Protein AF-0000000084554746 (afdb_homodimer)

Structure (mmCIF, N/CA/C/O backbone):
data_AF-0000000084554746-model_v1
#
loop_
_entity.id
_entity.type
_entity.pdbx_description
1 polymer 'Putative siderophore transport system ATP-binding protein YusV'
#
loop_
_atom_site.group_PDB
_atom_site.id
_atom_site.type_symbol
_atom_site.label_atom_id
_atom_site.label_alt_id
_atom_site.label_comp_id
_atom_site.label_asym_id
_atom_site.label_entity_id
_atom_site.label_seq_id
_atom_site.pdbx_PDB_ins_code
_atom_site.Cartn_x
_atom_site.Cartn_y
_atom_site.Cartn_z
_atom_site.occupancy
_atom_site.B_iso_or_equiv
_atom_site.auth_seq_id
_atom_site.auth_comp_id
_atom_site.auth_asym_id
_atom_site.auth_atom_id
_atom_site.pdbx_PDB_model_num
ATOM 1 N N . MET A 1 1 ? 4.434 29.391 7.777 1 88.31 1 MET A N 1
ATOM 2 C CA . MET A 1 1 ? 5.516 28.906 6.934 1 88.31 1 MET A CA 1
ATOM 3 C C . MET A 1 1 ? 6.531 28.109 7.754 1 88.31 1 MET A C 1
ATOM 5 O O . MET A 1 1 ? 6.898 28.516 8.859 1 88.31 1 MET A O 1
ATOM 9 N N . ILE A 1 2 ? 6.812 26.906 7.344 1 95.25 2 ILE A N 1
ATOM 10 C CA . ILE A 1 2 ? 7.816 26.078 8.008 1 95.25 2 ILE A CA 1
ATOM 11 C C . ILE A 1 2 ? 9.109 26.094 7.203 1 95.25 2 ILE A C 1
ATOM 13 O O . ILE A 1 2 ? 9.094 25.906 5.984 1 95.25 2 ILE A O 1
ATOM 17 N N . LYS A 1 3 ? 10.227 26.406 7.926 1 96.81 3 LYS A N 1
ATOM 18 C CA . LYS A 1 3 ? 11.531 26.406 7.281 1 96.81 3 LYS A CA 1
ATOM 19 C C . LYS A 1 3 ? 12.523 25.531 8.047 1 96.81 3 LYS A C 1
ATOM 21 O O . LYS A 1 3 ? 12.594 25.594 9.273 1 96.81 3 LYS A O 1
ATOM 26 N N . ALA A 1 4 ? 13.109 24.672 7.328 1 96.25 4 ALA A N 1
ATOM 27 C CA . ALA A 1 4 ? 14.258 23.938 7.867 1 96.25 4 ALA A CA 1
ATOM 28 C C . ALA A 1 4 ? 15.562 24.438 7.254 1 96.25 4 ALA A C 1
ATOM 30 O O . ALA A 1 4 ? 15.641 24.672 6.047 1 96.25 4 ALA A O 1
ATOM 31 N N . LYS A 1 5 ? 16.562 24.609 8.156 1 96.44 5 LYS A N 1
ATOM 32 C CA . LYS A 1 5 ? 17.859 25.125 7.715 1 96.44 5 LYS A CA 1
ATOM 33 C C . LYS A 1 5 ? 19 24.188 8.109 1 96.44 5 LYS A C 1
ATOM 35 O O . LYS A 1 5 ? 19.25 23.984 9.305 1 96.44 5 LYS A O 1
ATOM 40 N N . ASP A 1 6 ? 19.688 23.703 7.086 1 96.56 6 ASP A N 1
ATOM 41 C CA . ASP A 1 6 ? 20.891 22.891 7.254 1 96.56 6 ASP A CA 1
ATOM 42 C C . ASP A 1 6 ? 20.656 21.75 8.234 1 96.56 6 ASP A C 1
ATOM 44 O O . ASP A 1 6 ? 21.453 21.531 9.156 1 96.56 6 ASP A O 1
ATOM 48 N N . LEU A 1 7 ? 19.562 21.078 8.016 1 96.31 7 LEU A N 1
ATOM 49 C CA . LEU A 1 7 ? 19.188 20.016 8.938 1 96.31 7 LEU A CA 1
ATOM 50 C C . LEU A 1 7 ? 20.031 18.75 8.688 1 96.31 7 LEU A C 1
ATOM 52 O O . LEU A 1 7 ? 20.266 18.375 7.539 1 96.31 7 LEU A O 1
ATOM 56 N N . LYS A 1 8 ? 20.578 18.25 9.703 1 97.31 8 LYS A N 1
ATOM 57 C CA . LYS A 1 8 ? 21.219 16.938 9.703 1 97.31 8 LYS A CA 1
ATOM 58 C C . LYS A 1 8 ? 20.469 15.977 10.633 1 97.31 8 LYS A C 1
ATOM 60 O O . LYS A 1 8 ? 20.359 16.234 11.828 1 97.31 8 LYS A O 1
ATOM 65 N N . LEU A 1 9 ? 19.891 14.883 10.125 1 97.31 9 LEU A N 1
ATOM 66 C CA . LEU A 1 9 ? 19.109 13.922 10.891 1 97.31 9 LEU A CA 1
ATOM 67 C C . LEU A 1 9 ? 19.781 12.555 10.906 1 97.31 9 LEU A C 1
ATOM 69 O O . LEU A 1 9 ? 20.188 12.047 9.859 1 97.31 9 LEU A O 1
ATOM 73 N N . CYS A 1 10 ? 19.859 12.023 12.102 1 95.75 10 CYS A N 1
ATOM 74 C CA . CYS A 1 10 ? 20.547 10.75 12.289 1 95.75 10 CYS A CA 1
ATOM 75 C C . CYS A 1 10 ? 19.781 9.852 13.25 1 95.75 10 CYS A C 1
ATOM 77 O O . CYS A 1 10 ? 19 10.336 14.078 1 95.75 10 CYS A O 1
ATOM 79 N N . TYR A 1 11 ? 19.844 8.609 13.031 1 92.69 11 TYR A N 1
ATOM 80 C CA . TYR A 1 11 ? 19.578 7.633 14.078 1 92.69 11 TYR A CA 1
ATOM 81 C C . TYR A 1 11 ? 20.875 7.047 14.617 1 92.69 11 TYR A C 1
ATOM 83 O O . TYR A 1 11 ? 21.625 6.406 13.875 1 92.69 11 TYR A O 1
ATOM 91 N N . ASP A 1 12 ? 21.094 7.352 15.836 1 90.69 12 ASP A N 1
ATOM 92 C CA . ASP A 1 12 ? 22.406 7.016 16.406 1 90.69 12 ASP A CA 1
ATOM 93 C C . ASP A 1 12 ? 23.531 7.609 15.57 1 90.69 12 ASP A C 1
ATOM 95 O O . ASP A 1 12 ? 23.656 8.828 15.461 1 90.69 12 ASP A O 1
ATOM 99 N N . GLU A 1 13 ? 24.297 6.758 14.93 1 90.5 13 GLU A N 1
ATOM 100 C CA . GLU A 1 13 ? 25.438 7.277 14.195 1 90.5 13 GLU A CA 1
ATOM 101 C C . GLU A 1 13 ? 25.188 7.258 12.695 1 90.5 13 GLU A C 1
ATOM 103 O O . GLU A 1 13 ? 26 7.754 11.914 1 90.5 13 GLU A O 1
ATOM 108 N N . LYS A 1 14 ? 24.125 6.805 12.352 1 93.44 14 LYS A N 1
ATOM 109 C CA . LYS A 1 14 ? 23.828 6.699 10.922 1 93.44 14 LYS A CA 1
ATOM 110 C C . LYS A 1 14 ? 23.109 7.941 10.414 1 93.44 14 LYS A C 1
ATOM 112 O O . LYS A 1 14 ? 22.016 8.273 10.891 1 93.44 14 LYS A O 1
ATOM 117 N N . ILE A 1 15 ? 23.703 8.633 9.438 1 95.56 15 ILE A N 1
ATOM 118 C CA . ILE A 1 15 ? 23.094 9.82 8.852 1 95.56 15 ILE A CA 1
ATOM 119 C C . ILE A 1 15 ? 21.984 9.414 7.883 1 95.56 15 ILE A C 1
ATOM 121 O O . ILE A 1 15 ? 22.219 8.633 6.961 1 95.56 15 ILE A O 1
ATOM 125 N N . ILE A 1 16 ? 20.812 9.891 8.102 1 96.06 16 ILE A N 1
ATOM 126 C CA . ILE A 1 16 ? 19.672 9.594 7.246 1 96.06 16 ILE A CA 1
ATOM 127 C C . ILE A 1 16 ? 19.453 10.734 6.25 1 96.06 16 ILE A C 1
ATOM 129 O O . ILE A 1 16 ? 19.297 10.492 5.051 1 96.06 16 ILE A O 1
ATOM 133 N N . LEU A 1 17 ? 19.422 11.93 6.738 1 97.31 17 LEU A N 1
ATOM 134 C CA . LEU A 1 17 ? 19.297 13.133 5.93 1 97.31 17 LEU A CA 1
ATOM 135 C C . LEU A 1 17 ? 20.391 14.148 6.285 1 97.31 17 LEU A C 1
ATOM 137 O O . LEU A 1 17 ? 20.719 14.32 7.457 1 97.31 17 LEU A O 1
ATOM 141 N N . ASN A 1 18 ? 20.906 14.742 5.227 1 96.25 18 ASN A N 1
ATOM 142 C CA . ASN A 1 18 ? 22 15.68 5.422 1 96.25 18 ASN A CA 1
ATOM 143 C C . ASN A 1 18 ? 21.797 16.953 4.609 1 96.25 18 ASN A C 1
ATOM 145 O O . ASN A 1 18 ? 21.359 16.906 3.463 1 96.25 18 ASN A O 1
ATOM 149 N N . ASP A 1 19 ? 22.078 18.094 5.285 1 95.5 19 ASP A N 1
ATOM 150 C CA . ASP A 1 19 ? 22.031 19.406 4.641 1 95.5 19 ASP A CA 1
ATOM 151 C C . ASP A 1 19 ? 20.672 19.672 4.02 1 95.5 19 ASP A C 1
ATOM 153 O O . ASP A 1 19 ? 20.562 19.969 2.828 1 95.5 19 ASP A O 1
ATOM 157 N N . ILE A 1 20 ? 19.703 19.438 4.828 1 97.06 20 ILE A N 1
ATOM 158 C CA . ILE A 1 20 ? 18.328 19.578 4.348 1 97.06 20 ILE A CA 1
ATOM 159 C C . ILE A 1 20 ? 17.875 21.031 4.543 1 97.06 20 ILE A C 1
ATOM 161 O O . ILE A 1 20 ? 17.906 21.547 5.66 1 97.06 20 ILE A O 1
ATOM 165 N N . ASN A 1 21 ? 17.578 21.688 3.484 1 97.81 21 ASN A N 1
ATOM 166 C CA . ASN A 1 21 ? 16.938 23 3.453 1 97.81 21 ASN A CA 1
ATOM 167 C C . ASN A 1 21 ? 15.547 22.922 2.84 1 97.81 21 ASN A C 1
ATOM 169 O O . ASN A 1 21 ? 15.391 22.531 1.682 1 97.81 21 ASN A O 1
ATOM 173 N N . LEU A 1 22 ? 14.57 23.281 3.604 1 96.62 22 LEU A N 1
ATOM 174 C CA . LEU A 1 22 ? 13.18 23.047 3.234 1 96.62 22 LEU A CA 1
ATOM 175 C C . LEU A 1 22 ? 12.328 24.281 3.502 1 96.62 22 LEU A C 1
ATOM 177 O O . LEU A 1 22 ? 12.508 24.953 4.52 1 96.62 22 LEU A O 1
ATOM 181 N N . ASP A 1 23 ? 11.461 24.578 2.584 1 95.88 23 ASP A N 1
ATOM 182 C CA . ASP A 1 23 ? 10.469 25.641 2.748 1 95.88 23 ASP A CA 1
ATOM 183 C C . ASP A 1 23 ? 9.062 25.109 2.494 1 95.88 23 ASP A C 1
ATOM 185 O O . ASP A 1 23 ? 8.727 24.75 1.368 1 95.88 23 ASP A O 1
ATOM 189 N N . ILE A 1 24 ? 8.25 25.125 3.516 1 97.38 24 ILE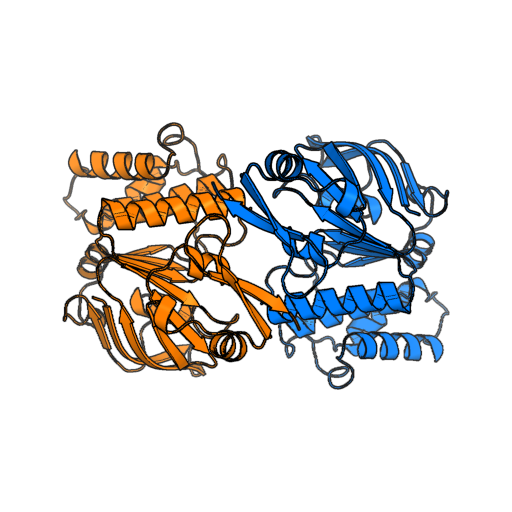 A N 1
ATOM 190 C CA . ILE A 1 24 ? 6.848 24.734 3.398 1 97.38 24 ILE A CA 1
ATOM 191 C C . ILE A 1 24 ? 5.957 25.969 3.393 1 97.38 24 ILE A C 1
ATOM 193 O O . ILE A 1 24 ? 5.949 26.75 4.355 1 97.38 24 ILE A O 1
ATOM 197 N N . GLU A 1 25 ? 5.215 26.094 2.35 1 97.38 25 GLU A N 1
ATOM 198 C CA . GLU A 1 25 ? 4.363 27.266 2.178 1 97.38 25 GLU A CA 1
ATOM 199 C C . GLU A 1 25 ? 3.125 27.188 3.066 1 97.38 25 GLU A C 1
ATOM 201 O O . GLU A 1 25 ? 2.461 26.141 3.121 1 97.38 25 GLU A O 1
ATOM 206 N N . LYS A 1 26 ? 2.855 28.297 3.729 1 96.81 26 LYS A N 1
ATOM 207 C CA . LYS A 1 26 ? 1.69 28.391 4.605 1 96.81 26 LYS A CA 1
ATOM 208 C C . LYS A 1 26 ? 0.394 28.281 3.809 1 96.81 26 LYS A C 1
ATOM 210 O O . LYS A 1 26 ? 0.283 28.812 2.709 1 96.81 26 LYS A O 1
ATOM 215 N N . GLY A 1 27 ? -0.565 27.531 4.324 1 97.69 27 GLY A N 1
ATOM 216 C CA . GLY A 1 27 ? -1.899 27.438 3.754 1 97.69 27 GLY A CA 1
ATOM 217 C C . GLY A 1 27 ? -1.967 26.547 2.529 1 97.69 27 GLY A C 1
ATOM 218 O O . GLY A 1 27 ? -2.953 26.578 1.789 1 97.69 27 GLY A O 1
ATOM 219 N N . LYS A 1 28 ? -0.937 25.734 2.307 1 98.5 28 LYS A N 1
ATOM 220 C CA . LYS A 1 28 ? -0.886 24.844 1.149 1 98.5 28 LYS A CA 1
ATOM 221 C C . LYS A 1 28 ? -0.68 23.391 1.58 1 98.5 28 LYS A C 1
ATOM 223 O O . LYS A 1 28 ? -0.34 23.125 2.734 1 98.5 28 LYS A O 1
ATOM 228 N N . ILE A 1 29 ? -0.978 22.516 0.689 1 98.62 29 ILE A N 1
ATOM 229 C CA . ILE A 1 29 ? -0.681 21.109 0.892 1 98.62 29 ILE A CA 1
ATOM 230 C C . ILE A 1 29 ? 0.662 20.766 0.25 1 98.62 29 ILE A C 1
ATOM 232 O O . ILE A 1 29 ? 0.854 20.969 -0.951 1 98.62 29 ILE A O 1
ATOM 236 N N . THR A 1 30 ? 1.583 20.328 1.064 1 98.81 30 THR A N 1
ATOM 237 C CA . THR A 1 30 ? 2.889 19.891 0.581 1 98.81 30 THR A CA 1
ATOM 238 C C . THR A 1 30 ? 3.057 18.391 0.764 1 98.81 30 THR A C 1
ATOM 240 O O . THR A 1 30 ? 2.857 17.859 1.862 1 98.81 30 THR A O 1
ATOM 243 N N . ALA A 1 31 ? 3.363 17.672 -0.321 1 98.69 31 ALA A N 1
ATOM 244 C CA . ALA A 1 31 ? 3.598 16.234 -0.267 1 98.69 31 ALA A CA 1
ATOM 245 C C . ALA A 1 31 ? 5.094 15.922 -0.28 1 98.69 31 ALA A C 1
ATOM 247 O O . ALA A 1 31 ? 5.836 16.438 -1.113 1 98.69 31 ALA A O 1
ATOM 248 N N . LEU A 1 32 ? 5.535 15.156 0.692 1 98.38 32 LEU A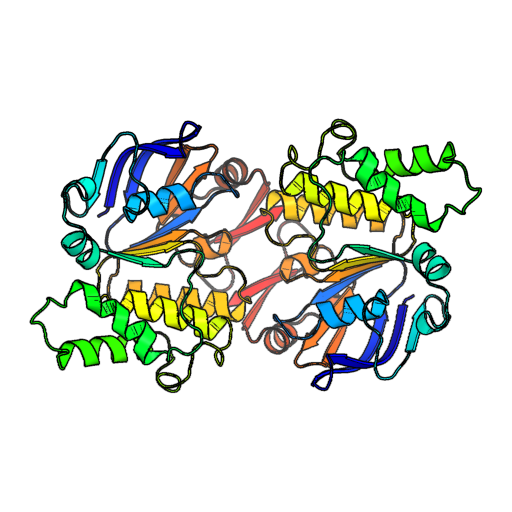 N 1
ATOM 249 C CA . LEU A 1 32 ? 6.867 14.57 0.673 1 98.38 32 LEU A CA 1
ATOM 250 C C . LEU A 1 32 ? 6.863 13.242 -0.085 1 98.38 32 LEU A C 1
ATOM 252 O O . LEU A 1 32 ? 6.16 12.305 0.299 1 98.38 32 LEU A O 1
ATOM 256 N N . ILE A 1 33 ? 7.668 13.172 -1.164 1 98.12 33 ILE A N 1
ATOM 257 C CA . ILE A 1 33 ? 7.684 11.953 -1.97 1 98.12 33 ILE A CA 1
ATOM 258 C C . ILE A 1 33 ? 9.109 11.414 -2.062 1 98.12 33 ILE A C 1
ATOM 260 O O . ILE A 1 33 ? 10.078 12.164 -1.875 1 98.12 33 ILE A O 1
ATOM 264 N N . GLY A 1 34 ? 9.227 10.156 -2.342 1 96.56 34 GLY A N 1
ATOM 265 C CA . GLY A 1 34 ? 10.484 9.438 -2.449 1 96.56 34 GLY A CA 1
ATOM 266 C C . GLY A 1 34 ? 10.336 7.941 -2.217 1 96.56 34 GLY A C 1
ATOM 267 O O . GLY A 1 34 ? 9.273 7.477 -1.793 1 96.56 34 GLY A O 1
ATOM 268 N N . SER A 1 35 ? 11.391 7.246 -2.51 1 93.88 35 SER A N 1
ATOM 269 C CA . SER A 1 35 ? 11.375 5.797 -2.334 1 93.88 35 SER A CA 1
ATOM 270 C C . SER A 1 35 ? 11.375 5.418 -0.857 1 93.88 35 SER A C 1
ATOM 272 O O . SER A 1 35 ? 11.602 6.27 0.007 1 93.88 35 SER A O 1
ATOM 274 N N . ASN A 1 36 ? 11.062 4.184 -0.646 1 89.81 36 ASN A N 1
ATOM 275 C CA . ASN A 1 36 ? 11.102 3.688 0.725 1 89.81 36 ASN A CA 1
ATOM 276 C C . ASN A 1 36 ? 12.484 3.863 1.347 1 89.81 36 ASN A C 1
ATOM 278 O O . ASN A 1 36 ? 13.5 3.623 0.691 1 89.81 36 ASN A O 1
ATOM 282 N N . GLY A 1 37 ? 12.539 4.383 2.533 1 89.31 37 GLY A N 1
ATOM 283 C CA . GLY A 1 37 ? 13.781 4.465 3.281 1 89.31 37 GLY A CA 1
ATOM 284 C C . GLY A 1 37 ? 14.594 5.711 2.957 1 89.31 37 GLY A C 1
ATOM 285 O O . GLY A 1 37 ? 15.703 5.883 3.461 1 89.31 37 GLY A O 1
ATOM 286 N N . CYS A 1 38 ? 14.047 6.555 2.178 1 92.94 38 CYS A N 1
ATOM 287 C CA . CYS A 1 38 ? 14.844 7.691 1.737 1 92.94 38 CYS A CA 1
ATOM 288 C C . CYS A 1 38 ? 14.875 8.781 2.805 1 92.94 38 CYS A C 1
ATOM 290 O O . CYS A 1 38 ? 15.625 9.758 2.682 1 92.94 38 CYS A O 1
ATOM 292 N N . GLY A 1 39 ? 13.992 8.703 3.801 1 94.88 39 GLY A N 1
ATOM 293 C CA . GLY A 1 39 ? 14.078 9.656 4.898 1 94.88 39 GLY A CA 1
ATOM 294 C C . GLY A 1 39 ? 12.82 10.484 5.066 1 94.88 39 GLY A C 1
ATOM 295 O O . GLY A 1 39 ? 12.789 11.43 5.852 1 94.88 39 GLY A O 1
ATOM 296 N N . LYS A 1 40 ? 11.758 10.211 4.34 1 96 40 LYS A N 1
ATOM 297 C CA . LYS A 1 40 ? 10.523 10.984 4.402 1 96 40 LYS A CA 1
ATOM 298 C C . LYS A 1 40 ? 9.977 11.047 5.828 1 96 40 LYS A C 1
ATOM 300 O O . LYS A 1 40 ? 9.711 12.125 6.355 1 96 40 LYS A O 1
ATOM 305 N N . SER A 1 41 ? 9.852 9.836 6.43 1 95.31 41 SER A N 1
ATOM 306 C CA . SER A 1 41 ? 9.328 9.742 7.789 1 95.31 41 SER A CA 1
ATOM 307 C C . SER A 1 41 ? 10.273 10.406 8.789 1 95.31 41 SER A C 1
ATOM 309 O O . SER A 1 41 ? 9.828 11.062 9.734 1 95.31 41 SER A O 1
ATOM 311 N N . THR A 1 42 ? 11.57 10.305 8.586 1 96.19 42 THR A N 1
ATOM 312 C CA . THR A 1 42 ? 12.57 10.945 9.438 1 96.19 42 THR A CA 1
ATOM 313 C C . THR A 1 42 ? 12.422 12.461 9.391 1 96.19 42 THR A C 1
ATOM 315 O O . THR A 1 42 ? 12.453 13.125 10.43 1 96.19 42 THR A O 1
ATOM 318 N N . LEU A 1 43 ? 12.188 12.945 8.172 1 97.38 43 LEU A N 1
ATOM 319 C CA . LEU A 1 43 ? 12.062 14.383 7.988 1 97.38 43 LEU A CA 1
ATOM 320 C C . LEU A 1 43 ? 10.805 14.914 8.68 1 97.38 43 LEU A C 1
ATOM 322 O O . LEU A 1 43 ? 10.867 15.898 9.422 1 97.38 43 LEU A O 1
ATOM 326 N N . ILE A 1 44 ? 9.672 14.25 8.453 1 97.06 44 ILE A N 1
ATOM 327 C CA . ILE A 1 44 ? 8.422 14.734 9.023 1 97.06 44 ILE A CA 1
ATOM 328 C C . ILE A 1 44 ? 8.461 14.625 10.539 1 97.06 44 ILE A C 1
ATOM 330 O O . ILE A 1 44 ? 7.906 15.469 11.25 1 97.06 44 ILE A O 1
ATOM 334 N N . LYS A 1 45 ? 9.117 13.664 11.086 1 95.94 45 LYS A N 1
ATOM 335 C CA . LYS A 1 45 ? 9.297 13.516 12.523 1 95.94 45 LYS A CA 1
ATOM 336 C C . LYS A 1 45 ? 10.141 14.656 13.094 1 95.94 45 LYS A C 1
ATOM 338 O O . LYS A 1 45 ? 9.898 15.117 14.211 1 95.94 45 LYS A O 1
ATOM 343 N N . ALA A 1 46 ? 11.109 15.047 12.328 1 96.19 46 ALA A N 1
ATOM 344 C CA . ALA A 1 46 ? 11.93 16.172 12.758 1 96.19 46 ALA A CA 1
ATOM 345 C C . ALA A 1 46 ? 11.109 17.453 12.828 1 96.19 46 ALA A C 1
ATOM 347 O O . ALA A 1 46 ? 11.188 18.203 13.797 1 96.19 46 ALA A O 1
ATOM 348 N N . ILE A 1 47 ? 10.305 17.625 11.797 1 95.94 47 ILE A N 1
ATOM 349 C CA . ILE A 1 47 ? 9.453 18.812 11.742 1 95.94 47 ILE A CA 1
ATOM 350 C C . ILE A 1 47 ? 8.461 18.797 12.906 1 95.94 47 ILE A C 1
ATOM 352 O O . ILE A 1 47 ? 8.133 19.844 13.469 1 95.94 47 ILE A O 1
ATOM 356 N N . ALA A 1 48 ? 8.039 17.641 13.281 1 94.12 48 ALA A N 1
ATOM 357 C CA . ALA A 1 48 ? 7.07 17.484 14.359 1 94.12 48 ALA A CA 1
ATOM 358 C C . ALA A 1 48 ? 7.762 17.5 15.719 1 94.12 48 ALA A C 1
ATOM 360 O O . ALA A 1 48 ? 7.113 17.328 16.75 1 94.12 48 ALA A O 1
ATOM 361 N N . ARG A 1 49 ? 9.07 17.516 15.75 1 93.88 49 ARG A N 1
ATOM 362 C CA . ARG A 1 49 ? 9.883 17.562 16.953 1 93.88 49 ARG A CA 1
ATOM 363 C C . ARG A 1 49 ? 9.859 16.219 17.688 1 93.88 49 ARG A C 1
ATOM 365 O O . ARG A 1 49 ? 10.062 16.156 18.906 1 93.88 49 ARG A O 1
ATOM 372 N N . ILE A 1 50 ? 9.531 15.266 16.984 1 91.56 50 ILE A N 1
ATOM 373 C CA . ILE A 1 50 ? 9.617 13.906 17.516 1 91.56 50 ILE A CA 1
ATOM 374 C C . ILE A 1 50 ? 11.062 13.422 17.453 1 91.56 50 ILE A C 1
ATOM 376 O O . ILE A 1 50 ? 11.523 12.695 18.344 1 91.56 50 ILE A O 1
ATOM 380 N N . LEU A 1 51 ? 11.75 13.758 16.422 1 93.44 51 LEU A N 1
ATOM 381 C CA . LEU A 1 51 ? 13.164 13.461 16.266 1 93.44 51 LEU A CA 1
ATOM 382 C C . LEU A 1 51 ? 14 14.742 16.328 1 93.44 51 LEU A C 1
ATOM 384 O O . LEU A 1 51 ? 13.773 15.672 15.555 1 93.44 51 LEU A O 1
ATOM 388 N N . LYS A 1 52 ? 14.945 14.805 17.234 1 94.5 52 LYS A N 1
ATOM 389 C CA . LYS A 1 52 ? 15.812 15.969 17.359 1 94.5 52 LYS A CA 1
ATOM 390 C C . LYS A 1 52 ? 16.922 15.945 16.297 1 94.5 52 LYS A C 1
ATOM 392 O O . LYS A 1 52 ? 17.656 14.961 16.188 1 94.5 52 LYS A O 1
ATOM 397 N N . PRO A 1 53 ? 17.078 16.953 15.586 1 96.25 53 PRO A N 1
ATOM 398 C CA . PRO A 1 53 ? 18.172 17 14.609 1 96.25 53 PRO A CA 1
ATOM 399 C C . PRO A 1 53 ? 19.547 17.109 15.266 1 96.25 53 PRO A C 1
ATOM 401 O O . PRO A 1 53 ? 19.656 17.625 16.391 1 96.25 53 PRO A O 1
ATOM 404 N N . LYS A 1 54 ? 20.531 16.562 14.586 1 95.75 54 LYS A N 1
ATOM 405 C CA . LYS A 1 54 ? 21.906 16.688 15.062 1 95.75 54 LYS A CA 1
ATOM 406 C C . LYS A 1 54 ? 22.422 18.125 14.883 1 95.75 54 LYS A C 1
ATOM 408 O O . LYS A 1 54 ? 23.203 18.609 15.695 1 95.75 54 LYS A O 1
ATOM 413 N N . ASN A 1 55 ? 22.031 18.672 13.828 1 94.69 55 ASN A N 1
ATOM 414 C CA . ASN A 1 55 ? 22.359 20.062 13.5 1 94.69 55 ASN A CA 1
ATOM 415 C C . ASN A 1 55 ? 21.219 20.734 12.734 1 94.69 55 ASN A C 1
ATOM 417 O O . ASN A 1 55 ? 20.344 20.062 12.18 1 94.69 55 ASN A O 1
ATOM 421 N N . GLY A 1 56 ? 21.234 22.047 12.805 1 95.62 56 GLY A N 1
ATOM 422 C CA . GLY A 1 56 ? 20.281 22.828 12.031 1 95.62 56 GLY A CA 1
ATOM 423 C C . GLY A 1 56 ? 19.094 23.312 12.852 1 95.62 56 GLY A C 1
ATOM 424 O O . GLY A 1 56 ? 19.031 23.078 14.062 1 95.62 56 GLY A O 1
ATOM 425 N N . ASP A 1 57 ? 18.219 24.078 12.141 1 96.06 57 ASP A N 1
ATOM 426 C CA . ASP A 1 57 ? 17.078 24.688 12.82 1 96.06 57 ASP A CA 1
ATOM 427 C C . ASP A 1 57 ? 15.781 24.453 12.039 1 96.06 57 ASP A C 1
ATOM 429 O O . ASP A 1 57 ? 15.805 24.234 10.828 1 96.06 57 ASP A O 1
ATOM 433 N N . ILE A 1 58 ? 14.781 24.406 12.719 1 96.62 58 ILE A N 1
ATOM 434 C CA . ILE A 1 58 ? 13.438 24.359 12.148 1 96.62 58 ILE A CA 1
ATOM 435 C C . ILE A 1 58 ? 12.633 25.562 12.648 1 96.62 58 ILE A C 1
ATOM 437 O O . ILE A 1 58 ? 12.461 25.75 13.859 1 96.62 58 ILE A O 1
ATOM 441 N N . LEU A 1 59 ? 12.18 26.312 11.734 1 95.81 59 LEU A N 1
ATOM 442 C CA . LEU A 1 59 ? 11.453 27.531 12.086 1 95.81 59 LEU A CA 1
ATOM 443 C C . LEU A 1 59 ? 9.992 27.438 11.664 1 95.81 59 LEU A C 1
ATOM 445 O O . LEU A 1 59 ? 9.68 26.906 10.586 1 95.81 59 LEU A O 1
ATOM 449 N N . ILE A 1 60 ? 9.117 27.828 12.516 1 92.38 60 ILE A N 1
ATOM 450 C CA . ILE A 1 60 ? 7.715 28.062 12.195 1 92.38 60 ILE A CA 1
ATOM 451 C C . ILE A 1 60 ? 7.359 29.516 12.469 1 92.38 60 ILE A C 1
ATOM 453 O O . ILE A 1 60 ? 7.551 30.016 13.578 1 92.38 60 ILE A O 1
ATOM 457 N N . GLU A 1 61 ? 6.871 30.188 11.469 1 87.62 61 GLU A N 1
ATOM 458 C CA . GLU A 1 61 ? 6.617 31.625 11.594 1 87.62 61 GLU A CA 1
ATOM 459 C C . GLU A 1 61 ? 7.816 32.344 12.195 1 87.62 61 GLU A C 1
ATOM 461 O O . GLU A 1 61 ? 7.672 33.094 13.156 1 87.62 61 GLU A O 1
ATOM 466 N N . ASN A 1 62 ? 8.977 31.984 11.852 1 87.75 62 ASN A N 1
ATOM 467 C CA . ASN A 1 62 ? 10.258 32.594 12.18 1 87.75 62 ASN A CA 1
ATOM 468 C C . ASN A 1 62 ? 10.664 32.344 13.625 1 87.75 62 ASN A C 1
ATOM 470 O O . ASN A 1 62 ? 11.562 33 14.156 1 87.75 62 ASN A O 1
ATOM 474 N N . LYS A 1 63 ? 9.969 31.453 14.219 1 91.31 63 LYS A N 1
ATOM 475 C CA . LYS A 1 63 ? 10.359 31.016 15.562 1 91.31 63 LYS A CA 1
ATOM 476 C C . LYS A 1 63 ? 10.992 29.625 15.523 1 91.31 63 LYS A C 1
ATOM 478 O O . LYS A 1 63 ? 10.469 28.719 14.883 1 91.31 63 LYS A O 1
ATOM 483 N N . ASP A 1 64 ? 12.055 29.516 16.203 1 94.19 64 ASP A N 1
ATOM 484 C CA . ASP A 1 64 ? 12.734 28.219 16.281 1 94.19 64 ASP A CA 1
ATOM 485 C C . ASP A 1 64 ? 11.984 27.25 17.188 1 94.19 64 ASP A C 1
ATOM 487 O O . ASP A 1 64 ? 12.016 27.391 18.406 1 94.19 64 ASP A O 1
ATOM 491 N N . ILE A 1 65 ? 11.43 26.234 16.594 1 94 65 ILE A N 1
ATOM 492 C CA . ILE A 1 65 ? 10.547 25.344 17.359 1 94 65 ILE A CA 1
ATOM 493 C C . ILE A 1 65 ? 11.375 24.484 18.312 1 94 65 ILE A C 1
ATOM 495 O O . ILE A 1 65 ? 10.844 23.906 19.25 1 94 65 ILE A O 1
ATOM 499 N N . LEU A 1 66 ? 12.625 24.328 18.016 1 92.69 66 LEU A N 1
ATOM 500 C CA . LEU A 1 66 ? 13.477 23.516 18.859 1 92.69 66 LEU A CA 1
ATOM 501 C C . LEU A 1 66 ? 13.703 24.188 20.219 1 92.69 66 LEU A C 1
ATOM 503 O O . LEU A 1 66 ? 14.109 23.547 21.172 1 92.69 66 LEU A O 1
ATOM 507 N N . LYS A 1 67 ? 13.398 25.469 20.312 1 92.88 67 LYS A N 1
ATOM 508 C CA . LYS A 1 67 ? 13.602 26.25 21.531 1 92.88 67 LYS A CA 1
ATOM 509 C C . LYS A 1 67 ? 12.281 26.5 22.25 1 92.88 67 LYS A C 1
ATOM 511 O O . LYS A 1 67 ? 12.258 27.125 23.312 1 92.88 67 LYS A O 1
ATOM 516 N N . MET A 1 68 ? 11.234 26.031 21.719 1 92.56 68 MET A N 1
ATOM 517 C CA . MET A 1 68 ? 9.914 26.25 22.297 1 92.56 68 MET A CA 1
ATOM 518 C C . MET A 1 68 ? 9.539 25.109 23.234 1 92.56 68 MET A C 1
ATOM 520 O O . MET A 1 68 ? 10.102 24.016 23.141 1 92.56 68 MET A O 1
ATOM 524 N N . SER A 1 69 ? 8.562 25.438 24.078 1 91.81 69 SER A N 1
ATOM 525 C CA . SER A 1 69 ? 8.031 24.359 24.922 1 91.81 69 SER A CA 1
ATOM 526 C C . SER A 1 69 ? 7.156 23.406 24.125 1 91.81 69 SER A C 1
ATOM 528 O O . SER A 1 69 ? 6.602 23.797 23.078 1 91.81 69 SER A O 1
ATOM 530 N N . SER A 1 70 ? 7.051 22.188 24.578 1 89.19 70 SER A N 1
ATOM 531 C CA . SER A 1 70 ? 6.203 21.203 23.906 1 89.19 70 SER A CA 1
ATOM 532 C C . SER A 1 70 ? 4.758 21.688 23.812 1 89.19 70 SER A C 1
ATOM 534 O O . SER A 1 70 ? 4.09 21.469 22.812 1 89.19 70 SER A O 1
ATOM 536 N N . LYS A 1 71 ? 4.367 22.328 24.859 1 89.81 71 LYS A N 1
ATOM 537 C CA . LYS A 1 71 ? 3 22.828 24.891 1 89.81 71 LYS A CA 1
ATOM 538 C C . LYS A 1 71 ? 2.775 23.875 23.797 1 89.81 71 LYS A C 1
ATOM 540 O O . LYS A 1 71 ? 1.753 23.859 23.109 1 89.81 71 LYS A O 1
ATOM 545 N N . GLU A 1 72 ? 3.682 24.75 23.641 1 90.25 72 GLU A N 1
ATOM 546 C CA . GLU A 1 72 ? 3.572 25.781 22.625 1 90.25 72 GLU A CA 1
ATOM 547 C C . GLU A 1 72 ? 3.586 25.188 21.219 1 90.25 72 GLU A C 1
ATOM 549 O O . GLU A 1 72 ? 2.793 25.594 20.359 1 90.25 72 GLU A O 1
ATOM 554 N N . VAL A 1 73 ? 4.453 24.25 20.984 1 91.75 73 VAL A N 1
ATOM 555 C CA . VAL A 1 73 ? 4.57 23.609 19.672 1 91.75 73 VAL A CA 1
ATOM 556 C C . VAL A 1 73 ? 3.283 22.859 19.359 1 91.75 73 VAL A C 1
ATOM 558 O O . VAL A 1 73 ? 2.814 22.875 18.219 1 91.75 73 VAL A O 1
ATOM 561 N N . SER A 1 74 ? 2.723 22.234 20.359 1 90.88 74 SER A N 1
ATOM 562 C CA . SER A 1 74 ? 1.509 21.453 20.188 1 90.88 74 SER A CA 1
ATOM 563 C C . SER A 1 74 ? 0.324 22.328 19.812 1 90.88 74 SER A C 1
ATOM 565 O O . SER A 1 74 ? -0.672 21.844 19.266 1 90.88 74 SER A O 1
ATOM 567 N N . LYS A 1 75 ? 0.412 23.547 20.062 1 90.81 75 LYS A N 1
ATOM 568 C CA . LYS A 1 75 ? -0.645 24.484 19.703 1 90.81 75 LYS A CA 1
ATOM 569 C C . LYS A 1 75 ? -0.436 25.016 18.281 1 90.81 75 LYS A C 1
ATOM 571 O O . LYS A 1 75 ? -1.341 25.625 17.703 1 90.81 75 LYS A O 1
ATOM 576 N N . LEU A 1 76 ? 0.733 24.75 17.797 1 91.12 76 LEU A N 1
ATOM 577 C CA . LEU A 1 76 ? 1.069 25.234 16.453 1 91.12 76 LEU A CA 1
ATOM 578 C C . LEU A 1 76 ? 0.836 24.172 15.406 1 91.12 76 LEU A C 1
ATOM 580 O O . LEU A 1 76 ? 0.467 24.469 14.266 1 91.12 76 LEU A O 1
ATOM 584 N N . MET A 1 77 ? 1.076 22.922 15.82 1 94.12 77 MET A N 1
ATOM 585 C CA . MET A 1 77 ? 0.995 21.859 14.82 1 94.12 77 MET A CA 1
ATOM 586 C C . MET A 1 77 ? 0.523 20.547 15.453 1 94.12 77 MET A C 1
ATOM 588 O O . MET A 1 77 ? 0.831 20.266 16.609 1 94.12 77 MET A O 1
ATOM 592 N N . SER A 1 78 ? -0.254 19.812 14.633 1 93.81 78 SER A N 1
ATOM 593 C CA . SER A 1 78 ? -0.642 18.438 14.977 1 93.81 78 SER A CA 1
ATOM 594 C C . SER A 1 78 ? 0.035 17.438 14.062 1 93.81 78 SER A C 1
ATOM 596 O O . SER A 1 78 ? 0.404 17.75 12.93 1 93.81 78 SER A O 1
ATOM 598 N N . MET A 1 79 ? 0.252 16.203 14.609 1 92.75 79 MET A N 1
ATOM 599 C CA . MET A 1 79 ? 0.937 15.172 13.844 1 92.75 79 MET A CA 1
ATOM 600 C C . MET A 1 79 ? 0.201 13.836 13.961 1 92.75 79 MET A C 1
ATOM 602 O O . MET A 1 79 ? -0.149 13.406 15.055 1 92.75 79 MET A O 1
ATOM 606 N N . LEU A 1 80 ? -0.136 13.336 12.812 1 91.88 80 LEU A N 1
ATOM 607 C CA . LEU A 1 80 ? -0.591 11.953 12.742 1 91.88 80 LEU A CA 1
ATOM 608 C C . LEU A 1 80 ? 0.539 11.031 12.305 1 91.88 80 LEU A C 1
ATOM 610 O O . LEU A 1 80 ? 0.951 11.062 11.141 1 91.88 80 LEU A O 1
ATOM 614 N N . PRO A 1 81 ? 1.009 10.156 13.242 1 90.06 81 PRO A N 1
ATOM 615 C CA . PRO A 1 81 ? 2.104 9.258 12.875 1 90.06 81 PRO A CA 1
ATOM 616 C C . PRO A 1 81 ? 1.642 8.102 11.992 1 90.06 81 PRO A C 1
ATOM 618 O O . PRO A 1 81 ? 0.439 7.91 11.789 1 90.06 81 PRO A O 1
ATOM 621 N N . GLN A 1 82 ? 2.602 7.457 11.492 1 83.31 82 GLN A N 1
ATOM 622 C CA . GLN A 1 82 ? 2.322 6.328 10.609 1 83.31 82 GLN A CA 1
ATOM 623 C C . GLN A 1 82 ? 1.536 5.242 11.336 1 83.31 82 GLN A C 1
ATOM 625 O O . GLN A 1 82 ? 0.572 4.699 10.789 1 83.31 82 GLN A O 1
ATOM 630 N N . SER A 1 83 ? 2.016 4.871 12.414 1 81.44 83 SER A N 1
ATOM 631 C CA . SER A 1 83 ? 1.295 3.918 13.25 1 81.44 83 SER A CA 1
ATOM 632 C C . SER A 1 83 ? 0.725 4.594 14.492 1 81.44 83 SER A C 1
ATOM 634 O O . SER A 1 83 ? 1.456 5.246 15.242 1 81.44 83 SER A O 1
ATOM 636 N N . SER A 1 84 ? -0.586 4.523 14.547 1 83.38 84 SER A N 1
ATOM 637 C CA . SER A 1 84 ? -1.255 5.07 15.727 1 83.38 84 SER A CA 1
ATOM 638 C C . SER A 1 84 ? -1.888 3.963 16.562 1 83.38 84 SER A C 1
ATOM 640 O O . SER A 1 84 ? -2.428 2.998 16.016 1 83.38 84 SER A O 1
ATOM 642 N N . ASN A 1 85 ? -1.607 4.113 17.844 1 85.25 85 ASN A N 1
ATOM 643 C CA . ASN A 1 85 ? -2.158 3.098 18.734 1 85.25 85 ASN A CA 1
ATOM 644 C C . ASN A 1 85 ? -2.986 3.723 19.859 1 85.25 85 ASN A C 1
ATOM 646 O O . ASN A 1 85 ? -2.65 4.797 20.359 1 85.25 85 ASN A O 1
ATOM 650 N N . ALA A 1 86 ? -4.059 3.199 20.156 1 86.69 86 ALA A N 1
ATOM 651 C CA . ALA A 1 86 ? -4.945 3.52 21.266 1 86.69 86 ALA A CA 1
ATOM 652 C C . ALA A 1 86 ? -5.727 2.289 21.719 1 86.69 86 ALA A C 1
ATOM 654 O O . ALA A 1 86 ? -5.965 1.373 20.938 1 86.69 86 ALA A O 1
ATOM 655 N N . PRO A 1 87 ? -6.027 2.264 23.047 1 87.81 87 PRO A N 1
ATOM 656 C CA . PRO A 1 87 ? -6.883 1.156 23.484 1 87.81 87 PRO A CA 1
ATOM 657 C C . PRO A 1 87 ? -8.109 0.972 22.594 1 87.81 87 PRO A C 1
ATOM 659 O O . PRO A 1 87 ? -8.781 1.949 22.25 1 87.81 87 PRO A O 1
ATOM 662 N N . GLU A 1 88 ? -8.312 -0.18 22.312 1 89.5 88 GLU A N 1
ATOM 663 C CA . GLU 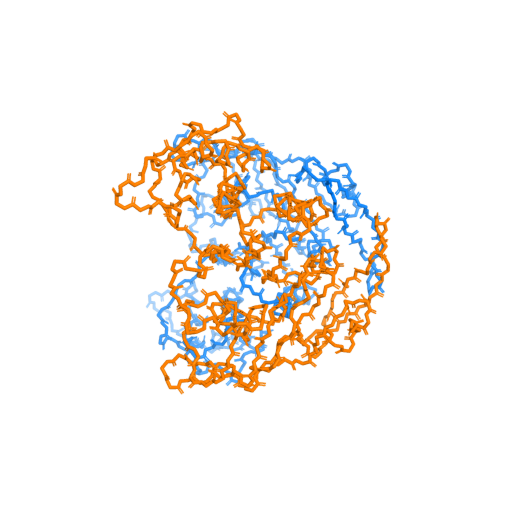A 1 88 ? -9.375 -0.499 21.359 1 89.5 88 GLU A CA 1
ATOM 664 C C . GLU A 1 88 ? -10.75 -0.224 21.953 1 89.5 88 GLU A C 1
ATOM 666 O O . GLU A 1 88 ? -11.742 -0.121 21.234 1 89.5 88 GLU A O 1
ATOM 671 N N . ASP A 1 89 ? -10.812 -0.051 23.203 1 93.81 89 ASP A N 1
ATOM 672 C CA . ASP A 1 89 ? -12.094 0.15 23.875 1 93.81 89 ASP A CA 1
ATOM 673 C C . ASP A 1 89 ? -12.422 1.637 24 1 93.81 89 ASP A C 1
ATOM 675 O O . ASP A 1 89 ? -13.508 2.002 24.453 1 93.81 89 ASP A O 1
ATOM 679 N N . LEU A 1 90 ? -11.609 2.469 23.547 1 95.62 90 LEU A N 1
ATOM 680 C CA . LEU A 1 90 ? -11.891 3.9 23.531 1 95.62 90 LEU A CA 1
ATOM 681 C C . LEU A 1 90 ? -12.922 4.23 22.469 1 95.62 90 LEU A C 1
ATOM 683 O O . LEU A 1 90 ? -12.898 3.666 21.359 1 95.62 90 LEU A O 1
ATOM 687 N N . THR A 1 91 ? -13.812 5.109 22.797 1 97.44 91 THR A N 1
ATOM 688 C CA . THR A 1 91 ? -14.758 5.594 21.797 1 97.44 91 THR A CA 1
ATOM 689 C C . THR A 1 91 ? -14.086 6.605 20.859 1 97.44 91 THR A C 1
ATOM 691 O O . THR A 1 91 ? -13.039 7.164 21.203 1 97.44 91 THR A O 1
ATOM 694 N N . VAL A 1 92 ? -14.711 6.828 19.719 1 97.88 92 VAL A N 1
ATOM 695 C CA . VAL A 1 92 ? -14.242 7.871 18.812 1 97.88 92 VAL A CA 1
ATOM 696 C C . VAL A 1 92 ? -14.188 9.211 19.547 1 97.88 92 VAL A C 1
ATOM 698 O O . VAL A 1 92 ? -13.188 9.93 19.453 1 97.88 92 VAL A O 1
ATOM 701 N N . TYR A 1 93 ? -15.211 9.492 20.328 1 97.56 93 TYR A N 1
ATOM 702 C CA . TYR A 1 93 ? -15.281 10.742 21.078 1 97.56 93 TYR A CA 1
ATOM 703 C C . TYR A 1 93 ? -14.117 10.844 22.062 1 97.56 93 TYR A C 1
ATOM 705 O O . TYR A 1 93 ? -13.438 11.875 22.109 1 97.56 93 TYR A O 1
ATOM 713 N N . ASP A 1 94 ? -13.883 9.812 22.75 1 96.81 94 ASP A N 1
ATOM 714 C CA . ASP A 1 94 ? -12.844 9.82 23.766 1 96.81 94 ASP A CA 1
ATOM 715 C C . ASP A 1 94 ? -11.461 9.969 23.125 1 96.81 94 ASP A C 1
ATOM 717 O O . ASP A 1 94 ? -10.578 10.625 23.688 1 96.81 94 ASP A O 1
ATOM 721 N N . LEU A 1 95 ? -11.305 9.273 22.016 1 96.44 95 LEU A N 1
ATOM 722 C CA . LEU A 1 95 ? -10.047 9.422 21.297 1 96.44 95 LEU A CA 1
ATOM 723 C C . LEU A 1 95 ? -9.828 10.875 20.875 1 96.44 95 LEU A C 1
ATOM 725 O O . LEU A 1 95 ? -8.789 11.461 21.172 1 96.44 95 LEU A O 1
ATOM 729 N N . VAL A 1 96 ? -10.828 11.461 20.25 1 96.56 96 VAL A N 1
ATOM 730 C CA . VAL A 1 96 ? -10.703 12.789 19.641 1 96.56 96 VAL A CA 1
ATOM 731 C C . VAL A 1 96 ? -10.578 13.836 20.75 1 96.56 96 VAL A C 1
ATOM 733 O O . VAL A 1 96 ? -9.891 14.844 20.578 1 96.56 96 VAL A O 1
ATOM 736 N N . LYS A 1 97 ? -11.148 13.547 21.875 1 95.06 97 LYS A N 1
ATOM 737 C CA . LYS A 1 97 ? -11.07 14.422 23.047 1 95.06 97 LYS A CA 1
ATOM 738 C C . LYS A 1 97 ? -9.617 14.672 23.438 1 95.06 97 LYS A C 1
ATOM 740 O O . LYS A 1 97 ? -9.281 15.758 23.938 1 95.06 97 LYS A O 1
ATOM 745 N N . GLN A 1 98 ? -8.781 13.742 23.234 1 92.62 98 GLN A N 1
ATOM 746 C CA . GLN A 1 98 ? -7.379 13.844 23.609 1 92.62 98 GLN A CA 1
ATOM 747 C C . GLN A 1 98 ? -6.676 14.945 22.812 1 92.62 98 GLN A C 1
ATOM 749 O O . GLN A 1 98 ? -5.621 15.43 23.219 1 92.62 98 GLN A O 1
ATOM 754 N N . GLY A 1 99 ? -7.219 15.32 21.703 1 92.44 99 GLY A N 1
ATOM 755 C CA . GLY A 1 99 ? -6.66 16.406 20.906 1 92.44 99 GLY A CA 1
ATOM 756 C C . GLY A 1 99 ? -6.684 17.75 21.625 1 92.44 99 GLY A C 1
ATOM 757 O O . GLY A 1 99 ? -5.961 18.672 21.25 1 92.44 99 GLY A O 1
ATOM 758 N N . ARG A 1 100 ? -7.484 17.859 22.672 1 92.56 100 ARG A N 1
ATOM 759 C CA . ARG A 1 100 ? -7.625 19.125 23.375 1 92.56 100 ARG A CA 1
ATOM 760 C C . ARG A 1 100 ? -6.664 19.203 24.562 1 92.56 100 ARG A C 1
ATOM 762 O O . ARG A 1 100 ? -6.559 20.234 25.219 1 92.56 100 ARG A O 1
ATOM 769 N N . TYR A 1 101 ? -5.914 18.234 24.719 1 86.56 101 TYR A N 1
ATOM 770 C CA . TYR A 1 101 ? -5.105 18.094 25.922 1 86.56 101 TYR A CA 1
ATOM 771 C C . TYR A 1 101 ? -4.09 19.234 26.016 1 86.56 101 TYR A C 1
ATOM 773 O O . TYR A 1 101 ? -3.822 19.734 27.109 1 86.56 101 TYR A O 1
ATOM 781 N N . PRO A 1 102 ? -3.484 19.594 24.922 1 84.81 102 PRO A N 1
ATOM 782 C CA . PRO A 1 102 ? -2.506 20.688 25.016 1 84.81 102 PRO A CA 1
ATOM 783 C C . PRO A 1 102 ? -3.092 21.953 25.625 1 84.81 102 PRO A C 1
ATOM 785 O O . PRO A 1 102 ? -2.35 22.812 26.109 1 84.81 102 PRO A O 1
ATOM 788 N N . TYR A 1 103 ? -4.371 22.094 25.656 1 84.75 103 TYR A N 1
ATOM 789 C CA . TYR A 1 103 ? -5.02 23.328 26.078 1 84.75 103 TYR A CA 1
ATOM 790 C C . TYR A 1 103 ? -5.492 23.219 27.531 1 84.75 103 TYR A C 1
ATOM 792 O O . TYR A 1 103 ? -6.016 24.188 28.078 1 84.75 103 TYR A O 1
ATOM 800 N N . HIS A 1 104 ? -5.25 22.047 28.062 1 81.88 104 HIS A N 1
ATOM 801 C CA . HIS A 1 104 ? -5.734 21.859 29.438 1 81.88 104 HIS A CA 1
ATOM 802 C C . HIS A 1 104 ? -4.586 21.891 30.438 1 81.88 104 HIS A C 1
ATOM 804 O O . HIS A 1 104 ? -3.533 21.297 30.188 1 81.88 104 HIS A O 1
ATOM 810 N N . ASN A 1 105 ? -4.711 22.844 31.281 1 73.12 105 ASN A N 1
ATOM 811 C CA . ASN A 1 105 ? -3.842 22.859 32.438 1 73.12 105 ASN A CA 1
ATOM 812 C C . ASN A 1 105 ? -4.48 22.125 33.625 1 73.12 105 ASN A C 1
ATOM 814 O O . ASN A 1 105 ? -5.602 21.625 33.5 1 73.12 105 ASN A O 1
ATOM 818 N N . LEU A 1 106 ? -3.592 21.875 34.75 1 59.91 106 LEU A N 1
ATOM 819 C CA . LEU A 1 106 ? -4.023 21.156 35.938 1 59.91 106 LEU A CA 1
ATOM 820 C C . LEU A 1 106 ? -5.367 21.688 36.438 1 59.91 106 LEU A C 1
ATOM 822 O O . LEU A 1 106 ? -6.168 20.938 37 1 59.91 106 LEU A O 1
ATOM 826 N N . LEU A 1 107 ? -5.652 22.859 36.219 1 63.31 107 LEU A N 1
ATOM 827 C CA . LEU A 1 107 ? -6.852 23.453 36.812 1 63.31 107 LEU A CA 1
ATOM 828 C C . LEU A 1 107 ? -7.926 23.656 35.75 1 63.31 107 LEU A C 1
ATOM 830 O O . LEU A 1 107 ? -9.031 24.109 36.062 1 63.31 107 LEU A O 1
ATOM 834 N N . SER A 1 108 ? -7.492 23.266 34.469 1 67 108 SER A N 1
ATOM 835 C CA . SER A 1 108 ? -8.398 23.594 33.375 1 67 108 SER A CA 1
ATOM 836 C C . SER A 1 108 ? -9.539 22.594 33.25 1 67 108 SER A C 1
ATOM 838 O O . SER A 1 108 ? -9.328 21.391 33.469 1 67 108 SER A O 1
ATOM 840 N N . PHE A 1 109 ? -10.805 23.047 33.312 1 72.44 109 PHE A N 1
ATOM 841 C CA . PHE A 1 109 ? -12.016 22.234 33.156 1 72.44 109 PHE A CA 1
ATOM 842 C C . PHE A 1 109 ? -12.383 22.078 31.703 1 72.44 109 PHE A C 1
ATOM 844 O O . PHE A 1 109 ? -12.055 22.938 30.875 1 72.44 109 PHE A O 1
ATOM 851 N N . TRP A 1 110 ? -12.742 20.922 31.375 1 78.75 110 TRP A N 1
ATOM 852 C CA . TRP A 1 110 ? -13.375 20.641 30.094 1 78.75 110 TRP A CA 1
ATOM 853 C C . TRP A 1 110 ? -14.477 21.656 29.781 1 78.75 110 TRP A C 1
ATOM 855 O O . TRP A 1 110 ? -15.477 21.734 30.5 1 78.75 110 TRP A O 1
ATOM 865 N N . SER A 1 111 ? -14.25 22.562 28.844 1 86.06 111 SER A N 1
ATOM 866 C CA . SER A 1 111 ? -15.156 23.672 28.547 1 86.06 111 SER A CA 1
ATOM 867 C C . SER A 1 111 ? -16.125 23.297 27.422 1 86.06 111 SER A C 1
ATOM 869 O O . SER A 1 111 ? -15.953 22.281 26.766 1 86.06 111 SER A O 1
ATOM 871 N N . LYS A 1 112 ? -17.062 24.094 27.312 1 90.31 112 LYS A N 1
ATOM 872 C CA . LYS A 1 112 ? -18 23.969 26.203 1 90.31 112 LYS A CA 1
ATOM 873 C C . LYS A 1 112 ? -17.297 24.141 24.859 1 90.31 112 LYS A C 1
ATOM 875 O O . LYS A 1 112 ? -17.641 23.484 23.875 1 90.31 112 LYS A O 1
ATOM 880 N N . LYS A 1 113 ? -16.344 24.938 24.922 1 90.31 113 LYS A N 1
ATOM 881 C CA . LYS A 1 113 ? -15.57 25.156 23.703 1 90.31 113 LYS A CA 1
ATOM 882 C C . LYS A 1 113 ? -14.82 23.906 23.281 1 90.31 113 LYS A C 1
ATOM 884 O O . LYS A 1 113 ? -14.805 23.547 22.094 1 90.31 113 LYS A O 1
ATOM 889 N N . ASP A 1 114 ? -14.234 23.266 24.203 1 92.25 114 ASP A N 1
ATOM 890 C CA . ASP A 1 114 ? -13.523 22.016 23.922 1 92.25 114 ASP A CA 1
ATOM 891 C C . ASP A 1 114 ? -14.469 20.969 23.344 1 92.25 114 ASP A C 1
ATOM 893 O O . ASP A 1 114 ? -14.141 20.312 22.359 1 92.25 114 ASP A O 1
ATOM 897 N N . GLU A 1 115 ? -15.562 20.922 23.984 1 93.88 115 GLU A N 1
ATOM 898 C CA . GLU A 1 115 ? -16.562 19.969 23.5 1 93.88 115 GLU A CA 1
ATOM 899 C C . GLU A 1 115 ? -16.969 20.25 22.062 1 93.88 115 GLU A C 1
ATOM 901 O O . GLU A 1 115 ? -17.062 19.344 21.234 1 93.88 115 GLU A O 1
ATOM 906 N N . ASN A 1 116 ? -17.203 21.469 21.797 1 95.56 116 ASN A N 1
ATOM 907 C CA . ASN A 1 116 ? -17.594 21.859 20.453 1 95.56 116 ASN A CA 1
ATOM 908 C C . ASN A 1 116 ? -16.516 21.531 19.438 1 95.56 116 ASN A C 1
ATOM 910 O O . ASN A 1 116 ? -16.812 21.062 18.328 1 95.56 116 ASN A O 1
ATOM 914 N N . LEU A 1 117 ? -15.312 21.781 19.734 1 94.88 117 LEU A N 1
ATOM 915 C CA . LEU A 1 117 ? -14.195 21.516 18.828 1 94.88 117 LEU A CA 1
ATOM 916 C C . LEU A 1 117 ? -14.07 20.031 18.547 1 94.88 117 LEU A C 1
ATOM 918 O O . LEU A 1 117 ? -13.797 19.625 17.422 1 94.88 117 LEU A O 1
ATOM 922 N N . VAL A 1 118 ? -14.289 19.25 19.547 1 96.44 118 VAL A N 1
ATOM 923 C CA . VAL A 1 118 ? -14.219 17.797 19.422 1 96.44 118 VAL A CA 1
ATOM 924 C C . VAL A 1 118 ? -15.328 17.312 18.5 1 96.44 118 VAL A C 1
ATOM 926 O O . VAL A 1 118 ? -15.078 16.562 17.547 1 96.44 118 VAL A O 1
ATOM 929 N N . LEU A 1 119 ? -16.5 17.781 18.75 1 97.31 119 LEU A N 1
ATOM 930 C CA . LEU A 1 119 ? -17.641 17.344 17.953 1 97.31 119 LEU A CA 1
ATOM 931 C C . LEU A 1 119 ? -17.531 17.828 16.516 1 97.31 119 LEU A C 1
ATOM 933 O O . LEU A 1 119 ? -17.875 17.094 15.578 1 97.31 119 LEU A O 1
ATOM 937 N N . GLU A 1 120 ? -17.047 19 16.359 1 96.75 120 GLU A N 1
ATOM 938 C CA . GLU A 1 120 ? -16.844 19.531 15.023 1 96.75 120 GLU A CA 1
ATOM 939 C C . GLU A 1 120 ? -15.797 18.719 14.258 1 96.75 120 GLU A C 1
ATOM 941 O O . GLU A 1 120 ? -15.969 18.453 13.062 1 96.75 120 GLU A O 1
ATOM 946 N N . ALA A 1 121 ? -14.75 18.391 14.891 1 96.69 121 ALA A N 1
ATOM 947 C CA . ALA A 1 121 ? -13.703 17.562 14.281 1 96.69 121 ALA A CA 1
ATOM 948 C C . ALA A 1 121 ? -14.266 16.219 13.82 1 96.69 121 ALA A C 1
ATOM 950 O O . ALA A 1 121 ? -13.984 15.773 12.703 1 96.69 121 ALA A O 1
ATOM 951 N N . ILE A 1 122 ? -15.039 15.672 14.68 1 97.88 122 ILE A N 1
ATOM 952 C CA . ILE A 1 122 ? -15.648 14.383 14.367 1 97.88 122 ILE A CA 1
ATOM 953 C C . ILE A 1 122 ? -16.594 14.531 13.172 1 97.88 122 ILE A C 1
ATOM 955 O O . ILE A 1 122 ? -16.594 13.688 12.273 1 97.88 122 ILE A O 1
ATOM 959 N N . LYS A 1 123 ? -17.312 15.586 13.156 1 97.25 123 LYS A N 1
ATOM 960 C CA . LYS A 1 123 ? -18.234 15.867 12.062 1 97.25 123 LYS A CA 1
ATOM 961 C C . LYS A 1 123 ? -17.484 16.062 10.75 1 97.25 123 LYS A C 1
ATOM 963 O O . LYS A 1 123 ? -17.922 15.562 9.703 1 97.25 123 LYS A O 1
ATOM 968 N N . LYS A 1 124 ? -16.406 16.719 10.773 1 95.12 124 LYS A N 1
ATOM 969 C CA . LYS A 1 124 ? -15.625 17.047 9.586 1 95.12 124 LYS A CA 1
ATOM 970 C C . LYS A 1 124 ? -15.133 15.781 8.883 1 95.12 124 LYS A C 1
ATOM 972 O O . LYS A 1 124 ? -14.953 15.773 7.664 1 95.12 124 LYS A O 1
ATOM 977 N N . VAL A 1 125 ? -14.922 14.719 9.656 1 95.81 125 VAL A N 1
ATOM 978 C CA . VAL A 1 125 ? -14.406 13.492 9.055 1 95.81 125 VAL A CA 1
ATOM 979 C C . VAL A 1 125 ? -15.547 12.516 8.805 1 95.81 125 VAL A C 1
ATOM 981 O O . VAL A 1 125 ? -15.312 11.359 8.453 1 95.81 125 VAL A O 1
ATOM 984 N N . GLY A 1 126 ? -16.75 12.867 9.109 1 95.25 126 GLY A N 1
ATOM 985 C CA . GLY A 1 126 ? -17.922 12.086 8.773 1 95.25 126 GLY A CA 1
ATOM 986 C C . GLY A 1 126 ? -18.203 10.977 9.773 1 95.25 126 GLY A C 1
ATOM 987 O O . GLY A 1 126 ? -18.719 9.922 9.398 1 95.25 126 GLY A O 1
ATOM 988 N N . LEU A 1 127 ? -17.844 11.219 11.039 1 97.25 127 LEU A N 1
ATOM 989 C CA . LEU A 1 127 ? -18.016 10.133 12.008 1 97.25 127 LEU A CA 1
ATOM 990 C C . LEU A 1 127 ? -18.953 10.555 13.133 1 97.25 127 LEU A C 1
ATOM 992 O O . LEU A 1 127 ? -18.891 9.992 14.234 1 97.25 127 LEU A O 1
ATOM 996 N N . ILE A 1 128 ? -19.781 11.508 12.922 1 97.44 128 ILE A N 1
ATOM 997 C CA . ILE A 1 128 ? -20.609 12.031 14 1 97.44 128 ILE A CA 1
ATOM 998 C C . ILE A 1 128 ? -21.562 10.945 14.492 1 97.44 128 ILE A C 1
ATOM 1000 O O . ILE A 1 128 ? -21.812 10.836 15.695 1 97.44 128 ILE A O 1
ATOM 1004 N N . LYS A 1 129 ? -22.094 10.062 13.648 1 96.81 129 LYS A N 1
ATOM 1005 C CA . LYS A 1 129 ? -23 8.977 14.023 1 96.81 129 LYS A CA 1
ATOM 1006 C C . LYS A 1 129 ? -22.25 7.883 14.781 1 96.81 129 LYS A C 1
ATOM 1008 O O . LYS A 1 129 ? -22.859 7.137 15.555 1 96.81 129 LYS A O 1
ATOM 1013 N N . GLU A 1 130 ? -20.938 7.855 14.578 1 97.62 130 GLU A N 1
ATOM 1014 C CA . GLU A 1 130 ? -20.109 6.82 15.195 1 97.62 130 GLU A CA 1
ATOM 1015 C C . GLU A 1 130 ? -19.359 7.359 16.406 1 97.62 130 GLU A C 1
ATOM 1017 O O . GLU A 1 130 ? -18.469 6.691 16.938 1 97.62 130 GLU A O 1
ATOM 1022 N N . LYS A 1 131 ? -19.719 8.5 16.859 1 97.5 131 LYS A N 1
ATOM 1023 C CA . LYS A 1 131 ? -18.891 9.18 17.859 1 97.5 131 LYS A CA 1
ATOM 1024 C C . LYS A 1 131 ? -18.797 8.352 19.141 1 97.5 131 LYS A C 1
ATOM 1026 O O . LYS A 1 131 ? -17.781 8.422 19.859 1 97.5 131 LYS A O 1
ATOM 1031 N N . ASP A 1 132 ? -19.844 7.527 19.453 1 97.56 132 ASP A N 1
ATOM 1032 C CA . ASP A 1 132 ? -19.875 6.762 20.688 1 97.56 132 ASP A CA 1
ATOM 1033 C C . ASP A 1 132 ? -19.469 5.312 20.453 1 97.56 132 ASP A C 1
ATOM 1035 O O . ASP A 1 132 ? -19.5 4.492 21.375 1 97.56 132 ASP A O 1
ATOM 1039 N N . ARG A 1 133 ? -19.109 4.973 19.297 1 97 133 ARG A N 1
ATOM 1040 C CA . ARG A 1 133 ? -18.625 3.631 18.984 1 97 133 ARG A CA 1
ATOM 1041 C C . ARG A 1 133 ? -17.156 3.48 19.375 1 97 133 ARG A C 1
ATOM 1043 O O . ARG A 1 133 ? -16.375 4.426 19.266 1 97 133 ARG A O 1
ATOM 1050 N N . THR A 1 134 ? -16.859 2.32 19.828 1 97.25 134 THR A N 1
ATOM 1051 C CA . THR A 1 134 ? -15.477 2.043 20.203 1 97.25 134 THR A CA 1
ATOM 1052 C C . THR A 1 134 ? -14.633 1.788 18.953 1 97.25 134 THR A C 1
ATOM 1054 O O . THR A 1 134 ? -15.156 1.381 17.906 1 97.25 134 THR A O 1
ATOM 1057 N N . LEU A 1 135 ? -13.305 1.956 19.031 1 95.12 135 LEU A N 1
ATOM 1058 C CA . LEU A 1 135 ? -12.383 1.869 17.906 1 95.12 135 LEU A CA 1
ATOM 1059 C C . LEU A 1 135 ? -12.375 0.463 17.312 1 95.12 135 LEU A C 1
ATOM 1061 O O . LEU A 1 135 ? -12.219 0.296 16.109 1 95.12 135 LEU A O 1
ATOM 1065 N N . ASN A 1 136 ? -12.578 -0.548 18.094 1 92.81 136 ASN A N 1
ATOM 1066 C CA . ASN A 1 136 ? -12.547 -1.934 17.641 1 92.81 136 ASN A CA 1
ATOM 1067 C C . ASN A 1 136 ? -13.734 -2.26 16.75 1 92.81 136 ASN A C 1
ATOM 1069 O O . ASN A 1 136 ? -13.742 -3.281 16.062 1 92.81 136 ASN A O 1
ATOM 1073 N N . ASN A 1 137 ? -14.688 -1.443 16.766 1 93.25 137 ASN A N 1
ATOM 1074 C CA . ASN A 1 137 ? -15.891 -1.681 15.984 1 93.25 137 ASN A CA 1
ATOM 1075 C C . ASN A 1 137 ? -15.922 -0.824 14.727 1 93.25 137 ASN A C 1
ATOM 1077 O O . ASN A 1 137 ? -16.953 -0.713 14.07 1 93.25 137 ASN A O 1
ATOM 1081 N N . LEU A 1 138 ? -14.812 -0.179 14.492 1 93.12 138 LEU A N 1
ATOM 1082 C CA . LEU A 1 138 ? -14.711 0.654 13.305 1 93.12 138 LEU A CA 1
ATOM 1083 C C . LEU A 1 138 ? -13.984 -0.084 12.188 1 93.12 138 LEU A C 1
ATOM 1085 O O . LEU A 1 138 ? -13.125 -0.924 12.453 1 93.12 138 LEU A O 1
ATOM 1089 N N . SER A 1 139 ? -14.43 0.227 10.961 1 88.25 139 SER A N 1
ATOM 1090 C CA . SER A 1 139 ? -13.633 -0.217 9.82 1 88.25 139 SER A CA 1
ATOM 1091 C C . SER A 1 139 ? -12.266 0.468 9.805 1 88.25 139 SER A C 1
ATOM 1093 O O . SER A 1 139 ? -12.055 1.456 10.508 1 88.25 139 SER A O 1
ATOM 1095 N N . GLY A 1 140 ? -11.328 -0.086 9.008 1 86.25 140 GLY A N 1
ATOM 1096 C CA . GLY A 1 140 ? -10.023 0.529 8.867 1 86.25 140 GLY A CA 1
ATOM 1097 C C . GLY A 1 140 ? -10.086 1.981 8.43 1 86.25 140 GLY A C 1
ATOM 1098 O O . GLY A 1 140 ? -9.391 2.832 8.984 1 86.25 140 GLY A O 1
ATOM 1099 N N . GLY A 1 141 ? -10.93 2.258 7.477 1 90.62 141 GLY A N 1
ATOM 1100 C CA . GLY A 1 141 ? -11.117 3.621 7.008 1 90.62 141 GLY A CA 1
ATOM 1101 C C . GLY A 1 141 ? -11.688 4.543 8.062 1 90.62 141 GLY A C 1
ATOM 1102 O O . GLY A 1 141 ? -11.242 5.684 8.211 1 90.62 141 GLY A O 1
ATOM 1103 N N . GLN A 1 142 ? -12.633 4.043 8.805 1 92.88 142 GLN A N 1
ATOM 1104 C CA . GLN A 1 142 ? -13.227 4.832 9.875 1 92.88 142 GLN A CA 1
ATOM 1105 C C . GLN A 1 142 ? -12.219 5.109 10.992 1 92.88 142 GLN A C 1
ATOM 1107 O O . GLN A 1 142 ? -12.188 6.211 11.547 1 92.88 142 GLN A O 1
ATOM 1112 N N . ARG A 1 143 ? -11.477 4.133 11.258 1 93.56 143 ARG A N 1
ATOM 1113 C CA . ARG A 1 143 ? -10.461 4.297 12.289 1 93.56 143 ARG A CA 1
ATOM 1114 C C . ARG A 1 143 ? -9.461 5.387 11.906 1 93.56 143 ARG A C 1
ATOM 1116 O O . ARG A 1 143 ? -9.102 6.223 12.734 1 93.56 143 ARG A O 1
ATOM 1123 N N . GLN A 1 144 ? -9.023 5.324 10.68 1 93 144 GLN A N 1
ATOM 1124 C CA . GLN A 1 144 ? -8.102 6.344 10.203 1 93 144 GLN A CA 1
ATOM 1125 C C . GLN A 1 144 ? -8.719 7.734 10.297 1 93 144 GLN A C 1
ATOM 1127 O O . GLN A 1 144 ? -8.055 8.695 10.688 1 93 144 GLN A O 1
ATOM 1132 N N . ARG A 1 145 ? -9.953 7.824 9.961 1 94.81 145 ARG A N 1
ATOM 1133 C CA . ARG A 1 145 ? -10.664 9.094 10.055 1 94.81 145 ARG A CA 1
ATOM 1134 C C . ARG A 1 145 ? -10.719 9.586 11.5 1 94.81 145 ARG A C 1
ATOM 1136 O O . ARG A 1 145 ? -10.578 10.781 11.758 1 94.81 145 ARG A O 1
ATOM 1143 N N . ALA A 1 146 ? -10.922 8.648 12.383 1 95.88 146 ALA A N 1
ATOM 1144 C CA . ALA A 1 146 ? -10.945 9.008 13.797 1 95.88 146 ALA A CA 1
ATOM 1145 C C . ALA A 1 146 ? -9.625 9.625 14.234 1 95.88 146 ALA A C 1
ATOM 1147 O O . ALA A 1 146 ? -9.609 10.625 14.961 1 95.88 146 ALA A O 1
ATOM 1148 N N . TRP A 1 147 ? -8.57 9.117 13.773 1 94 147 TRP A N 1
ATOM 1149 C CA . TRP A 1 147 ? -7.254 9.641 14.109 1 94 147 TRP A CA 1
ATOM 1150 C C . TRP A 1 147 ? -7.039 11.016 13.484 1 94 147 TRP A C 1
ATOM 1152 O O . TRP A 1 147 ? -6.426 11.891 14.102 1 94 147 TRP A O 1
ATOM 1162 N N . ILE A 1 148 ? -7.504 11.148 12.305 1 94.75 148 ILE A N 1
ATOM 1163 C CA . ILE A 1 148 ? -7.438 12.469 11.68 1 94.75 148 ILE A CA 1
ATOM 1164 C C . ILE A 1 148 ? -8.25 13.469 12.508 1 94.75 148 ILE A C 1
ATOM 1166 O O . ILE A 1 148 ? -7.805 14.594 12.727 1 94.75 148 ILE A O 1
ATOM 1170 N N . ALA A 1 149 ? -9.375 13.039 12.992 1 96.19 149 ALA A N 1
ATOM 1171 C CA . ALA A 1 149 ? -10.219 13.891 13.828 1 96.19 149 ALA A CA 1
ATOM 1172 C C . ALA A 1 149 ? -9.484 14.328 15.086 1 96.19 149 ALA A C 1
ATOM 1174 O O . ALA A 1 149 ? -9.641 15.461 15.547 1 96.19 149 ALA A O 1
ATOM 1175 N N . LEU A 1 150 ? -8.758 13.438 15.609 1 95.12 150 LEU A N 1
ATOM 1176 C CA . LEU A 1 150 ? -7.945 13.781 16.766 1 95.12 150 LEU A CA 1
ATOM 1177 C C . LEU A 1 150 ? -7.012 14.945 16.453 1 95.12 150 LEU A C 1
ATOM 1179 O O . LEU A 1 150 ? -6.938 15.914 17.203 1 95.12 150 LEU A O 1
ATOM 1183 N N . SER A 1 151 ? -6.375 14.812 15.312 1 93.31 151 SER A N 1
ATOM 1184 C CA . SER A 1 151 ? -5.465 15.875 14.883 1 93.31 151 SER A CA 1
ATOM 1185 C C . SER A 1 151 ? -6.215 17.188 14.656 1 93.31 151 SER A C 1
ATOM 1187 O O . SER A 1 151 ? -5.715 18.25 14.992 1 93.31 151 SER A O 1
ATOM 1189 N N . LEU A 1 152 ? -7.398 17.125 14.18 1 94.75 152 LEU A N 1
ATOM 1190 C CA . LEU A 1 152 ? -8.188 18.312 13.883 1 94.75 152 LEU A CA 1
ATOM 1191 C C . LEU A 1 152 ? -8.68 18.969 15.156 1 94.75 152 LEU A C 1
ATOM 1193 O O . LEU A 1 152 ? -8.789 20.203 15.227 1 94.75 152 LEU A O 1
ATOM 1197 N N . ALA A 1 153 ? -8.977 18.141 16.109 1 94.62 153 ALA A N 1
ATOM 1198 C CA . ALA A 1 153 ? -9.461 18.656 17.391 1 94.62 153 ALA A CA 1
ATOM 1199 C C . ALA A 1 153 ? -8.391 19.484 18.094 1 94.62 153 ALA A C 1
ATOM 1201 O O . ALA A 1 153 ? -8.703 20.328 18.922 1 94.62 153 ALA A O 1
ATOM 1202 N N . GLN A 1 154 ? -7.199 19.172 17.766 1 92.94 154 GLN A N 1
ATOM 1203 C CA . GLN A 1 154 ? -6.113 19.969 18.328 1 92.94 154 GLN A CA 1
ATOM 1204 C C . GLN A 1 154 ? -6.156 21.406 17.797 1 92.94 154 GLN A C 1
ATOM 1206 O O . GLN A 1 154 ? -5.535 22.297 18.375 1 92.94 154 GLN A O 1
ATOM 1211 N N . ASP A 1 155 ? -6.879 21.625 16.719 1 91.75 155 ASP A N 1
ATOM 1212 C CA . ASP A 1 155 ? -7.199 22.953 16.203 1 91.75 155 ASP A CA 1
ATOM 1213 C C . ASP A 1 155 ? -5.93 23.766 15.93 1 91.75 155 ASP A C 1
ATOM 1215 O O . ASP A 1 155 ? -5.785 24.891 16.422 1 91.75 155 ASP A O 1
ATOM 1219 N N . THR A 1 156 ? -5.051 23.156 15.148 1 92.94 156 THR A N 1
ATOM 1220 C CA . THR A 1 156 ? -3.795 23.812 14.805 1 92.94 156 THR A CA 1
ATOM 1221 C C . THR A 1 156 ? -3.801 24.25 13.344 1 92.94 156 THR A C 1
ATOM 1223 O O . THR A 1 156 ? -4.562 23.719 12.531 1 92.94 156 THR A O 1
ATOM 1226 N N . ASP A 1 157 ? -2.943 25.188 13.086 1 93.38 157 ASP A N 1
ATOM 1227 C CA . ASP A 1 157 ? -2.857 25.734 11.727 1 93.38 157 ASP A CA 1
ATOM 1228 C C . ASP A 1 157 ? -2.127 24.766 10.797 1 93.38 157 ASP A C 1
ATOM 1230 O O . ASP A 1 157 ? -2.354 24.781 9.586 1 93.38 157 ASP A O 1
ATOM 1234 N N . THR A 1 158 ? -1.279 23.938 11.406 1 96.12 158 THR A N 1
ATOM 1235 C CA . THR A 1 158 ? -0.448 23.031 10.625 1 96.12 158 THR A CA 1
ATOM 1236 C C . THR A 1 158 ? -0.719 21.578 11.023 1 96.12 158 THR A C 1
ATOM 1238 O O . THR A 1 158 ? -0.771 21.25 12.211 1 96.12 158 THR A O 1
ATOM 1241 N N . ILE A 1 159 ? -0.92 20.781 9.961 1 96.88 159 ILE A N 1
ATOM 1242 C CA . ILE A 1 159 ? -1.155 19.344 10.188 1 96.88 159 ILE A CA 1
ATOM 1243 C C . ILE A 1 159 ? -0.107 18.531 9.438 1 96.88 159 ILE A C 1
ATOM 1245 O O . ILE A 1 159 ? 0.073 18.703 8.227 1 96.88 159 ILE A O 1
ATOM 1249 N N . LEU A 1 160 ? 0.614 17.703 10.172 1 97.69 160 LEU A N 1
ATOM 1250 C CA . LEU A 1 160 ? 1.594 16.781 9.609 1 97.69 160 LEU A CA 1
ATOM 1251 C C . LEU A 1 160 ? 1.058 15.352 9.609 1 97.69 160 LEU A C 1
ATOM 1253 O O . LEU A 1 160 ? 0.569 14.867 10.633 1 97.69 160 LEU A O 1
ATOM 1257 N N . LEU A 1 161 ? 1.104 14.703 8.445 1 97.56 161 LEU A N 1
ATOM 1258 C CA . LEU A 1 161 ? 0.59 13.336 8.344 1 97.56 161 LEU A CA 1
ATOM 1259 C C . LEU A 1 161 ? 1.637 12.406 7.742 1 97.56 161 LEU A C 1
ATOM 1261 O O . LEU A 1 161 ? 2.068 12.602 6.602 1 97.56 161 LEU A O 1
ATOM 1265 N N . ASP A 1 162 ? 2.031 11.43 8.539 1 96.75 162 ASP A N 1
ATOM 1266 C CA . ASP A 1 162 ? 2.973 10.43 8.047 1 96.75 162 ASP A CA 1
ATOM 1267 C C . ASP A 1 162 ? 2.238 9.227 7.465 1 96.75 162 ASP A C 1
ATOM 1269 O O . ASP A 1 162 ? 1.858 8.305 8.195 1 96.75 162 ASP A O 1
ATOM 1273 N N . GLU A 1 163 ? 2.039 9.227 6.129 1 94.94 163 GLU A N 1
ATOM 1274 C CA . GLU A 1 163 ? 1.394 8.18 5.344 1 94.94 163 GLU A CA 1
ATOM 1275 C C . GLU A 1 163 ? -0.042 7.949 5.809 1 94.94 163 GLU A C 1
ATOM 1277 O O . GLU A 1 163 ? -0.402 6.836 6.195 1 94.94 163 GLU A O 1
ATOM 1282 N N . PRO A 1 164 ? -0.873 8.875 5.605 1 94.88 164 PRO A N 1
ATOM 1283 C CA . PRO A 1 164 ? -2.24 8.812 6.129 1 94.88 164 PRO A CA 1
ATOM 1284 C C . PRO A 1 164 ? -3.115 7.816 5.375 1 94.88 164 PRO A C 1
ATOM 1286 O O . PRO A 1 164 ? -4.207 7.473 5.836 1 94.88 164 PRO A O 1
ATOM 1289 N N . THR A 1 165 ? -2.65 7.328 4.234 1 94.12 165 THR A N 1
ATOM 1290 C CA . THR A 1 165 ? -3.521 6.496 3.412 1 94.12 165 THR A CA 1
ATOM 1291 C C . THR A 1 165 ? -2.998 5.062 3.348 1 94.12 165 THR A C 1
ATOM 1293 O O . THR A 1 165 ? -3.533 4.234 2.607 1 94.12 165 THR A O 1
ATOM 1296 N N . ASN A 1 166 ? -1.973 4.762 4.078 1 88.69 166 ASN A N 1
ATOM 1297 C CA . ASN A 1 166 ? -1.361 3.441 3.998 1 88.69 166 ASN A CA 1
ATOM 1298 C C . ASN A 1 166 ? -2.322 2.35 4.461 1 88.69 166 ASN A C 1
ATOM 1300 O O . ASN A 1 166 ? -3.148 2.578 5.348 1 88.69 166 ASN A O 1
ATOM 1304 N N . HIS A 1 167 ? -2.299 1.179 3.816 1 86.06 167 HIS A N 1
ATOM 1305 C CA . HIS A 1 167 ? -3.01 -0.048 4.156 1 86.06 167 HIS A CA 1
ATOM 1306 C C . HIS A 1 167 ? -4.512 0.107 3.941 1 86.06 167 HIS A C 1
ATOM 1308 O O . HIS A 1 167 ? -5.301 -0.711 4.422 1 86.06 167 HIS A O 1
ATOM 1314 N N . LEU A 1 168 ? -4.949 1.232 3.342 1 91.5 168 LEU A N 1
ATOM 1315 C CA . LEU A 1 168 ? -6.363 1.459 3.059 1 91.5 168 LEU A CA 1
ATOM 1316 C C . LEU A 1 168 ? -6.699 1.066 1.624 1 91.5 168 LEU A C 1
ATOM 1318 O O . LEU A 1 168 ? -5.84 1.118 0.743 1 91.5 168 LEU A O 1
ATOM 1322 N N . ASP A 1 169 ? -7.988 0.746 1.42 1 92.25 169 ASP A N 1
ATOM 1323 C CA . ASP A 1 169 ? -8.484 0.562 0.06 1 92.25 169 ASP A CA 1
ATOM 1324 C C . ASP A 1 169 ? -8.578 1.898 -0.674 1 92.25 169 ASP A C 1
ATOM 1326 O O . ASP A 1 169 ? -8.586 2.959 -0.046 1 92.25 169 ASP A O 1
ATOM 1330 N N . ILE A 1 170 ? -8.633 1.73 -1.949 1 94.44 170 ILE A N 1
ATOM 1331 C CA . ILE A 1 170 ? -8.609 2.916 -2.799 1 94.44 170 ILE A CA 1
ATOM 1332 C C . ILE A 1 170 ? -9.742 3.861 -2.4 1 94.44 170 ILE A C 1
ATOM 1334 O O . ILE A 1 170 ? -9.555 5.082 -2.365 1 94.44 170 ILE A O 1
ATOM 1338 N N . LYS A 1 171 ? -10.898 3.363 -2.061 1 95.19 171 LYS A N 1
ATOM 1339 C CA . LYS A 1 171 ? -12.031 4.203 -1.677 1 95.19 171 LYS A CA 1
ATOM 1340 C C . LYS A 1 171 ? -11.688 5.066 -0.467 1 95.19 171 LYS A C 1
ATOM 1342 O O . LYS A 1 171 ? -11.867 6.285 -0.497 1 95.19 171 LYS A O 1
ATOM 1347 N N . TYR A 1 172 ? -11.156 4.461 0.459 1 94.12 172 TYR A N 1
ATOM 1348 C CA . TYR A 1 172 ? -10.891 5.156 1.711 1 94.12 172 TYR A CA 1
ATOM 1349 C C . TYR A 1 172 ? -9.688 6.082 1.573 1 94.12 172 TYR A C 1
ATOM 1351 O O . TYR A 1 172 ? -9.641 7.145 2.201 1 94.12 172 TYR A O 1
ATOM 1359 N N . GLN A 1 173 ? -8.727 5.68 0.757 1 96.25 173 GLN A N 1
ATOM 1360 C CA . GLN A 1 173 ? -7.621 6.586 0.462 1 96.25 173 GLN A CA 1
ATOM 1361 C C . GLN A 1 173 ? -8.125 7.902 -0.116 1 96.25 173 GLN A C 1
ATOM 1363 O O . GLN A 1 173 ? -7.766 8.977 0.365 1 96.25 173 GLN A O 1
ATOM 1368 N N . LEU A 1 174 ? -9.023 7.762 -1.058 1 96.75 174 LEU A N 1
ATOM 1369 C CA . LEU A 1 174 ? -9.555 8.945 -1.722 1 96.75 174 LEU A CA 1
ATOM 1370 C C . LEU A 1 174 ? -10.406 9.773 -0.763 1 96.75 174 LEU A C 1
ATOM 1372 O O . LEU A 1 174 ? -10.352 11.008 -0.78 1 96.75 174 LEU A O 1
ATOM 1376 N N . GLU A 1 175 ? -11.125 9.109 0.067 1 95.88 175 GLU A N 1
ATOM 1377 C CA . GLU A 1 175 ? -11.953 9.812 1.041 1 95.88 175 GLU A CA 1
ATOM 1378 C C . GLU A 1 175 ? -11.102 10.625 2.012 1 95.88 175 GLU A C 1
ATOM 1380 O O . GLU A 1 175 ? -11.414 11.781 2.299 1 95.88 175 GLU A O 1
ATOM 1385 N N . ILE A 1 176 ? -10.07 9.992 2.463 1 95.94 176 ILE A N 1
ATOM 1386 C CA . ILE A 1 176 ? -9.164 10.656 3.389 1 95.94 176 ILE A CA 1
ATOM 1387 C C . ILE A 1 176 ? -8.523 11.867 2.707 1 95.94 176 ILE A C 1
ATOM 1389 O O . ILE A 1 176 ? -8.492 12.961 3.27 1 95.94 176 ILE A O 1
ATOM 1393 N N . LEU A 1 177 ? -8.039 11.711 1.533 1 97.69 177 LEU A N 1
ATOM 1394 C CA . LEU A 1 177 ? -7.367 12.781 0.809 1 97.69 177 LEU A CA 1
ATOM 1395 C C . LEU A 1 177 ? -8.336 13.914 0.491 1 97.69 177 LEU A C 1
ATOM 1397 O O . LEU A 1 177 ? -7.953 15.086 0.511 1 97.69 177 LEU A O 1
ATOM 1401 N N . ASN A 1 178 ? -9.547 13.57 0.269 1 97 178 ASN A N 1
ATOM 1402 C CA . ASN A 1 178 ? -10.562 14.594 0.05 1 97 178 ASN A CA 1
ATOM 1403 C C . ASN A 1 178 ? -10.836 15.398 1.32 1 97 178 ASN A C 1
ATOM 1405 O O . ASN A 1 178 ? -11.062 16.609 1.259 1 97 178 ASN A O 1
ATOM 1409 N N . ILE A 1 179 ? -10.844 14.672 2.402 1 96.25 179 ILE A N 1
ATOM 1410 C CA . ILE A 1 179 ? -11.016 15.359 3.678 1 96.25 179 ILE A CA 1
ATOM 1411 C C . ILE A 1 179 ? -9.898 16.375 3.875 1 96.25 179 ILE A C 1
ATOM 1413 O O . ILE A 1 179 ? -10.156 17.531 4.23 1 96.25 179 ILE A O 1
ATOM 1417 N N . LEU A 1 180 ? -8.703 16.016 3.611 1 97.19 180 LEU A N 1
ATOM 1418 C CA . LEU A 1 180 ? -7.551 16.906 3.773 1 97.19 180 LEU A CA 1
ATOM 1419 C C . LEU A 1 180 ? -7.629 18.078 2.807 1 97.19 180 LEU A C 1
ATOM 1421 O O . LEU A 1 180 ? -7.332 19.219 3.18 1 97.19 180 LEU A O 1
ATOM 1425 N N . ARG A 1 181 ? -8.031 17.812 1.617 1 97.25 181 ARG A N 1
ATOM 1426 C CA . ARG A 1 181 ? -8.195 18.875 0.63 1 97.25 181 ARG A CA 1
ATOM 1427 C C . ARG A 1 181 ? -9.25 19.875 1.075 1 97.25 181 ARG A C 1
ATOM 1429 O O . ARG A 1 181 ? -9.047 21.078 0.976 1 97.25 181 ARG A O 1
ATOM 1436 N N . ASP A 1 182 ? -10.312 19.375 1.544 1 96.31 182 ASP A N 1
ATOM 1437 C CA . ASP A 1 182 ? -11.391 20.234 2.035 1 96.31 182 ASP A CA 1
ATOM 1438 C C . ASP A 1 182 ? -10.906 21.125 3.182 1 96.31 182 ASP A C 1
ATOM 1440 O O . ASP A 1 182 ? -11.219 22.312 3.23 1 96.31 182 ASP A O 1
ATOM 1444 N N . LEU A 1 183 ? -10.211 20.5 4.066 1 95.44 183 LEU A N 1
ATOM 1445 C CA . LEU A 1 183 ? -9.68 21.25 5.203 1 95.44 183 LEU A CA 1
ATOM 1446 C C . LEU A 1 183 ? -8.758 22.359 4.73 1 95.44 183 LEU A C 1
ATOM 1448 O O . LEU A 1 183 ? -8.805 23.484 5.254 1 95.44 183 LEU A O 1
ATOM 1452 N N . ASN A 1 184 ? -7.914 22.062 3.793 1 97.88 184 ASN A N 1
ATOM 1453 C CA . ASN A 1 184 ? -7.016 23.062 3.232 1 97.88 184 ASN A CA 1
ATOM 1454 C C . ASN A 1 184 ? -7.789 24.188 2.545 1 97.88 184 ASN A C 1
ATOM 1456 O O . ASN A 1 184 ? -7.543 25.375 2.805 1 97.88 184 ASN A O 1
ATOM 1460 N N . GLU A 1 185 ? -8.75 23.875 1.729 1 97.19 185 GLU A N 1
ATOM 1461 C CA . GLU A 1 185 ? -9.469 24.844 0.913 1 97.19 185 GLU A CA 1
ATOM 1462 C C . GLU A 1 185 ? -10.398 25.703 1.768 1 97.19 185 GLU A C 1
ATOM 1464 O O . GLU A 1 185 ? -10.484 26.922 1.567 1 97.19 185 GLU A O 1
ATOM 1469 N N . LYS A 1 186 ? -11.016 25.109 2.738 1 95.81 186 LYS A N 1
ATOM 1470 C CA . LYS A 1 186 ? -12.055 25.797 3.496 1 95.81 186 LYS A CA 1
ATOM 1471 C C . LYS A 1 186 ? -11.461 26.516 4.711 1 95.81 186 LYS A C 1
ATOM 1473 O O . LYS A 1 186 ? -11.977 27.547 5.141 1 95.81 186 LYS A O 1
ATOM 1478 N N . GLU A 1 187 ? -10.422 25.922 5.223 1 95.38 187 GLU A N 1
ATOM 1479 C CA . GLU A 1 187 ? -9.914 26.469 6.477 1 95.38 187 GLU A CA 1
ATOM 1480 C C . GLU A 1 187 ? -8.492 27 6.309 1 95.38 187 GLU A C 1
ATOM 1482 O O . GLU A 1 187 ? -7.887 27.484 7.27 1 95.38 187 GLU A O 1
ATOM 1487 N N . ASN A 1 188 ? -7.922 26.922 5.18 1 96.06 188 ASN A N 1
ATOM 1488 C CA . ASN A 1 188 ? -6.594 27.422 4.859 1 96.06 188 ASN A CA 1
ATOM 1489 C C . ASN A 1 188 ? -5.523 26.797 5.742 1 96.06 188 ASN A C 1
ATOM 1491 O O . ASN A 1 188 ? -4.586 27.469 6.172 1 96.06 188 ASN A O 1
ATOM 1495 N N . ARG A 1 189 ? -5.695 25.547 6.094 1 95.25 189 ARG A N 1
ATOM 1496 C CA . ARG A 1 189 ? -4.73 24.812 6.906 1 95.25 189 ARG A CA 1
ATOM 1497 C C . ARG A 1 189 ? -3.49 24.453 6.09 1 95.25 189 ARG A C 1
ATOM 1499 O O . ARG A 1 189 ? -3.596 24.125 4.906 1 95.25 189 ARG A O 1
ATOM 1506 N N . THR A 1 190 ? -2.328 24.562 6.789 1 97.56 190 THR A N 1
ATOM 1507 C CA . THR A 1 190 ? -1.091 24.062 6.215 1 97.56 190 THR A CA 1
ATOM 1508 C C . THR A 1 190 ? -0.97 22.547 6.445 1 97.56 190 THR A C 1
ATOM 1510 O O . THR A 1 190 ? -1.04 22.094 7.586 1 97.56 190 THR A O 1
ATOM 1513 N N . ILE A 1 191 ? -0.836 21.797 5.332 1 98.12 191 ILE A N 1
ATOM 1514 C CA . ILE A 1 191 ? -0.794 20.344 5.461 1 98.12 191 ILE A CA 1
ATOM 1515 C C . ILE A 1 191 ? 0.487 19.812 4.832 1 98.12 191 ILE A C 1
ATOM 1517 O O . ILE A 1 191 ? 0.83 20.172 3.703 1 98.12 191 ILE A O 1
ATOM 1521 N N . VAL A 1 192 ? 1.215 19.031 5.586 1 98.5 192 VAL A N 1
ATOM 1522 C CA . VAL A 1 192 ? 2.377 18.297 5.094 1 98.5 192 VAL A CA 1
ATOM 1523 C C . VAL A 1 192 ? 2.141 16.797 5.238 1 98.5 192 VAL A C 1
ATOM 1525 O O . VAL A 1 192 ? 1.853 16.312 6.336 1 98.5 192 VAL A O 1
ATOM 1528 N N . MET A 1 193 ? 2.236 16.094 4.125 1 98 193 MET A N 1
ATOM 1529 C CA . MET A 1 193 ? 1.967 14.656 4.242 1 98 193 MET A CA 1
ATOM 1530 C C . MET A 1 193 ? 2.984 13.844 3.447 1 98 193 MET A C 1
ATOM 1532 O O . MET A 1 193 ? 3.428 14.273 2.379 1 98 193 MET A O 1
ATOM 1536 N N . VAL A 1 194 ? 3.361 12.781 4.051 1 97.69 194 VAL A N 1
ATOM 1537 C CA . VAL A 1 194 ? 4.156 11.781 3.352 1 97.69 194 VAL A CA 1
ATOM 1538 C C . VAL A 1 194 ? 3.24 10.883 2.52 1 97.69 194 VAL A C 1
ATOM 1540 O O . VAL A 1 194 ? 2.289 10.297 3.045 1 97.69 194 VAL A O 1
ATOM 1543 N N . ILE A 1 195 ? 3.48 10.781 1.211 1 95.44 195 ILE A N 1
ATOM 1544 C CA . ILE A 1 195 ? 2.648 9.961 0.332 1 95.44 195 ILE A CA 1
ATOM 1545 C C . ILE A 1 195 ? 3.535 9.078 -0.539 1 95.44 195 ILE A C 1
ATOM 1547 O O . ILE A 1 195 ? 4.559 9.523 -1.054 1 95.44 195 ILE A O 1
ATOM 1551 N N . HIS A 1 196 ? 3.051 7.891 -0.741 1 91.06 196 HIS A N 1
ATOM 1552 C CA . HIS A 1 196 ? 3.816 6.949 -1.554 1 91.06 196 HIS A CA 1
ATOM 1553 C C . HIS A 1 196 ? 3.336 6.953 -3 1 91.06 196 HIS A C 1
ATOM 1555 O O . HIS A 1 196 ? 4.105 6.66 -3.916 1 91.06 196 HIS A O 1
ATOM 1561 N N . ASP A 1 197 ? 2.092 7.25 -3.254 1 94.19 197 ASP A N 1
ATOM 1562 C CA . ASP A 1 197 ? 1.522 7.254 -4.598 1 94.19 197 ASP A CA 1
ATOM 1563 C C . ASP A 1 197 ? 1.713 8.609 -5.273 1 94.19 197 ASP A C 1
ATOM 1565 O O . ASP A 1 197 ? 1.079 9.594 -4.887 1 94.19 197 ASP A O 1
ATOM 1569 N N . ILE A 1 198 ? 2.504 8.523 -6.266 1 96.25 198 ILE A N 1
ATOM 1570 C CA . ILE A 1 198 ? 2.84 9.766 -6.949 1 96.25 198 ILE A CA 1
ATOM 1571 C C . ILE A 1 198 ? 1.571 10.406 -7.512 1 96.25 198 ILE A C 1
ATOM 1573 O O . ILE A 1 198 ? 1.445 11.633 -7.535 1 96.25 198 ILE A O 1
ATOM 1577 N N . ASN A 1 199 ? 0.632 9.656 -7.977 1 96.69 199 ASN A N 1
ATOM 1578 C CA . ASN A 1 199 ? -0.588 10.219 -8.547 1 96.69 199 ASN A CA 1
ATOM 1579 C C . ASN A 1 199 ? -1.466 10.859 -7.48 1 96.69 199 ASN A C 1
ATOM 1581 O O . ASN A 1 199 ? -2.176 11.828 -7.754 1 96.69 199 ASN A O 1
ATOM 1585 N N . HIS A 1 200 ? -1.392 10.367 -6.301 1 97.06 200 HIS A N 1
ATOM 1586 C CA . HIS A 1 200 ? -2.057 11.047 -5.195 1 97.06 200 HIS A CA 1
ATOM 1587 C C . HIS A 1 200 ? -1.421 12.406 -4.918 1 97.06 200 HIS A C 1
ATOM 1589 O O . HIS A 1 200 ? -2.125 13.383 -4.668 1 97.06 200 HIS A O 1
ATOM 1595 N N . ALA A 1 201 ? -0.118 12.414 -4.941 1 97.81 201 ALA A N 1
ATOM 1596 C CA . ALA A 1 201 ? 0.582 13.68 -4.758 1 97.81 201 ALA A CA 1
ATOM 1597 C C . ALA A 1 201 ? 0.2 14.68 -5.844 1 97.81 201 ALA A C 1
ATOM 1599 O O . ALA A 1 201 ? -0.103 15.844 -5.551 1 97.81 201 ALA A O 1
ATOM 1600 N N . LEU A 1 202 ? 0.173 14.219 -7.062 1 97.81 202 LEU A N 1
ATOM 1601 C CA . LEU A 1 202 ? -0.109 15.086 -8.203 1 97.81 202 LEU A CA 1
ATOM 1602 C C . LEU A 1 202 ? -1.54 15.609 -8.141 1 97.81 202 LEU A C 1
ATOM 1604 O O . LEU A 1 202 ? -1.812 16.734 -8.57 1 97.81 202 LEU A O 1
ATOM 1608 N N . LYS A 1 203 ? -2.389 14.867 -7.598 1 97.19 203 LYS A N 1
ATOM 1609 C CA . LYS A 1 203 ? -3.803 15.234 -7.578 1 97.19 203 LYS A CA 1
ATOM 1610 C C . LYS A 1 203 ? -4.117 16.156 -6.402 1 97.19 203 LYS A C 1
ATOM 1612 O O . LYS A 1 203 ? -4.914 17.078 -6.531 1 97.19 203 LYS A O 1
ATOM 1617 N N . TYR A 1 204 ? -3.418 15.961 -5.281 1 97.88 204 TYR A N 1
ATOM 1618 C CA . TYR A 1 204 ? -3.941 16.578 -4.066 1 97.88 204 TYR A CA 1
ATOM 1619 C C . TYR A 1 204 ? -2.975 17.625 -3.527 1 97.88 204 TYR A C 1
ATOM 1621 O O . TYR A 1 204 ? -3.373 18.516 -2.777 1 97.88 204 TYR A O 1
ATOM 1629 N N . ALA A 1 205 ? -1.74 17.547 -3.875 1 98.12 205 ALA A N 1
ATOM 1630 C CA . ALA A 1 205 ? -0.765 18.469 -3.303 1 98.12 205 ALA A CA 1
ATOM 1631 C C . ALA A 1 205 ? -0.642 19.734 -4.152 1 98.12 205 ALA A C 1
ATOM 1633 O O . ALA A 1 205 ? -0.868 19.688 -5.363 1 98.12 205 ALA A O 1
ATOM 1634 N N . ASP A 1 206 ? -0.326 20.844 -3.514 1 98.38 206 ASP A N 1
ATOM 1635 C CA . ASP A 1 206 ? 0.071 22.062 -4.199 1 98.38 206 ASP A CA 1
ATOM 1636 C C . ASP A 1 206 ? 1.567 22.062 -4.504 1 98.38 206 ASP A C 1
ATOM 1638 O O . ASP A 1 206 ? 1.985 22.453 -5.598 1 98.38 206 ASP A O 1
ATOM 1642 N N . ASN A 1 207 ? 2.287 21.672 -3.49 1 98.62 207 ASN A N 1
ATOM 1643 C CA . ASN A 1 207 ? 3.744 21.625 -3.557 1 98.62 207 ASN A CA 1
ATOM 1644 C C . ASN A 1 207 ? 4.258 20.203 -3.32 1 98.62 207 ASN A C 1
ATOM 1646 O O . ASN A 1 207 ? 3.594 19.391 -2.668 1 98.62 207 ASN A O 1
ATOM 1650 N N . ILE A 1 208 ? 5.457 19.938 -3.836 1 98.44 208 ILE A N 1
ATOM 1651 C CA . ILE A 1 208 ? 6.098 18.641 -3.668 1 98.44 208 ILE A CA 1
ATOM 1652 C C . ILE A 1 208 ? 7.535 18.828 -3.188 1 98.44 208 ILE A C 1
ATOM 1654 O O . ILE A 1 208 ? 8.211 19.766 -3.605 1 98.44 208 ILE A O 1
ATOM 1658 N N . VAL A 1 209 ? 7.93 18.062 -2.289 1 98.62 209 VAL A N 1
ATOM 1659 C CA . VAL A 1 209 ? 9.32 17.891 -1.882 1 98.62 209 VAL A CA 1
ATOM 1660 C C . VAL A 1 209 ? 9.789 16.469 -2.219 1 98.62 209 VAL A C 1
ATOM 1662 O O . VAL A 1 209 ? 9.289 15.5 -1.661 1 98.62 209 VAL A O 1
ATOM 1665 N N . ALA A 1 210 ? 10.734 16.375 -3.135 1 98.44 210 ALA A N 1
ATOM 1666 C CA . ALA A 1 210 ? 11.25 15.094 -3.576 1 98.44 210 ALA A CA 1
ATOM 1667 C C . ALA A 1 210 ? 12.57 14.766 -2.881 1 98.44 210 ALA A C 1
ATOM 1669 O O . ALA A 1 210 ? 13.539 15.523 -2.975 1 98.44 210 ALA A O 1
ATOM 1670 N N . ILE A 1 211 ? 12.555 13.656 -2.221 1 97.88 211 ILE A N 1
ATOM 1671 C CA . ILE A 1 211 ? 13.711 13.266 -1.43 1 97.88 211 ILE A CA 1
ATOM 1672 C C . ILE A 1 211 ? 14.359 12.023 -2.049 1 97.88 211 ILE A C 1
ATOM 1674 O O . ILE A 1 211 ? 13.664 11.086 -2.439 1 97.88 211 ILE A O 1
ATOM 1678 N N . LYS A 1 212 ? 15.625 12.047 -2.199 1 96.5 212 LYS A N 1
ATOM 1679 C CA . LYS A 1 212 ? 16.391 10.922 -2.721 1 96.5 212 LYS A CA 1
ATOM 1680 C C . LYS A 1 212 ? 17.766 10.844 -2.057 1 96.5 212 LYS A C 1
ATOM 1682 O O . LYS A 1 212 ? 18.484 11.844 -1.972 1 96.5 212 LYS A O 1
ATOM 1687 N N . ASN A 1 213 ? 18.078 9.656 -1.575 1 92.75 213 ASN A N 1
ATOM 1688 C CA . ASN A 1 213 ? 19.406 9.367 -1.03 1 92.75 213 ASN A CA 1
ATOM 1689 C C . ASN A 1 213 ? 19.797 10.383 0.041 1 92.75 213 ASN A C 1
ATOM 1691 O O . ASN A 1 213 ? 20.906 10.922 0.013 1 92.75 213 ASN A O 1
ATOM 1695 N N . GLY A 1 214 ? 18.859 10.734 0.833 1 94 214 GLY A N 1
ATOM 1696 C CA . GLY A 1 214 ? 19.156 11.547 2.002 1 94 214 GLY A CA 1
ATOM 1697 C C . GLY A 1 214 ? 19.219 13.031 1.695 1 94 214 GLY A C 1
ATOM 1698 O O . GLY A 1 214 ? 19.672 13.82 2.527 1 94 214 GLY A O 1
ATOM 1699 N N . HIS A 1 215 ? 18.812 13.383 0.491 1 96.25 215 HIS A N 1
ATOM 1700 C CA . HIS A 1 215 ? 18.812 14.781 0.079 1 96.25 215 HIS A CA 1
ATOM 1701 C C . HIS A 1 215 ? 17.5 15.164 -0.583 1 96.25 215 HIS A C 1
ATOM 1703 O O . HIS A 1 215 ? 16.75 14.289 -1.024 1 96.25 215 HIS A O 1
ATOM 1709 N N . ILE A 1 216 ? 17.266 16.453 -0.593 1 97.62 216 ILE A N 1
ATOM 1710 C CA . ILE A 1 216 ? 16.141 16.969 -1.366 1 97.62 216 ILE A CA 1
ATOM 1711 C C . ILE A 1 216 ? 16.578 17.234 -2.805 1 97.62 216 ILE A C 1
ATOM 1713 O O . ILE A 1 216 ? 17.453 18.078 -3.049 1 97.62 216 ILE A O 1
ATOM 1717 N N . LEU A 1 217 ? 16 16.547 -3.711 1 97.38 217 LEU A N 1
ATOM 1718 C CA . LEU A 1 217 ? 16.344 16.688 -5.121 1 97.38 217 LEU A CA 1
ATOM 1719 C C . LEU A 1 217 ? 15.648 17.906 -5.73 1 97.38 217 LEU A C 1
ATOM 1721 O O . LEU A 1 217 ? 16.203 18.547 -6.625 1 97.38 217 LEU A O 1
ATOM 1725 N N . ALA A 1 218 ? 14.461 18.078 -5.348 1 98 218 ALA A N 1
ATOM 1726 C CA . ALA A 1 218 ? 13.641 19.172 -5.863 1 98 218 ALA A CA 1
ATOM 1727 C C . ALA A 1 218 ? 12.508 19.516 -4.895 1 98 218 ALA A C 1
ATOM 1729 O O . ALA A 1 218 ? 12.031 18.641 -4.16 1 98 218 ALA A O 1
ATOM 1730 N N . GLN A 1 219 ? 12.141 20.75 -4.895 1 98.38 219 GLN A N 1
ATOM 1731 C CA . GLN A 1 219 ? 11 21.203 -4.105 1 98.38 219 GLN A CA 1
ATOM 1732 C C . GLN A 1 219 ? 10.352 22.438 -4.73 1 98.38 219 GLN A C 1
ATOM 1734 O O . GLN A 1 219 ? 11.039 23.281 -5.316 1 98.38 219 GLN A O 1
ATOM 1739 N N . GLY A 1 220 ? 9.039 22.516 -4.691 1 98.25 220 GLY A N 1
ATOM 1740 C CA . GLY A 1 220 ? 8.297 23.641 -5.234 1 98.25 220 GLY A CA 1
ATOM 1741 C C . GLY A 1 220 ? 6.91 23.266 -5.719 1 98.25 220 GLY A C 1
ATOM 1742 O O . GLY A 1 220 ? 6.426 22.172 -5.434 1 98.25 220 GLY A O 1
ATOM 1743 N N . PRO A 1 221 ? 6.203 24.234 -6.367 1 98.38 221 PRO A N 1
ATOM 1744 C CA . PRO A 1 221 ? 4.906 23.891 -6.961 1 98.38 221 PRO A CA 1
ATOM 1745 C C . PRO A 1 221 ? 4.977 22.688 -7.887 1 98.38 221 PRO A C 1
ATOM 1747 O O . PRO A 1 221 ? 5.883 22.594 -8.719 1 98.38 221 PRO A O 1
ATOM 1750 N N . LYS A 1 222 ? 4.043 21.797 -7.684 1 97.44 222 LYS A N 1
ATOM 1751 C CA . LYS A 1 222 ? 4.105 20.516 -8.391 1 97.44 222 LYS A CA 1
ATOM 1752 C C . LYS A 1 222 ? 4.152 20.734 -9.906 1 97.44 222 LYS A C 1
ATOM 1754 O O . LYS A 1 222 ? 4.871 20.031 -10.617 1 97.44 222 LYS A O 1
ATOM 1759 N N . ASP A 1 223 ? 3.43 21.719 -10.406 1 96.19 223 ASP A N 1
ATOM 1760 C CA . ASP A 1 223 ? 3.312 21.938 -11.844 1 96.19 223 ASP A CA 1
ATOM 1761 C C . ASP A 1 223 ? 4.613 22.484 -12.43 1 96.19 223 ASP A C 1
ATOM 1763 O O . ASP A 1 223 ? 4.844 22.391 -13.633 1 96.19 223 ASP A O 1
ATOM 1767 N N . GLU A 1 224 ? 5.438 23 -11.602 1 97.38 224 GLU A N 1
ATOM 1768 C CA . GLU A 1 224 ? 6.695 23.594 -12.055 1 97.38 224 GLU A CA 1
ATOM 1769 C C . GLU A 1 224 ? 7.836 22.578 -11.992 1 97.38 224 GLU A C 1
ATOM 1771 O O . GLU A 1 224 ? 8.781 22.641 -12.781 1 97.38 224 GLU A O 1
ATOM 1776 N N . ILE A 1 225 ? 7.715 21.609 -11.133 1 97.31 225 ILE A N 1
ATOM 1777 C CA . ILE A 1 225 ? 8.922 20.812 -10.883 1 97.31 225 ILE A CA 1
ATOM 1778 C C . ILE A 1 225 ? 8.719 19.391 -11.391 1 97.31 225 ILE A C 1
ATOM 1780 O O . ILE A 1 225 ? 9.688 18.672 -11.648 1 97.31 225 ILE A O 1
ATOM 1784 N N . ILE A 1 226 ? 7.504 18.922 -11.523 1 97.44 226 ILE A N 1
ATOM 1785 C CA . ILE A 1 226 ? 7.281 17.516 -11.867 1 97.44 226 ILE A CA 1
ATOM 1786 C C . ILE A 1 226 ? 7.574 17.297 -13.352 1 97.44 226 ILE A C 1
ATOM 1788 O O . ILE A 1 226 ? 6.953 17.922 -14.211 1 97.44 226 ILE A O 1
ATOM 1792 N N . THR A 1 227 ? 8.484 16.531 -13.625 1 98.06 227 THR A N 1
ATOM 1793 C CA . THR A 1 227 ? 8.852 16.078 -14.961 1 98.06 227 THR A CA 1
ATOM 1794 C C . THR A 1 227 ? 9.133 14.57 -14.969 1 98.06 227 THR A C 1
ATOM 1796 O O . THR A 1 227 ? 9.344 13.977 -13.906 1 98.06 227 THR A O 1
ATOM 1799 N N . GLU A 1 228 ? 9.062 14.023 -16.188 1 98.25 228 GLU A N 1
ATOM 1800 C CA . GLU A 1 228 ? 9.406 12.609 -16.297 1 98.25 228 GLU A CA 1
ATOM 1801 C C . GLU A 1 228 ? 10.828 12.344 -15.805 1 98.25 228 GLU A C 1
ATOM 1803 O O . GLU A 1 228 ? 11.094 11.312 -15.188 1 98.25 228 GLU A O 1
ATOM 1808 N N . LYS A 1 229 ? 11.68 13.297 -16.047 1 98.25 229 LYS A N 1
ATOM 1809 C CA . LYS A 1 229 ? 13.07 13.195 -15.609 1 98.25 229 LYS A CA 1
ATOM 1810 C C . LYS A 1 229 ? 13.164 13.18 -14.086 1 98.25 229 LYS A C 1
ATOM 1812 O O . LYS A 1 229 ? 13.898 12.375 -13.508 1 98.25 229 LYS A O 1
ATOM 1817 N N . LEU A 1 230 ? 12.445 14.055 -13.43 1 98.12 230 LEU A N 1
ATOM 1818 C CA . LEU A 1 230 ? 12.469 14.102 -11.969 1 98.12 230 LEU A CA 1
ATOM 1819 C C . LEU A 1 230 ? 11.961 12.789 -11.383 1 98.12 230 LEU A C 1
ATOM 1821 O O . LEU A 1 230 ? 12.562 12.242 -10.453 1 98.12 230 LEU A O 1
ATOM 1825 N N . ILE A 1 231 ? 10.844 12.273 -11.945 1 97.69 231 ILE A N 1
ATOM 1826 C CA . ILE A 1 231 ? 10.266 11.031 -11.461 1 97.69 231 ILE A CA 1
ATOM 1827 C C . ILE A 1 231 ? 11.266 9.891 -11.617 1 97.69 231 ILE A C 1
ATOM 1829 O O . ILE A 1 231 ? 11.438 9.078 -10.711 1 97.69 231 ILE A O 1
ATOM 1833 N N . LYS A 1 232 ? 11.93 9.867 -12.75 1 98 232 LYS A N 1
ATOM 1834 C CA . LYS A 1 232 ? 12.953 8.859 -12.984 1 98 232 LYS A CA 1
ATOM 1835 C C . LYS A 1 232 ? 14.062 8.945 -11.945 1 98 232 LYS A C 1
ATOM 1837 O O . LYS A 1 232 ? 14.484 7.93 -11.383 1 98 232 LYS A O 1
ATOM 1842 N N . ASN A 1 233 ? 14.461 10.133 -11.633 1 97.44 233 ASN A N 1
ATOM 1843 C CA . ASN A 1 233 ? 15.555 10.344 -10.688 1 97.44 233 ASN A CA 1
ATOM 1844 C C . ASN A 1 233 ? 15.141 9.969 -9.266 1 97.44 233 ASN A C 1
ATOM 1846 O O . ASN A 1 233 ? 15.969 9.477 -8.492 1 97.44 233 ASN A O 1
ATOM 1850 N N . VAL A 1 234 ? 13.898 10.203 -8.945 1 97.31 234 VAL A N 1
ATOM 1851 C CA . VAL A 1 234 ? 13.43 10.016 -7.574 1 97.31 234 VAL A CA 1
ATOM 1852 C C . VAL A 1 234 ? 13.086 8.539 -7.352 1 97.31 234 VAL A C 1
ATOM 1854 O O . VAL A 1 234 ? 13.43 7.969 -6.312 1 97.31 234 VAL A O 1
ATOM 1857 N N . PHE A 1 235 ? 12.453 7.867 -8.367 1 96.62 235 PHE A N 1
ATOM 1858 C CA . PHE A 1 235 ? 11.867 6.555 -8.125 1 96.62 235 PHE A CA 1
ATOM 1859 C C . PHE A 1 235 ? 12.578 5.484 -8.945 1 96.62 235 PHE A C 1
ATOM 1861 O O . PHE A 1 235 ? 12.297 4.293 -8.797 1 96.62 235 PHE A O 1
ATOM 1868 N N . ASP A 1 236 ? 13.469 5.891 -9.82 1 96 236 ASP A N 1
ATOM 1869 C CA . ASP A 1 236 ? 14.234 4.988 -10.664 1 96 236 ASP A CA 1
ATOM 1870 C C . ASP A 1 236 ? 13.32 4.191 -11.594 1 96 236 ASP A C 1
ATOM 1872 O O . ASP A 1 236 ? 13.523 2.99 -11.789 1 96 236 ASP A O 1
ATOM 1876 N N . VAL A 1 237 ? 12.258 4.848 -12.062 1 96.56 237 VAL A N 1
ATOM 1877 C CA . VAL A 1 237 ? 11.352 4.273 -13.047 1 96.56 237 VAL A CA 1
ATOM 1878 C C . VAL A 1 237 ? 11.086 5.285 -14.156 1 96.56 237 VAL A C 1
ATOM 1880 O O . VAL A 1 237 ? 11.094 6.492 -13.922 1 96.56 237 VAL A O 1
ATOM 1883 N N . GLU A 1 238 ? 10.891 4.789 -15.359 1 97.69 238 GLU A N 1
ATOM 1884 C CA . GLU A 1 238 ? 10.406 5.652 -16.422 1 97.69 238 GLU A CA 1
ATOM 1885 C C . GLU A 1 238 ? 8.906 5.91 -16.297 1 97.69 238 GLU A C 1
ATOM 1887 O O . GLU A 1 238 ? 8.203 5.152 -15.617 1 97.69 238 GLU A O 1
ATOM 1892 N N . CYS A 1 239 ? 8.484 7.027 -16.891 1 97.56 239 CYS A N 1
ATOM 1893 C CA . CYS A 1 239 ? 7.047 7.27 -16.859 1 97.56 239 CYS A CA 1
ATOM 1894 C C . CYS A 1 239 ? 6.629 8.203 -18 1 97.56 239 CYS A C 1
ATOM 1896 O O . CYS A 1 239 ? 7.477 8.844 -18.625 1 97.56 239 CYS A O 1
ATOM 1898 N N . ASN A 1 240 ? 5.391 8.133 -18.328 1 97.81 240 ASN A N 1
ATOM 1899 C CA . ASN A 1 240 ? 4.73 9.148 -19.141 1 97.81 240 ASN A CA 1
ATOM 1900 C C . ASN A 1 240 ? 3.789 10.008 -18.312 1 97.81 240 ASN A C 1
ATOM 1902 O O . ASN A 1 240 ? 2.984 9.484 -17.531 1 97.81 240 ASN A O 1
ATOM 1906 N N . LEU A 1 241 ? 4 11.273 -18.422 1 97.44 241 LEU A N 1
ATOM 1907 C CA . LEU A 1 241 ? 3.066 12.203 -17.797 1 97.44 241 LEU A CA 1
ATOM 1908 C C . LEU A 1 241 ? 1.973 12.609 -18.781 1 97.44 241 LEU A C 1
ATOM 1910 O O . LEU A 1 241 ? 2.262 13.156 -19.859 1 97.44 241 LEU A O 1
ATOM 1914 N N . ILE A 1 242 ? 0.725 12.305 -18.406 1 96.56 242 ILE A N 1
ATOM 1915 C CA . ILE A 1 242 ? -0.401 12.648 -19.266 1 96.56 242 ILE A CA 1
ATOM 1916 C C . ILE A 1 242 ? -1.429 13.461 -18.484 1 96.56 242 ILE A C 1
ATOM 1918 O O . ILE A 1 242 ? -1.32 13.594 -17.266 1 96.56 242 ILE A O 1
ATOM 1922 N N . ASN A 1 243 ? -2.424 14.039 -19.188 1 96.06 243 ASN A N 1
ATOM 1923 C CA . ASN A 1 243 ? -3.475 14.797 -18.5 1 96.06 243 ASN A CA 1
ATOM 1924 C C . ASN A 1 243 ? -4.535 13.867 -17.922 1 96.06 243 ASN A C 1
ATOM 1926 O O . ASN A 1 243 ? -4.961 12.914 -18.562 1 96.06 243 ASN A O 1
ATOM 1930 N N . SER A 1 244 ? -4.863 14.102 -16.688 1 94.69 244 SER A N 1
ATOM 1931 C CA . SER A 1 244 ? -5.969 13.359 -16.094 1 94.69 244 SER A CA 1
ATOM 1932 C C . SER A 1 244 ? -7.285 13.664 -16.797 1 94.69 244 SER A C 1
ATOM 1934 O O . SER A 1 244 ? -7.551 14.812 -17.156 1 94.69 244 SER A O 1
ATOM 1936 N N . PRO A 1 245 ? -8.086 12.609 -16.984 1 93.25 245 PRO A N 1
ATOM 1937 C CA . PRO A 1 245 ? -9.391 12.836 -17.609 1 93.25 245 PRO A CA 1
ATOM 1938 C C . PRO A 1 245 ? -10.414 13.453 -16.656 1 93.25 245 PRO A C 1
ATOM 1940 O O . PRO A 1 245 ? -11.492 13.867 -17.094 1 93.25 245 PRO A O 1
ATOM 1943 N N . ILE A 1 246 ? -10.148 13.469 -15.414 1 90.31 246 ILE A N 1
ATOM 1944 C CA . ILE A 1 246 ? -11.172 13.812 -14.438 1 90.31 246 ILE A CA 1
ATOM 1945 C C . ILE A 1 246 ? -10.898 15.211 -13.875 1 90.31 246 ILE A C 1
ATOM 1947 O O . ILE A 1 246 ? -11.812 15.883 -13.398 1 90.31 246 ILE A O 1
ATOM 1951 N N . ASP A 1 247 ? -9.617 15.57 -13.891 1 88 247 ASP A N 1
ATOM 1952 C CA . ASP A 1 247 ? -9.25 16.875 -13.336 1 88 247 ASP A CA 1
ATOM 1953 C C . ASP A 1 247 ? -8.109 17.5 -14.133 1 88 247 ASP A C 1
ATOM 1955 O O . ASP A 1 247 ? -7.746 17 -15.203 1 88 247 ASP A O 1
ATOM 1959 N N . ASN A 1 248 ? -7.637 18.609 -13.719 1 88.81 248 ASN A N 1
ATOM 1960 C CA . ASN A 1 248 ? -6.645 19.359 -14.477 1 88.81 248 ASN A CA 1
ATOM 1961 C C . ASN A 1 248 ? -5.227 19.047 -14.023 1 88.81 248 ASN A C 1
ATOM 1963 O O . ASN A 1 248 ? -4.301 19.828 -14.258 1 88.81 248 ASN A O 1
ATOM 1967 N N . CYS A 1 249 ? -5.129 17.891 -13.445 1 93.19 249 CYS A N 1
ATOM 1968 C CA . CYS A 1 249 ? -3.797 17.531 -12.969 1 93.19 249 CYS A CA 1
ATOM 1969 C C . CYS A 1 249 ? -3.135 16.531 -13.891 1 93.19 249 CYS A C 1
ATOM 1971 O O . CYS A 1 249 ? -3.783 15.977 -14.789 1 93.19 249 CYS A O 1
ATOM 1973 N N . LYS A 1 250 ? -1.854 16.344 -13.688 1 96.12 250 LYS A N 1
ATOM 1974 C CA . LYS A 1 250 ? -1.113 15.328 -14.438 1 96.12 250 LYS A CA 1
ATOM 1975 C C . LYS A 1 250 ? -1.272 13.945 -13.805 1 96.12 250 LYS A C 1
ATOM 1977 O O . LYS A 1 250 ? -1.531 13.836 -12.609 1 96.12 250 LYS A O 1
ATOM 1982 N N . LEU A 1 251 ? -1.22 12.961 -14.664 1 96.75 251 LEU A N 1
ATOM 1983 C CA . LEU A 1 251 ? -1.165 11.555 -14.273 1 96.75 251 LEU A CA 1
ATOM 1984 C C . LEU A 1 251 ? 0.175 10.938 -14.656 1 96.75 251 LEU A C 1
ATOM 1986 O O . LEU A 1 251 ? 0.667 11.148 -15.766 1 96.75 251 LEU A O 1
ATOM 1990 N N . CYS A 1 252 ? 0.741 10.273 -13.711 1 97.06 252 CYS A N 1
ATOM 1991 C CA . CYS A 1 252 ? 1.993 9.57 -13.945 1 97.06 252 CYS A CA 1
ATOM 1992 C C . CYS A 1 252 ? 1.736 8.102 -14.258 1 97.06 252 CYS A C 1
ATOM 1994 O O . CYS A 1 252 ? 1.115 7.391 -13.461 1 97.06 252 CYS A O 1
ATOM 1996 N N . VAL A 1 253 ? 2.137 7.633 -15.414 1 97.56 253 VAL A N 1
ATOM 1997 C CA . VAL A 1 253 ? 2.039 6.234 -15.82 1 97.56 253 VAL A CA 1
ATOM 1998 C C . VAL A 1 253 ? 3.434 5.613 -15.875 1 97.56 253 VAL A C 1
ATOM 2000 O O . VAL A 1 253 ? 4.152 5.773 -16.859 1 97.56 253 VAL A O 1
ATOM 2003 N N . PRO A 1 254 ? 3.812 4.891 -14.852 1 96.62 254 PRO A N 1
ATOM 2004 C CA . PRO A 1 254 ? 5.184 4.391 -14.742 1 96.62 254 PRO A CA 1
ATOM 2005 C C . PRO A 1 254 ? 5.395 3.08 -15.5 1 96.62 254 PRO A C 1
ATOM 2007 O O . PRO A 1 254 ? 4.441 2.328 -15.719 1 96.62 254 PRO A O 1
ATOM 2010 N N . PHE A 1 255 ? 6.621 2.828 -15.945 1 94.88 255 PHE A N 1
ATOM 2011 C CA . PHE A 1 255 ? 7.012 1.571 -16.578 1 94.88 255 PHE A CA 1
ATOM 2012 C C . PHE A 1 255 ? 8.508 1.324 -16.406 1 94.88 255 PHE A C 1
ATOM 2014 O O . PHE A 1 255 ? 9.242 2.217 -15.977 1 94.88 255 PHE A O 1
ATOM 2021 N N . ILE A 1 256 ? 8.906 0.091 -16.484 1 93.19 256 ILE A N 1
ATOM 2022 C CA . ILE A 1 256 ? 10.312 -0.28 -16.484 1 93.19 256 ILE A CA 1
ATOM 2023 C C . ILE A 1 256 ? 10.578 -1.307 -17.594 1 93.19 256 ILE A C 1
ATOM 2025 O O . ILE A 1 256 ? 9.688 -2.092 -17.938 1 93.19 256 ILE A O 1
ATOM 2029 N N . MET B 1 1 ? -5.625 -26.109 -15.711 1 88.44 1 MET B N 1
ATOM 2030 C CA . MET B 1 1 ? -6.844 -25.359 -15.406 1 88.44 1 MET B CA 1
ATOM 2031 C C . MET B 1 1 ? -7.297 -25.625 -13.969 1 88.44 1 MET B C 1
ATOM 2033 O O . MET B 1 1 ? -7.266 -26.766 -13.508 1 88.44 1 MET B O 1
ATOM 2037 N N . ILE B 1 2 ? -7.496 -24.594 -13.195 1 95.31 2 ILE B N 1
ATOM 2038 C CA . ILE B 1 2 ? -8 -24.719 -11.836 1 95.31 2 ILE B CA 1
ATOM 2039 C C . ILE B 1 2 ? -9.492 -24.375 -11.805 1 95.31 2 ILE B C 1
ATOM 2041 O O . ILE B 1 2 ? -9.906 -23.359 -12.359 1 95.31 2 ILE B O 1
ATOM 2045 N N . LYS B 1 3 ? -10.273 -25.297 -11.195 1 96.88 3 LYS B N 1
ATOM 2046 C CA . LYS B 1 3 ? -11.703 -25.062 -11.055 1 96.88 3 LYS B CA 1
ATOM 2047 C C . LYS B 1 3 ? -12.148 -25.234 -9.602 1 96.88 3 LYS B C 1
ATOM 2049 O O . LYS B 1 3 ? -11.742 -26.172 -8.93 1 96.88 3 LYS B O 1
ATOM 2054 N N . ALA B 1 4 ? -12.805 -24.266 -9.148 1 96.31 4 ALA B N 1
ATOM 2055 C CA . ALA B 1 4 ? -13.5 -24.375 -7.867 1 96.31 4 ALA B CA 1
ATOM 2056 C C . ALA B 1 4 ? -15.008 -24.5 -8.07 1 96.31 4 ALA B C 1
ATOM 2058 O O . ALA B 1 4 ? -15.586 -23.781 -8.883 1 96.31 4 ALA B O 1
ATOM 2059 N N . LYS B 1 5 ? -15.609 -25.438 -7.305 1 96.5 5 LYS B N 1
ATOM 2060 C CA . LYS B 1 5 ? -17.031 -25.688 -7.438 1 96.5 5 LYS B CA 1
ATOM 2061 C C . LYS B 1 5 ? -17.75 -25.578 -6.09 1 96.5 5 LYS B C 1
ATOM 2063 O O . LYS B 1 5 ? -17.469 -26.344 -5.172 1 96.5 5 LYS B O 1
ATOM 2068 N N . ASP B 1 6 ? -18.688 -24.625 -6.039 1 96.69 6 ASP B N 1
ATOM 2069 C CA . ASP B 1 6 ? -19.562 -24.438 -4.887 1 96.69 6 ASP B CA 1
ATOM 2070 C C . ASP B 1 6 ? -18.766 -24.359 -3.594 1 96.69 6 ASP B C 1
ATOM 2072 O O . ASP B 1 6 ? -19.078 -25.031 -2.613 1 96.69 6 ASP B O 1
ATOM 2076 N N . LEU B 1 7 ? -17.75 -23.578 -3.627 1 96.69 7 LEU B N 1
ATOM 2077 C CA . LEU B 1 7 ? -16.859 -23.484 -2.477 1 96.69 7 LEU B CA 1
ATOM 2078 C C . LEU B 1 7 ? -17.469 -22.625 -1.381 1 96.69 7 LEU B C 1
ATOM 2080 O O . LEU B 1 7 ? -18.062 -21.578 -1.665 1 96.69 7 LEU B O 1
ATOM 2084 N N . LYS B 1 8 ? -17.438 -23.094 -0.222 1 97.38 8 LYS B N 1
ATOM 2085 C CA . LYS B 1 8 ? -17.766 -22.328 0.983 1 97.38 8 LYS B CA 1
ATOM 2086 C C . LYS B 1 8 ? -16.562 -22.25 1.926 1 97.38 8 LYS B C 1
ATOM 2088 O O . LYS B 1 8 ? -16.047 -23.281 2.361 1 97.38 8 LYS B O 1
ATOM 2093 N N . LEU B 1 9 ? -16.109 -21.094 2.182 1 97.06 9 LEU B N 1
ATOM 2094 C CA . LEU B 1 9 ? -14.93 -20.891 3.016 1 97.06 9 LEU B CA 1
ATOM 2095 C C . LEU B 1 9 ? -15.289 -20.125 4.285 1 97.06 9 LEU B C 1
ATOM 2097 O O . LEU B 1 9 ? -15.969 -19.094 4.223 1 97.06 9 LEU B O 1
ATOM 2101 N N . CYS B 1 10 ? -14.797 -20.641 5.398 1 95.88 10 CYS B N 1
ATOM 2102 C CA . CYS B 1 10 ? -15.117 -20.062 6.699 1 95.88 10 CYS B CA 1
ATOM 2103 C C . CYS B 1 10 ? -13.891 -20.047 7.602 1 95.88 10 CYS B C 1
ATOM 2105 O O . CYS B 1 10 ? -12.953 -20.812 7.406 1 95.88 10 CYS B O 1
ATOM 2107 N N . TYR B 1 11 ? -13.789 -19.094 8.414 1 92.56 11 TYR B N 1
ATOM 2108 C CA . TYR B 1 11 ? -12.969 -19.172 9.617 1 92.56 11 TYR B CA 1
ATOM 2109 C C . TYR B 1 11 ? -13.828 -19.406 10.852 1 92.56 11 TYR B C 1
ATOM 2111 O O . TYR B 1 11 ? -14.68 -18.578 11.188 1 92.56 11 TYR B O 1
ATOM 2119 N N . ASP B 1 12 ? -13.609 -20.531 11.398 1 90.5 12 ASP B N 1
ATOM 2120 C CA . ASP B 1 12 ? -14.508 -20.953 12.469 1 90.5 12 ASP B CA 1
ATOM 2121 C C . ASP B 1 12 ? -15.961 -20.938 12.008 1 90.5 12 ASP B C 1
ATOM 2123 O O . ASP B 1 12 ? -16.328 -21.672 11.102 1 90.5 12 ASP B O 1
ATOM 2127 N N . GLU B 1 13 ? -16.734 -20.047 12.555 1 90.38 13 GLU B N 1
ATOM 2128 C CA . GLU B 1 13 ? -18.156 -20.047 12.203 1 90.38 13 GLU B CA 1
ATOM 2129 C C . GLU B 1 13 ? -18.516 -18.891 11.289 1 90.38 13 GLU B C 1
ATOM 2131 O O . GLU B 1 13 ? -19.641 -18.781 10.805 1 90.38 13 GLU B O 1
ATOM 2136 N N . LYS B 1 14 ? -17.594 -18.172 11.008 1 93.62 14 LYS B N 1
ATOM 2137 C CA . LYS B 1 14 ? -17.859 -17 10.172 1 93.62 14 LYS B CA 1
ATOM 2138 C C . LYS B 1 14 ? -17.625 -17.312 8.703 1 93.62 14 LYS B C 1
ATOM 2140 O O . LYS B 1 14 ? -16.516 -17.688 8.305 1 93.62 14 LYS B O 1
ATOM 2145 N N . ILE B 1 15 ? -18.672 -17.156 7.863 1 95.56 15 ILE B N 1
ATOM 2146 C CA . ILE B 1 15 ? -18.562 -17.391 6.426 1 95.56 15 ILE B CA 1
ATOM 2147 C C . ILE B 1 15 ? -17.859 -16.219 5.754 1 95.56 15 ILE B C 1
ATOM 2149 O O . ILE B 1 15 ? -18.281 -15.07 5.898 1 95.56 15 ILE B O 1
ATOM 2153 N N . ILE B 1 16 ? -16.812 -16.484 5.07 1 96.12 16 ILE B N 1
ATOM 2154 C CA . ILE B 1 16 ? -16.047 -15.453 4.367 1 96.12 16 ILE B CA 1
ATOM 2155 C C . ILE B 1 16 ? -16.438 -15.438 2.893 1 96.12 16 ILE B C 1
ATOM 2157 O O . ILE B 1 16 ? -16.719 -14.375 2.33 1 96.12 16 ILE B O 1
ATOM 2161 N N . LEU B 1 17 ? -16.453 -16.578 2.285 1 97.38 17 LEU B N 1
ATOM 2162 C CA . LEU B 1 17 ? -16.875 -16.75 0.898 1 97.38 17 LEU B CA 1
ATOM 2163 C C . LEU B 1 17 ? -17.906 -17.875 0.781 1 97.38 17 LEU B C 1
ATOM 2165 O O . LEU B 1 17 ? -17.781 -18.906 1.444 1 97.38 17 LEU B O 1
ATOM 2169 N N . ASN B 1 18 ? -18.875 -17.578 -0.057 1 96.31 18 ASN B N 1
ATOM 2170 C CA . ASN B 1 18 ? -19.969 -18.531 -0.216 1 96.31 18 ASN B CA 1
ATOM 2171 C C . ASN B 1 18 ? -20.328 -18.75 -1.687 1 96.31 18 ASN B C 1
ATOM 2173 O O . ASN B 1 18 ? -20.344 -17.797 -2.465 1 96.31 18 ASN B O 1
ATOM 2177 N N . ASP B 1 19 ? -20.516 -20.047 -2.031 1 95.62 19 ASP B N 1
ATOM 2178 C CA . ASP B 1 19 ? -20.953 -20.438 -3.369 1 95.62 19 ASP B CA 1
ATOM 2179 C C . ASP B 1 19 ? -20 -19.906 -4.438 1 95.62 19 ASP B C 1
ATOM 2181 O O . ASP B 1 19 ? -20.422 -19.219 -5.371 1 95.62 19 ASP B O 1
ATOM 2185 N N . ILE B 1 20 ? -18.797 -20.172 -4.172 1 97.19 20 ILE B N 1
ATOM 2186 C CA . ILE B 1 20 ? -17.766 -19.672 -5.078 1 97.19 20 ILE B CA 1
ATOM 2187 C C . ILE B 1 20 ? -17.547 -20.672 -6.207 1 97.19 20 ILE B C 1
ATOM 2189 O O . ILE B 1 20 ? -17.234 -21.844 -5.953 1 97.19 20 ILE B O 1
ATOM 2193 N N . ASN B 1 21 ? -17.781 -20.281 -7.395 1 97.88 21 ASN B N 1
ATOM 2194 C CA . ASN B 1 21 ? -17.453 -21 -8.617 1 97.88 21 ASN B CA 1
ATOM 2195 C C . ASN B 1 21 ? -16.422 -20.25 -9.453 1 97.88 21 ASN B C 1
ATOM 2197 O O . ASN B 1 21 ? -16.656 -19.125 -9.875 1 97.88 21 ASN B O 1
ATOM 2201 N N . LEU B 1 22 ? -15.32 -20.875 -9.664 1 96.75 22 LEU B N 1
ATOM 2202 C CA . LEU B 1 22 ? -14.156 -20.203 -10.242 1 96.75 22 LEU B CA 1
ATOM 2203 C C . LEU B 1 22 ? -13.508 -21.047 -11.32 1 96.75 22 LEU B C 1
ATOM 2205 O O . LEU B 1 22 ? -13.391 -22.266 -11.164 1 96.75 22 LEU B O 1
ATOM 2209 N N . ASP B 1 23 ? -13.125 -20.422 -12.391 1 95.94 23 ASP B N 1
ATOM 2210 C CA . ASP B 1 23 ? -12.352 -21.062 -13.453 1 95.94 23 ASP B CA 1
ATOM 2211 C C . ASP B 1 23 ? -11.078 -20.266 -13.75 1 95.94 23 ASP B C 1
ATOM 2213 O O . ASP B 1 23 ? -11.141 -19.141 -14.234 1 95.94 23 ASP B O 1
ATOM 2217 N N . ILE B 1 24 ? -9.961 -20.891 -13.508 1 97.44 24 ILE B N 1
ATOM 2218 C CA . ILE B 1 24 ? -8.664 -20.281 -13.82 1 97.44 24 ILE B CA 1
ATOM 2219 C C . ILE B 1 24 ? -8.086 -20.938 -15.078 1 97.44 24 ILE B C 1
ATOM 2221 O O . ILE B 1 24 ? -7.848 -22.141 -15.102 1 97.44 24 ILE B O 1
ATOM 2225 N N . GLU B 1 25 ? -7.828 -20.125 -16.031 1 97.44 25 GLU B N 1
ATOM 2226 C CA . GLU B 1 25 ? -7.336 -20.609 -17.328 1 97.44 25 GLU B CA 1
ATOM 2227 C C . GLU B 1 25 ? -5.859 -20.984 -17.234 1 97.44 25 GLU B C 1
ATOM 2229 O O . GLU B 1 25 ? -5.047 -20.219 -16.703 1 97.44 25 GLU B O 1
ATOM 2234 N N . LYS B 1 26 ? -5.555 -22.156 -17.766 1 96.88 26 LYS B N 1
ATOM 2235 C CA . LYS B 1 26 ? -4.184 -22.656 -17.797 1 96.88 26 LYS B CA 1
ATOM 2236 C C . LYS B 1 26 ? -3.295 -21.766 -18.656 1 96.88 26 LYS B C 1
ATOM 2238 O O . LYS B 1 26 ? -3.715 -21.297 -19.734 1 96.88 26 LYS B O 1
ATOM 2243 N N . GLY B 1 27 ? -2.102 -21.469 -18.188 1 97.69 27 GLY B N 1
ATOM 2244 C CA . GLY B 1 27 ? -1.1 -20.75 -18.969 1 97.69 27 GLY B CA 1
ATOM 2245 C C . GLY B 1 27 ? -1.351 -19.266 -19.031 1 97.69 27 GLY B C 1
ATOM 2246 O O . GLY B 1 27 ? -0.748 -18.562 -19.844 1 97.69 27 GLY B O 1
ATOM 2247 N N . LYS B 1 28 ? -2.23 -18.734 -18.156 1 98.5 28 LYS B N 1
ATOM 2248 C CA . LYS B 1 28 ? -2.562 -17.312 -18.141 1 98.5 28 LYS B CA 1
ATOM 2249 C C . LYS B 1 28 ? -2.32 -16.719 -16.766 1 98.5 28 LYS B C 1
ATOM 2251 O O . LYS B 1 28 ? -2.135 -17.438 -15.781 1 98.5 28 LYS B O 1
ATOM 2256 N N . ILE B 1 29 ? -2.236 -15.438 -16.734 1 98.69 29 ILE B N 1
ATOM 2257 C CA . ILE B 1 29 ? -2.172 -14.711 -15.469 1 98.69 29 ILE B CA 1
ATOM 2258 C C . ILE B 1 29 ? -3.572 -14.258 -15.062 1 98.69 29 ILE B C 1
ATOM 2260 O O . ILE B 1 29 ? -4.25 -13.555 -15.82 1 98.69 29 ILE B O 1
ATOM 2264 N N . THR B 1 30 ? -4.012 -14.719 -13.93 1 98.81 30 THR B N 1
ATOM 2265 C CA . THR B 1 30 ? -5.301 -14.32 -13.375 1 98.81 30 THR B CA 1
ATOM 2266 C C . THR B 1 30 ? -5.109 -13.492 -12.102 1 98.81 30 THR B C 1
ATOM 2268 O O . THR B 1 30 ? -4.41 -13.914 -11.18 1 98.81 30 THR B O 1
ATOM 2271 N N . ALA B 1 31 ? -5.68 -12.297 -12.078 1 98.69 31 ALA B N 1
ATOM 2272 C CA . ALA B 1 31 ? -5.613 -11.43 -10.906 1 98.69 31 ALA B CA 1
ATOM 2273 C C . ALA B 1 31 ? -6.914 -11.484 -10.109 1 98.69 31 ALA B C 1
ATOM 2275 O O . ALA B 1 31 ? -8 -11.344 -10.672 1 98.69 31 ALA B O 1
ATOM 2276 N N . LEU B 1 32 ? -6.797 -11.773 -8.828 1 98.44 32 LEU B N 1
ATOM 2277 C CA . LEU B 1 32 ? -7.906 -11.609 -7.895 1 98.44 32 LEU B CA 1
ATOM 2278 C C . LEU B 1 32 ? -7.957 -10.18 -7.359 1 98.44 32 LEU B C 1
ATOM 2280 O O . LEU B 1 32 ? -7 -9.719 -6.73 1 98.44 32 LEU B O 1
ATOM 2284 N N . ILE B 1 33 ? -9.086 -9.492 -7.605 1 98.19 33 ILE B N 1
ATOM 2285 C CA . ILE B 1 33 ? -9.195 -8.102 -7.168 1 98.19 33 ILE B CA 1
ATOM 2286 C C . ILE B 1 33 ? -10.422 -7.938 -6.273 1 98.19 33 ILE B C 1
ATOM 2288 O O . ILE B 1 33 ? -11.352 -8.742 -6.336 1 98.19 33 ILE B O 1
ATOM 2292 N N . GLY B 1 34 ? -10.406 -6.926 -5.465 1 96.56 34 GLY B N 1
ATOM 2293 C CA . GLY B 1 34 ? -11.453 -6.598 -4.508 1 96.56 34 GLY B CA 1
ATOM 2294 C C . GLY B 1 34 ? -10.953 -5.766 -3.342 1 96.56 34 GLY B C 1
ATOM 2295 O O . GLY B 1 34 ? -9.75 -5.578 -3.172 1 96.56 34 GLY B O 1
ATOM 2296 N N . SER B 1 35 ? -11.898 -5.293 -2.586 1 93.75 35 SER B N 1
ATOM 2297 C CA . SER B 1 35 ? -11.547 -4.469 -1.433 1 93.75 35 SER B CA 1
ATOM 2298 C C . SER B 1 35 ? -10.898 -5.301 -0.332 1 93.75 35 SER B C 1
ATOM 2300 O O . SER B 1 35 ? -10.922 -6.535 -0.384 1 93.75 35 SER B O 1
ATOM 2302 N N . ASN B 1 36 ? -10.305 -4.59 0.565 1 89.5 36 ASN B N 1
ATOM 2303 C CA . ASN B 1 36 ? -9.719 -5.273 1.711 1 89.5 36 ASN B CA 1
ATOM 2304 C C . ASN B 1 36 ? -10.758 -6.09 2.473 1 89.5 36 ASN B C 1
ATOM 2306 O O . ASN B 1 36 ? -11.883 -5.633 2.676 1 89.5 36 ASN B O 1
ATOM 2310 N N . GLY B 1 37 ? -10.453 -7.305 2.777 1 89.19 37 GLY B N 1
ATOM 2311 C CA . GLY B 1 37 ? -11.305 -8.133 3.619 1 89.19 37 GLY B CA 1
ATOM 2312 C C . GLY B 1 37 ? -12.391 -8.859 2.844 1 89.19 37 GLY B C 1
ATOM 2313 O O . GLY B 1 37 ? -13.227 -9.539 3.432 1 89.19 37 GLY B O 1
ATOM 2314 N N . CYS B 1 38 ? -12.367 -8.742 1.582 1 92.94 38 CYS B N 1
ATOM 2315 C CA . CYS B 1 38 ? -13.469 -9.305 0.812 1 92.94 38 CYS B CA 1
ATOM 2316 C C . CYS B 1 38 ? -13.289 -10.805 0.628 1 92.94 38 CYS B C 1
ATOM 2318 O O . CYS B 1 38 ? -14.188 -11.492 0.134 1 92.94 38 CYS B O 1
ATOM 2320 N N . GLY B 1 39 ? -12.078 -11.336 0.894 1 94.94 39 GLY B N 1
ATOM 2321 C CA . GLY B 1 39 ? -11.906 -12.781 0.845 1 94.94 39 GLY B CA 1
ATOM 2322 C C . GLY B 1 39 ? -10.852 -13.219 -0.151 1 94.94 39 GLY B C 1
ATOM 2323 O O . GLY B 1 39 ? -10.695 -14.414 -0.411 1 94.94 39 GLY B O 1
ATOM 2324 N N . LYS B 1 40 ? -10.117 -12.32 -0.773 1 96.06 40 LYS B N 1
ATOM 2325 C CA . LYS B 1 40 ? -9.117 -12.656 -1.781 1 96.06 40 LYS B CA 1
ATOM 2326 C C . LYS B 1 40 ? -8.086 -13.641 -1.229 1 96.06 40 LYS B C 1
ATOM 2328 O O . LYS B 1 40 ? -7.828 -14.688 -1.829 1 96.06 40 LYS B O 1
ATOM 2333 N N . SER B 1 41 ? -7.52 -13.258 -0.053 1 95.31 41 SER B N 1
ATOM 2334 C CA . SER B 1 41 ? -6.508 -14.094 0.577 1 95.31 41 SER B CA 1
ATOM 2335 C C . SER B 1 41 ? -7.098 -15.43 1.018 1 95.31 41 SER B C 1
ATOM 2337 O O . SER B 1 41 ? -6.445 -16.469 0.9 1 95.31 41 SER B O 1
ATOM 2339 N N . THR B 1 42 ? -8.336 -15.445 1.482 1 96.19 42 THR B N 1
ATOM 2340 C CA . THR B 1 42 ? -9.023 -16.672 1.876 1 96.19 42 THR B CA 1
ATOM 2341 C C . THR B 1 42 ? -9.18 -17.609 0.683 1 96.19 42 THR B C 1
ATOM 2343 O O . THR B 1 42 ? -8.93 -18.812 0.795 1 96.19 42 THR B O 1
ATOM 2346 N N . LEU B 1 43 ? -9.523 -17 -0.449 1 97.44 43 LEU B N 1
ATOM 2347 C CA . LEU B 1 43 ? -9.734 -17.781 -1.656 1 97.44 43 LEU B CA 1
ATOM 2348 C C . LEU B 1 43 ? -8.43 -18.406 -2.135 1 97.44 43 LEU B C 1
ATOM 2350 O O . LEU B 1 43 ? -8.375 -19.609 -2.414 1 97.44 43 LEU B O 1
ATOM 2354 N N 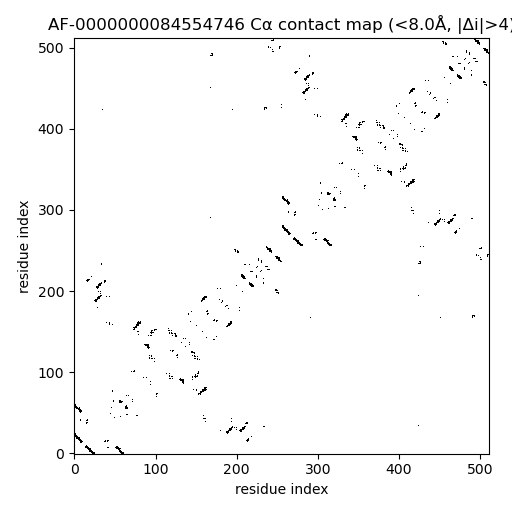. ILE B 1 44 ? -7.367 -17.609 -2.207 1 97.12 44 ILE B N 1
ATOM 2355 C CA . ILE B 1 44 ? -6.105 -18.109 -2.73 1 97.12 44 ILE B CA 1
ATOM 2356 C C . ILE B 1 44 ? -5.531 -19.156 -1.773 1 97.12 44 ILE B C 1
ATOM 2358 O O . ILE B 1 44 ? -4.91 -20.125 -2.205 1 97.12 44 ILE B O 1
ATOM 2362 N N . LYS B 1 45 ? -5.75 -19.031 -0.508 1 95.88 45 LYS B N 1
ATOM 2363 C CA . LYS B 1 45 ? -5.324 -20.031 0.476 1 95.88 45 LYS B CA 1
ATOM 2364 C C . LYS B 1 45 ? -6.074 -21.344 0.291 1 95.88 45 LYS B C 1
ATOM 2366 O O . LYS B 1 45 ? -5.512 -22.422 0.491 1 95.88 45 LYS B O 1
ATOM 2371 N N . ALA B 1 46 ? -7.32 -21.219 -0.059 1 96.25 46 ALA B N 1
ATOM 2372 C CA . ALA B 1 46 ? -8.094 -22.422 -0.325 1 96.25 46 ALA B CA 1
ATOM 2373 C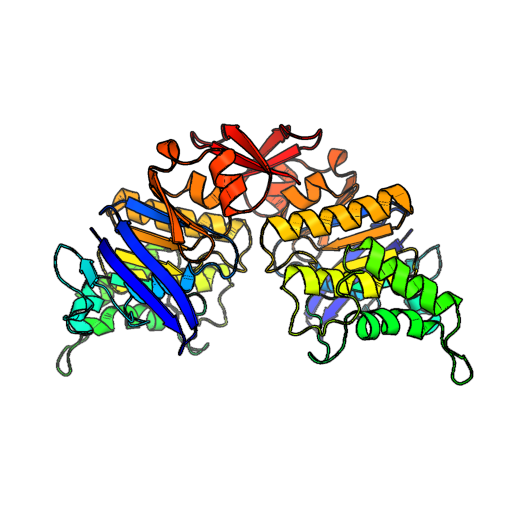 C . ALA B 1 46 ? -7.555 -23.156 -1.544 1 96.25 46 ALA B C 1
ATOM 2375 O O . ALA B 1 46 ? -7.387 -24.391 -1.511 1 96.25 46 ALA B O 1
ATOM 2376 N N . ILE B 1 47 ? -7.254 -22.391 -2.564 1 96.06 47 ILE B N 1
ATOM 2377 C CA . ILE B 1 47 ? -6.719 -22.969 -3.789 1 96.06 47 ILE B CA 1
ATOM 2378 C C . ILE B 1 47 ? -5.371 -23.625 -3.502 1 96.06 47 ILE B C 1
ATOM 2380 O O . ILE B 1 47 ? -5.047 -24.672 -4.07 1 96.06 47 ILE B O 1
ATOM 2384 N N . ALA B 1 48 ? -4.641 -23.062 -2.602 1 94.12 48 ALA B N 1
ATOM 2385 C CA . ALA B 1 48 ? -3.318 -23.578 -2.246 1 94.12 48 ALA B CA 1
ATOM 2386 C C . ALA B 1 48 ? -3.422 -24.719 -1.234 1 94.12 48 ALA B C 1
ATOM 2388 O O . ALA B 1 48 ? -2.406 -25.234 -0.768 1 94.12 48 ALA B O 1
ATOM 2389 N N . ARG B 1 49 ? -4.609 -24.969 -0.721 1 93.94 49 ARG B N 1
ATOM 2390 C CA . ARG B 1 49 ? -4.887 -26.031 0.242 1 93.94 49 ARG B CA 1
ATOM 2391 C C . ARG B 1 49 ? -4.344 -25.688 1.621 1 93.94 49 ARG B C 1
ATOM 2393 O O . ARG B 1 49 ? -4.039 -26.562 2.422 1 93.94 49 ARG B O 1
ATOM 2400 N N . ILE B 1 50 ? -4.145 -24.484 1.804 1 91.5 50 ILE B N 1
ATOM 2401 C CA . ILE B 1 50 ? -3.773 -24 3.125 1 91.5 50 ILE B CA 1
ATOM 2402 C C . ILE B 1 50 ? -5.02 -23.891 4.004 1 91.5 50 ILE B C 1
ATOM 2404 O O . ILE B 1 50 ? -4.961 -24.141 5.207 1 91.5 50 ILE B O 1
ATOM 2408 N N . LEU B 1 51 ? -6.102 -23.469 3.441 1 93.5 51 LEU B N 1
ATOM 2409 C CA . LEU B 1 51 ? -7.395 -23.422 4.113 1 93.5 51 LEU B CA 1
ATOM 2410 C C . LEU B 1 51 ? -8.352 -24.453 3.539 1 93.5 51 LEU B C 1
ATOM 2412 O O . LEU B 1 51 ? -8.617 -24.469 2.336 1 93.5 51 LEU B O 1
ATOM 2416 N N . LYS B 1 52 ? -8.859 -25.328 4.359 1 94.44 52 LYS B N 1
ATOM 2417 C CA . LYS B 1 52 ? -9.812 -26.344 3.912 1 94.44 52 LYS B CA 1
ATOM 2418 C C . LYS B 1 52 ? -11.211 -25.766 3.768 1 94.44 52 LYS B C 1
ATOM 2420 O O . LYS B 1 52 ? -11.742 -25.156 4.707 1 94.44 52 LYS B O 1
ATOM 2425 N N . PRO B 1 53 ? -11.82 -25.922 2.682 1 96.38 53 PRO B N 1
ATOM 2426 C CA . PRO B 1 53 ? -13.188 -25.438 2.518 1 96.38 53 PRO B CA 1
ATOM 2427 C C . PRO B 1 53 ? -14.203 -26.234 3.338 1 96.38 53 PRO B C 1
ATOM 2429 O O . PRO B 1 53 ? -13.969 -27.406 3.646 1 96.38 53 PRO B O 1
ATOM 2432 N N . LYS B 1 54 ? -15.266 -25.562 3.729 1 95.81 54 LYS B N 1
ATOM 2433 C CA . LYS B 1 54 ? -16.359 -26.234 4.43 1 95.81 54 LYS B CA 1
ATOM 2434 C C . LYS B 1 54 ? -17.141 -27.141 3.484 1 95.81 54 LYS B C 1
ATOM 2436 O O . LYS B 1 54 ? -17.641 -28.188 3.893 1 95.81 54 LYS B O 1
ATOM 2441 N N . ASN B 1 55 ? -17.281 -26.672 2.332 1 94.69 55 ASN B N 1
ATOM 2442 C CA . ASN B 1 55 ? -17.969 -27.391 1.262 1 94.69 55 ASN B CA 1
ATOM 2443 C C . ASN B 1 55 ? -17.359 -27.078 -0.101 1 94.69 55 ASN B C 1
ATOM 2445 O O . ASN B 1 55 ? -16.656 -26.062 -0.259 1 94.69 55 ASN B O 1
ATOM 2449 N N . GLY B 1 56 ? -17.578 -28 -1.016 1 95.75 56 GLY B N 1
ATOM 2450 C CA . GLY B 1 56 ? -17.141 -27.766 -2.385 1 95.75 56 GLY B CA 1
ATOM 2451 C C . GLY B 1 56 ? -15.844 -28.484 -2.732 1 95.75 56 GLY B C 1
ATOM 2452 O O . GLY B 1 56 ? -15.281 -29.188 -1.898 1 95.75 56 GLY B O 1
ATOM 2453 N N . ASP B 1 57 ? -15.453 -28.297 -4.035 1 96.19 57 ASP B N 1
ATOM 2454 C CA . ASP B 1 57 ? -14.266 -28.984 -4.543 1 96.19 57 ASP B CA 1
ATOM 2455 C C . ASP B 1 57 ? -13.352 -28.031 -5.297 1 96.19 57 ASP B C 1
ATOM 2457 O O . ASP B 1 57 ? -13.812 -27 -5.805 1 96.19 57 ASP B O 1
ATOM 2461 N N . ILE B 1 58 ? -12.172 -28.312 -5.277 1 96.69 58 ILE B N 1
ATOM 2462 C CA . ILE B 1 58 ? -11.172 -27.625 -6.09 1 96.69 58 ILE B CA 1
ATOM 2463 C C . ILE B 1 58 ? -10.469 -28.641 -6.992 1 96.69 58 ILE B C 1
ATOM 2465 O O . ILE B 1 58 ? -9.867 -29.594 -6.508 1 96.69 58 ILE B O 1
ATOM 2469 N N . LEU B 1 59 ? -10.539 -28.375 -8.219 1 95.94 59 LEU B N 1
ATOM 2470 C CA . LEU B 1 59 ? -9.969 -29.297 -9.195 1 95.94 59 LEU B CA 1
ATOM 2471 C C . LEU B 1 59 ? -8.789 -28.656 -9.922 1 95.94 59 LEU B C 1
ATOM 2473 O O . LEU B 1 59 ? -8.828 -27.484 -10.266 1 95.94 59 LEU B O 1
ATOM 2477 N N . ILE B 1 60 ? -7.746 -29.406 -10.078 1 92.5 60 ILE B N 1
ATOM 2478 C CA . ILE B 1 60 ? -6.645 -29.062 -10.977 1 92.5 60 ILE B CA 1
ATOM 2479 C C . ILE B 1 60 ? -6.477 -30.156 -12.023 1 92.5 60 ILE B C 1
ATOM 2481 O O . ILE B 1 60 ? -6.309 -31.328 -11.688 1 92.5 60 ILE B O 1
ATOM 2485 N N . GLU B 1 61 ? -6.539 -29.781 -13.266 1 87.75 61 GLU B N 1
ATOM 2486 C CA . GLU B 1 61 ? -6.52 -30.766 -14.344 1 87.75 61 GLU B CA 1
ATOM 2487 C C . GLU B 1 61 ? -7.5 -31.906 -14.07 1 87.75 61 GLU B C 1
ATOM 2489 O O . GLU B 1 61 ? -7.133 -33.062 -14.141 1 87.75 61 GLU B O 1
ATOM 2494 N N . ASN B 1 62 ? -8.625 -31.609 -13.539 1 87.69 62 ASN B N 1
ATOM 2495 C CA . ASN B 1 62 ? -9.766 -32.5 -13.328 1 87.69 62 ASN B CA 1
ATOM 2496 C C . ASN B 1 62 ? -9.523 -33.438 -12.156 1 87.69 62 ASN B C 1
ATOM 2498 O O . ASN B 1 62 ? -10.242 -34.438 -11.992 1 87.69 62 ASN B O 1
ATOM 2502 N N . LYS B 1 63 ? -8.516 -33.188 -11.43 1 91.31 63 LYS B N 1
ATOM 2503 C CA . LYS B 1 63 ? -8.281 -33.938 -10.211 1 91.31 63 LYS B CA 1
ATOM 2504 C C . LYS B 1 63 ? -8.609 -33.125 -8.977 1 91.31 63 LYS B C 1
ATOM 2506 O O . LYS B 1 63 ? -8.219 -31.953 -8.875 1 91.31 63 LYS B O 1
ATOM 2511 N N . ASP B 1 64 ? -9.289 -33.719 -8.102 1 94.31 64 ASP B N 1
ATOM 2512 C CA . ASP B 1 64 ? -9.648 -33.031 -6.855 1 94.31 64 ASP B CA 1
ATOM 2513 C C . ASP B 1 64 ? -8.445 -32.938 -5.922 1 94.31 64 ASP B C 1
ATOM 2515 O O . ASP B 1 64 ? -8.031 -33.938 -5.32 1 94.31 64 ASP B O 1
ATOM 2519 N N . ILE B 1 65 ? -7.98 -31.734 -5.719 1 94.06 65 ILE B N 1
ATOM 2520 C CA . ILE B 1 65 ? -6.734 -31.562 -4.984 1 94.06 65 ILE B CA 1
ATOM 2521 C C . ILE B 1 65 ? -6.969 -31.828 -3.498 1 94.06 65 ILE B C 1
ATOM 2523 O O . ILE B 1 65 ? -6.016 -32.062 -2.746 1 94.06 65 ILE B O 1
ATOM 2527 N N . LEU B 1 66 ? -8.188 -31.734 -3.074 1 92.69 66 LEU B N 1
ATOM 2528 C CA . LEU B 1 66 ? -8.484 -31.984 -1.667 1 92.69 66 LEU B CA 1
ATOM 2529 C C . LEU B 1 66 ? -8.289 -33.469 -1.317 1 92.69 66 LEU B C 1
ATOM 2531 O O . LEU B 1 66 ? -8.164 -33.812 -0.142 1 92.69 66 LEU B O 1
ATOM 2535 N N . LYS B 1 67 ? -8.203 -34.312 -2.307 1 92.81 67 LYS B N 1
ATOM 2536 C CA . LYS B 1 67 ? -8.062 -35.75 -2.113 1 92.81 67 LYS B CA 1
ATOM 2537 C C . LYS B 1 67 ? -6.637 -36.219 -2.412 1 92.81 67 LYS B C 1
ATOM 2539 O O . LYS B 1 67 ? -6.316 -37.375 -2.281 1 92.81 67 LYS B O 1
ATOM 2544 N N . MET B 1 68 ? -5.82 -35.312 -2.773 1 92.56 68 MET B N 1
ATOM 2545 C CA . MET B 1 68 ? -4.438 -35.656 -3.115 1 92.56 68 MET B CA 1
ATOM 2546 C C . MET B 1 68 ? -3.529 -35.5 -1.897 1 92.56 68 MET B C 1
ATOM 2548 O O . MET B 1 68 ? -3.879 -34.844 -0.93 1 92.56 68 MET B O 1
ATOM 2552 N N . SER B 1 69 ? -2.377 -36.188 -2.035 1 91.88 69 SER B N 1
ATOM 2553 C CA . SER B 1 69 ? -1.376 -36 -0.989 1 91.88 69 SER B CA 1
ATOM 2554 C C . SER B 1 69 ? -0.717 -34.625 -1.083 1 91.88 69 SER B C 1
ATOM 2556 O O . SER B 1 69 ? -0.681 -34.031 -2.156 1 91.88 69 SER B O 1
ATOM 2558 N N . SER B 1 70 ? -0.238 -34.125 0.022 1 89.31 70 SER B N 1
ATOM 2559 C CA . SER B 1 70 ? 0.45 -32.844 0.039 1 89.31 70 SER B CA 1
ATOM 2560 C C . SER B 1 70 ? 1.634 -32.844 -0.922 1 89.31 70 SER B C 1
ATOM 2562 O O . SER B 1 70 ? 1.89 -31.828 -1.592 1 89.31 70 SER B O 1
ATOM 2564 N N . LYS B 1 71 ? 2.285 -33.938 -0.951 1 89.88 71 LYS B N 1
ATOM 2565 C CA . LYS B 1 71 ? 3.445 -34.062 -1.831 1 89.88 71 LYS B CA 1
ATOM 2566 C C . LYS B 1 71 ? 3.041 -33.906 -3.295 1 89.88 71 LYS B C 1
ATOM 2568 O O . LYS B 1 71 ? 3.703 -33.188 -4.059 1 89.88 71 LYS B O 1
ATOM 2573 N N . GLU B 1 72 ? 2 -34.531 -3.674 1 90.31 72 GLU B N 1
ATOM 2574 C CA . GLU B 1 72 ? 1.521 -34.438 -5.051 1 90.31 72 GLU B CA 1
ATOM 2575 C C . GLU B 1 72 ? 1.074 -33.031 -5.402 1 90.31 72 GLU B C 1
ATOM 2577 O O . GLU B 1 72 ? 1.388 -32.531 -6.48 1 90.31 72 GLU B O 1
ATOM 2582 N N . VAL B 1 73 ? 0.372 -32.406 -4.512 1 91.81 73 VAL B N 1
ATOM 2583 C CA . VAL B 1 73 ? -0.121 -31.031 -4.742 1 91.81 73 VAL B CA 1
ATOM 2584 C C . VAL B 1 73 ? 1.056 -30.078 -4.859 1 91.81 73 VAL B C 1
ATOM 2586 O O . VAL B 1 73 ? 1.041 -29.172 -5.699 1 91.81 73 VAL B O 1
ATOM 2589 N N . SER B 1 74 ? 2.061 -30.312 -4.055 1 90.94 74 SER B N 1
ATOM 2590 C CA . SER B 1 74 ? 3.234 -29.438 -4.039 1 90.94 74 SER B CA 1
ATOM 2591 C C . SER B 1 74 ? 4.004 -29.531 -5.352 1 90.94 74 SER B C 1
ATOM 2593 O O . SER B 1 74 ? 4.789 -28.641 -5.68 1 90.94 74 SER B O 1
ATOM 2595 N N . LYS B 1 75 ? 3.801 -30.531 -6.062 1 90.81 75 LYS B N 1
ATOM 2596 C CA . LYS B 1 75 ? 4.445 -30.688 -7.359 1 90.81 75 LYS B CA 1
ATOM 2597 C C . LYS B 1 75 ? 3.619 -30.047 -8.469 1 90.81 75 LYS B C 1
ATOM 2599 O O . LYS B 1 75 ? 4.105 -29.844 -9.586 1 90.81 75 LYS B O 1
ATOM 2604 N N . LEU B 1 76 ? 2.416 -29.719 -8.094 1 91.19 76 LEU B N 1
ATOM 2605 C CA . LEU B 1 76 ? 1.514 -29.125 -9.078 1 91.19 76 LEU B CA 1
ATOM 2606 C C . LEU B 1 76 ? 1.515 -27.594 -8.969 1 91.19 76 LEU B C 1
ATOM 2608 O O . LEU B 1 76 ? 1.362 -26.906 -9.977 1 91.19 76 LEU B O 1
ATOM 2612 N N . MET B 1 77 ? 1.68 -27.125 -7.73 1 94.12 77 MET B N 1
ATOM 2613 C CA . MET B 1 77 ? 1.562 -25.672 -7.547 1 94.12 77 MET B CA 1
ATOM 2614 C C . MET B 1 77 ? 2.467 -25.203 -6.418 1 94.12 77 MET B C 1
ATOM 2616 O O . MET B 1 77 ? 2.689 -25.922 -5.445 1 94.12 77 MET B O 1
ATOM 2620 N N . SER B 1 78 ? 2.986 -23.969 -6.625 1 93.81 78 SER B N 1
ATOM 2621 C CA . SER B 1 78 ? 3.719 -23.266 -5.582 1 93.81 78 SER B CA 1
ATOM 2622 C C . SER B 1 78 ? 2.939 -22.047 -5.094 1 93.81 78 SER B C 1
ATOM 2624 O O . SER B 1 78 ? 2.113 -21.484 -5.828 1 93.81 78 SER B O 1
ATOM 2626 N N . MET B 1 79 ? 3.168 -21.672 -3.811 1 92.94 79 MET B N 1
ATOM 2627 C CA . MET B 1 79 ? 2.445 -20.547 -3.219 1 92.94 79 MET B CA 1
ATOM 2628 C C . MET B 1 79 ? 3.395 -19.625 -2.465 1 92.94 79 MET B C 1
ATOM 2630 O O . MET B 1 79 ? 4.215 -20.078 -1.669 1 92.94 79 MET B O 1
ATOM 2634 N N . LEU B 1 80 ? 3.354 -18.406 -2.865 1 92 80 LEU B N 1
ATOM 2635 C CA . LEU B 1 80 ? 3.99 -17.359 -2.07 1 92 80 LEU B CA 1
ATOM 2636 C C . LEU B 1 80 ? 2.965 -16.625 -1.211 1 92 80 LEU B C 1
ATOM 2638 O O . LEU B 1 80 ? 2.139 -15.867 -1.729 1 92 80 LEU B O 1
ATOM 2642 N N . PRO B 1 81 ? 3.053 -16.828 0.135 1 90.19 81 PRO B N 1
ATOM 2643 C CA . PRO B 1 81 ? 2.086 -16.156 1.011 1 90.19 81 PRO B CA 1
ATOM 2644 C C . PRO B 1 81 ? 2.375 -14.664 1.184 1 90.19 81 PRO B C 1
ATOM 2646 O O . PRO B 1 81 ? 3.418 -14.18 0.742 1 90.19 81 PRO B O 1
ATOM 2649 N N . GLN B 1 82 ? 1.437 -14.047 1.726 1 83.5 82 GLN B N 1
ATOM 2650 C CA . GLN B 1 82 ? 1.551 -12.609 1.946 1 83.5 82 GLN B CA 1
ATOM 2651 C C . GLN B 1 82 ? 2.74 -12.281 2.844 1 83.5 82 GLN B C 1
ATOM 2653 O O . GLN B 1 82 ? 3.504 -11.359 2.562 1 83.5 82 GLN B O 1
ATOM 2658 N N . SER B 1 83 ? 2.785 -12.922 3.914 1 81.56 83 SER B N 1
ATOM 2659 C CA . SER B 1 83 ? 3.932 -12.773 4.801 1 81.56 83 SER B CA 1
ATOM 2660 C C . SER B 1 83 ? 4.801 -14.023 4.793 1 81.56 83 SER B C 1
ATOM 2662 O O . SER B 1 83 ? 4.312 -15.133 5.039 1 81.56 83 SER B O 1
ATOM 2664 N N . SER B 1 84 ? 6.023 -13.781 4.363 1 83.75 84 SER B N 1
ATOM 2665 C CA . SER B 1 84 ? 6.984 -14.875 4.371 1 83.75 84 SER B CA 1
ATOM 2666 C C . SER B 1 84 ? 8.078 -14.648 5.414 1 83.75 84 SER B C 1
ATOM 2668 O O . SER B 1 84 ? 8.523 -13.523 5.613 1 83.75 84 SER B O 1
ATOM 2670 N N . ASN B 1 85 ? 8.281 -15.734 6.133 1 85.44 85 ASN B N 1
ATOM 2671 C CA . ASN B 1 85 ? 9.305 -15.617 7.168 1 85.44 85 ASN B CA 1
ATOM 2672 C C . ASN B 1 85 ? 10.375 -16.703 7.027 1 85.44 85 ASN B C 1
ATOM 2674 O O . ASN B 1 85 ? 10.07 -17.828 6.66 1 85.44 85 ASN B O 1
ATOM 2678 N N . ALA B 1 86 ? 11.57 -16.375 7.16 1 86.81 86 ALA B N 1
ATOM 2679 C CA . ALA B 1 86 ? 12.75 -17.234 7.219 1 86.81 86 ALA B CA 1
ATOM 2680 C C . ALA B 1 86 ? 13.852 -16.594 8.062 1 86.81 86 ALA B C 1
ATOM 2682 O O . ALA B 1 86 ? 13.922 -15.375 8.188 1 86.81 86 ALA B O 1
ATOM 2683 N N . PRO B 1 87 ? 14.641 -17.484 8.719 1 88 87 PRO B N 1
ATOM 2684 C CA . PRO B 1 87 ? 15.781 -16.906 9.438 1 88 87 PRO B CA 1
ATOM 2685 C C . PRO B 1 87 ? 16.578 -15.922 8.594 1 88 87 PRO B C 1
ATOM 2687 O O . PRO B 1 87 ? 16.875 -16.203 7.43 1 88 87 PRO B O 1
ATOM 2690 N N . GLU B 1 88 ? 16.859 -14.914 9.188 1 89.56 88 GLU B N 1
ATOM 2691 C CA . GLU B 1 88 ? 17.5 -13.82 8.461 1 89.56 88 GLU B CA 1
ATOM 2692 C C . GLU B 1 88 ? 18.922 -14.188 8.07 1 89.56 88 GLU B C 1
ATOM 2694 O O . GLU B 1 88 ? 19.516 -13.547 7.199 1 89.56 88 GLU B O 1
ATOM 2699 N N . ASP B 1 89 ? 19.438 -15.188 8.633 1 93.81 89 ASP B N 1
ATOM 2700 C CA . ASP B 1 89 ? 20.828 -15.578 8.367 1 93.81 89 ASP B CA 1
ATOM 2701 C C . ASP B 1 89 ? 20.906 -16.594 7.234 1 93.81 89 ASP B C 1
ATOM 2703 O O . ASP B 1 89 ? 21.984 -16.969 6.809 1 93.81 89 ASP B O 1
ATOM 2707 N N . LEU B 1 90 ? 19.828 -16.984 6.695 1 95.62 90 LEU B N 1
ATOM 2708 C CA . LEU B 1 90 ? 19.828 -17.859 5.531 1 95.62 90 LEU B CA 1
ATOM 2709 C C . LEU B 1 90 ? 20.281 -17.125 4.281 1 95.62 90 LEU B C 1
ATOM 2711 O O . LEU B 1 90 ? 19.938 -15.953 4.082 1 95.62 90 LEU B O 1
ATOM 2715 N N . THR B 1 91 ? 21.062 -17.781 3.48 1 97.5 91 THR B N 1
ATOM 2716 C CA . THR B 1 91 ? 21.438 -17.203 2.195 1 97.5 91 THR B CA 1
ATOM 2717 C C . THR B 1 91 ? 20.281 -17.312 1.194 1 97.5 91 THR B C 1
ATOM 2719 O O . THR B 1 91 ? 19.375 -18.109 1.384 1 97.5 91 THR B O 1
ATOM 2722 N N . VAL B 1 92 ? 20.359 -16.516 0.134 1 97.94 92 VAL B N 1
ATOM 2723 C CA . VAL B 1 92 ? 19.406 -16.625 -0.958 1 97.94 92 VAL B CA 1
ATOM 2724 C C . VAL B 1 92 ? 19.391 -18.062 -1.493 1 97.94 92 VAL B C 1
ATOM 2726 O O . VAL B 1 92 ? 18.328 -18.656 -1.683 1 97.94 92 VAL B O 1
ATOM 2729 N N . TYR B 1 93 ? 20.578 -18.641 -1.631 1 97.56 93 TYR B N 1
ATOM 2730 C CA . TYR B 1 93 ? 20.703 -20 -2.143 1 97.56 93 TYR B CA 1
ATOM 2731 C C . TYR B 1 93 ? 20.016 -21 -1.218 1 97.56 93 TYR B C 1
ATOM 2733 O O . TYR B 1 93 ? 19.234 -21.828 -1.671 1 97.56 93 TYR B O 1
ATOM 2741 N N . ASP B 1 94 ? 20.25 -20.844 0.005 1 96.81 94 ASP B N 1
ATOM 2742 C CA . ASP B 1 94 ? 19.703 -21.781 0.979 1 96.81 94 ASP B CA 1
ATOM 2743 C C . ASP B 1 94 ? 18.172 -21.672 1.046 1 96.81 94 ASP B C 1
ATOM 2745 O O . ASP B 1 94 ? 17.484 -22.672 1.224 1 96.81 94 ASP B O 1
ATOM 2749 N N . LEU B 1 95 ? 17.734 -20.422 0.975 1 96.44 95 LEU B N 1
ATOM 2750 C CA . LEU B 1 95 ? 16.281 -20.219 0.945 1 96.44 95 LEU B CA 1
ATOM 2751 C C . LEU B 1 95 ? 15.664 -20.922 -0.267 1 96.44 95 LEU B C 1
ATOM 2753 O O . LEU B 1 95 ? 14.734 -21.719 -0.126 1 96.44 95 LEU B O 1
ATOM 2757 N N . VAL B 1 96 ? 16.219 -20.656 -1.435 1 96.62 96 VAL B N 1
ATOM 2758 C CA . VAL B 1 96 ? 15.633 -21.109 -2.691 1 96.62 96 VAL B CA 1
ATOM 2759 C C . VAL B 1 96 ? 15.758 -22.625 -2.793 1 96.62 96 VAL B C 1
ATOM 2761 O O . VAL B 1 96 ? 14.883 -23.297 -3.354 1 96.62 96 VAL B O 1
ATOM 2764 N N . LYS B 1 97 ? 16.766 -23.172 -2.168 1 95.12 97 LYS B N 1
ATOM 2765 C CA . LYS B 1 97 ? 16.984 -24.609 -2.115 1 95.12 97 LYS B CA 1
ATOM 2766 C C . LYS B 1 97 ? 15.781 -25.328 -1.514 1 95.12 97 LYS B C 1
ATOM 2768 O O . LYS B 1 97 ? 15.469 -26.453 -1.894 1 95.12 97 LYS B O 1
ATOM 2773 N N . GLN B 1 98 ? 15.102 -24.703 -0.634 1 92.62 98 GLN B N 1
ATOM 2774 C CA . GLN B 1 98 ? 13.961 -25.297 0.047 1 92.62 98 GLN B CA 1
ATOM 2775 C C . GLN B 1 98 ? 12.82 -25.578 -0.931 1 92.62 98 GLN B C 1
ATOM 2777 O O . GLN B 1 98 ? 11.93 -26.391 -0.647 1 92.62 98 GLN B O 1
ATOM 2782 N N . GLY B 1 99 ? 12.82 -24.922 -2.043 1 92.44 99 GLY B N 1
ATOM 2783 C CA . GLY B 1 99 ? 11.812 -25.156 -3.062 1 92.44 99 GLY B CA 1
ATOM 2784 C C . GLY B 1 99 ? 11.859 -26.562 -3.645 1 92.44 99 GLY B C 1
ATOM 2785 O O . GLY B 1 99 ? 10.891 -27.016 -4.25 1 92.44 99 GLY B O 1
ATOM 2786 N N . ARG B 1 100 ? 12.969 -27.266 -3.457 1 92.56 100 ARG B N 1
ATOM 2787 C CA . ARG B 1 100 ? 13.133 -28.594 -4.035 1 92.56 100 ARG B CA 1
ATOM 2788 C C . ARG B 1 100 ? 12.703 -29.672 -3.053 1 92.56 100 ARG B C 1
ATOM 2790 O O . ARG B 1 100 ? 12.68 -30.859 -3.398 1 92.56 100 ARG B O 1
ATOM 2797 N N . TYR B 1 101 ? 12.266 -29.266 -1.962 1 86.44 101 TYR B N 1
ATOM 2798 C CA . TYR B 1 101 ? 12.016 -30.203 -0.872 1 86.44 101 TYR B CA 1
ATOM 2799 C C . TYR B 1 101 ? 10.938 -31.219 -1.254 1 86.44 101 TYR B C 1
ATOM 2801 O O . TYR B 1 101 ? 11.031 -32.375 -0.902 1 86.44 101 TYR B O 1
ATOM 2809 N N . PRO B 1 102 ? 9.906 -30.766 -1.914 1 84.88 102 PRO B N 1
ATOM 2810 C CA . PRO B 1 102 ? 8.867 -31.734 -2.277 1 84.88 102 PRO B CA 1
ATOM 2811 C C . PRO B 1 102 ? 9.406 -32.906 -3.084 1 84.88 102 PRO B C 1
ATOM 2813 O O . PRO B 1 102 ? 8.766 -33.969 -3.148 1 84.88 102 PRO B O 1
ATOM 2816 N N . TYR B 1 103 ? 10.555 -32.781 -3.658 1 84.75 103 TYR B N 1
ATOM 2817 C CA . TYR B 1 103 ? 11.086 -33.812 -4.566 1 84.75 103 TYR B CA 1
ATOM 2818 C C . TYR B 1 103 ? 12.086 -34.719 -3.854 1 84.75 103 TYR B C 1
ATOM 2820 O O . TYR B 1 103 ? 12.602 -35.656 -4.441 1 84.75 103 TYR B O 1
ATOM 2828 N N . HIS B 1 104 ? 12.289 -34.344 -2.59 1 82 104 HIS B N 1
ATOM 2829 C CA . HIS B 1 104 ? 13.289 -35.125 -1.869 1 82 104 HIS B CA 1
ATOM 2830 C C . HIS B 1 104 ? 12.633 -36.094 -0.875 1 82 104 HIS B C 1
ATOM 2832 O O . HIS B 1 104 ? 11.688 -35.719 -0.175 1 82 104 HIS B O 1
ATOM 2838 N N . ASN B 1 105 ? 12.914 -37.312 -1.132 1 73.38 105 ASN B N 1
ATOM 2839 C CA . ASN B 1 105 ? 12.578 -38.344 -0.135 1 73.38 105 ASN B CA 1
ATOM 2840 C C . ASN B 1 105 ? 13.742 -38.594 0.816 1 73.38 105 ASN B C 1
ATOM 2842 O O . ASN B 1 105 ? 14.812 -37.969 0.677 1 73.38 105 ASN B O 1
ATOM 2846 N N . LEU B 1 106 ? 13.422 -39.406 1.974 1 60.06 106 LEU B N 1
ATOM 2847 C CA . LEU B 1 106 ? 14.406 -39.75 3.004 1 60.06 106 LEU B CA 1
ATOM 2848 C C . LEU B 1 106 ? 15.719 -40.188 2.377 1 60.06 106 LEU B C 1
ATOM 2850 O O . LEU B 1 106 ? 16.797 -39.969 2.936 1 60.06 106 LEU B O 1
ATOM 2854 N N . LEU B 1 107 ? 15.656 -40.781 1.282 1 63.53 107 LEU B N 1
ATOM 2855 C CA . LEU B 1 107 ? 16.859 -41.375 0.714 1 63.53 107 LEU B CA 1
ATOM 2856 C C . LEU B 1 107 ? 17.375 -40.531 -0.451 1 63.53 107 LEU B C 1
ATOM 2858 O O . LEU B 1 107 ? 18.422 -40.844 -1.03 1 63.53 107 LEU B O 1
ATOM 2862 N N . SER B 1 108 ? 16.578 -39.438 -0.712 1 66.88 108 SER B N 1
ATOM 2863 C CA . SER B 1 108 ? 16.922 -38.688 -1.926 1 66.88 108 SER B CA 1
ATOM 2864 C C . SER B 1 108 ? 18.094 -37.75 -1.693 1 66.88 108 SER B C 1
ATOM 2866 O O . SER B 1 108 ? 18.203 -37.125 -0.633 1 66.88 108 SER B O 1
ATOM 2868 N N . PHE B 1 109 ? 19.156 -37.844 -2.496 1 72.44 109 PHE B N 1
ATOM 2869 C CA . PHE B 1 109 ? 20.344 -37 -2.465 1 72.44 109 PHE B CA 1
ATOM 2870 C C . PHE B 1 109 ? 20.141 -35.75 -3.314 1 72.44 109 PHE B C 1
ATOM 2872 O O . PHE B 1 109 ? 19.359 -35.781 -4.27 1 72.44 109 PHE B O 1
ATOM 2879 N N . TRP B 1 110 ? 20.562 -34.688 -2.816 1 78.88 110 TRP B N 1
ATOM 2880 C CA . TRP B 1 110 ? 20.672 -33.438 -3.58 1 78.88 110 TRP B CA 1
ATOM 2881 C C . TRP B 1 110 ? 21.359 -33.688 -4.918 1 78.88 110 TRP B C 1
ATOM 2883 O O . TRP B 1 110 ? 22.531 -34.062 -4.953 1 78.88 110 TRP B O 1
ATOM 2893 N N . SER B 1 111 ? 20.625 -33.625 -6.02 1 86 111 SER B N 1
ATOM 2894 C CA . SER B 1 111 ? 21.125 -34 -7.344 1 86 111 SER B CA 1
ATOM 2895 C C . SER B 1 111 ? 21.625 -32.75 -8.086 1 86 111 SER B C 1
ATOM 2897 O O . SER B 1 111 ? 21.406 -31.625 -7.645 1 86 111 SER B O 1
ATOM 2899 N N . LYS B 1 112 ? 22.297 -33.031 -9.086 1 90.25 112 LYS B N 1
ATOM 2900 C CA . LYS B 1 112 ? 22.734 -31.984 -9.977 1 90.25 112 LYS B CA 1
ATOM 2901 C C . LYS B 1 112 ? 21.547 -31.25 -10.594 1 90.25 112 LYS B C 1
ATOM 2903 O O . LYS B 1 112 ? 21.609 -30.031 -10.812 1 90.25 112 LYS B O 1
ATOM 2908 N N . LYS B 1 113 ? 20.562 -31.969 -10.781 1 90.31 113 LYS B N 1
ATOM 2909 C CA . LYS B 1 113 ? 19.359 -31.375 -11.336 1 90.31 113 LYS B CA 1
ATOM 2910 C C . LYS B 1 113 ? 18.75 -30.375 -10.367 1 90.31 113 LYS B C 1
ATOM 2912 O O . LYS B 1 113 ? 18.344 -29.281 -10.773 1 90.31 113 LYS B O 1
ATOM 2917 N N . ASP B 1 114 ? 18.688 -30.734 -9.148 1 92.38 114 ASP B N 1
ATOM 2918 C CA . ASP B 1 114 ? 18.172 -29.828 -8.125 1 92.38 114 ASP B CA 1
ATOM 2919 C C . ASP B 1 114 ? 18.984 -28.547 -8.047 1 92.38 114 ASP B C 1
ATOM 2921 O O . ASP B 1 114 ? 18.422 -27.453 -7.992 1 92.38 114 ASP B O 1
ATOM 2925 N N . GLU B 1 115 ? 20.234 -28.781 -8.078 1 93.88 115 GLU B N 1
ATOM 2926 C CA . GLU B 1 115 ? 21.141 -27.625 -8.039 1 93.88 115 GLU B CA 1
ATOM 2927 C C . GLU B 1 115 ? 20.891 -26.703 -9.219 1 93.88 115 GLU B C 1
ATOM 2929 O O . GLU B 1 115 ? 20.812 -25.484 -9.047 1 93.88 115 GLU B O 1
ATOM 2934 N N . ASN B 1 116 ? 20.781 -27.266 -10.344 1 95.56 116 ASN B N 1
ATOM 2935 C CA . ASN B 1 116 ? 20.547 -26.469 -11.547 1 95.56 116 ASN B CA 1
ATOM 2936 C C . ASN B 1 116 ? 19.234 -25.703 -11.461 1 95.56 116 ASN B C 1
ATOM 2938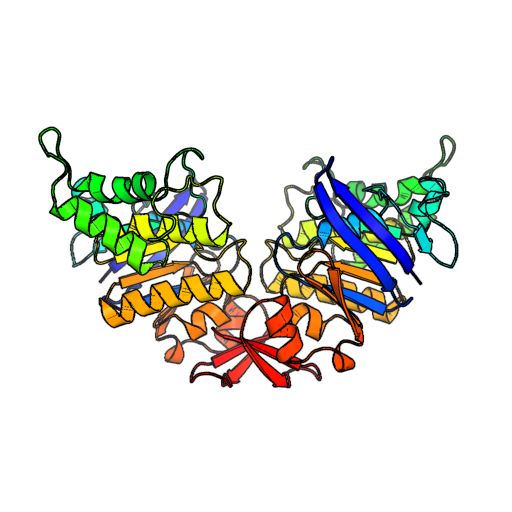 O O . ASN B 1 116 ? 19.156 -24.531 -11.852 1 95.56 116 ASN B O 1
ATOM 2942 N N . LEU B 1 117 ? 18.219 -26.297 -11 1 94.88 117 LEU B N 1
ATOM 2943 C CA . LEU B 1 117 ? 16.906 -25.672 -10.883 1 94.88 117 LEU B CA 1
ATOM 2944 C C . LEU B 1 117 ? 16.953 -24.5 -9.906 1 94.88 117 LEU B C 1
ATOM 2946 O O . LEU B 1 117 ? 16.328 -23.469 -10.148 1 94.88 117 LEU B O 1
ATOM 2950 N N . VAL B 1 118 ? 17.672 -24.688 -8.852 1 96.44 118 VAL B N 1
ATOM 2951 C CA . VAL B 1 118 ? 17.812 -23.641 -7.844 1 96.44 118 VAL B CA 1
ATOM 2952 C C . VAL B 1 118 ? 18.562 -22.438 -8.438 1 96.44 118 VAL B C 1
ATOM 2954 O O . VAL B 1 118 ? 18.094 -21.297 -8.336 1 96.44 118 VAL B O 1
ATOM 2957 N N . LEU B 1 119 ? 19.625 -22.719 -9.102 1 97.31 119 LEU B N 1
ATOM 2958 C CA . LEU B 1 119 ? 20.438 -21.641 -9.664 1 97.31 119 LEU B CA 1
ATOM 2959 C C . LEU B 1 119 ? 19.688 -20.938 -10.789 1 97.31 119 LEU B C 1
ATOM 2961 O O . LEU B 1 119 ? 19.766 -19.703 -10.914 1 97.31 119 LEU B O 1
ATOM 2965 N N . GLU B 1 120 ? 18.984 -21.688 -11.531 1 96.81 120 GLU B N 1
ATOM 2966 C CA . GLU B 1 120 ? 18.188 -21.094 -12.602 1 96.81 120 GLU B CA 1
ATOM 2967 C C . GLU B 1 120 ? 17.094 -20.188 -12.039 1 96.81 120 GLU B C 1
ATOM 2969 O O . GLU B 1 120 ? 16.828 -19.109 -12.586 1 96.81 120 GLU B O 1
ATOM 2974 N N . ALA B 1 121 ? 16.438 -20.609 -11.031 1 96.75 121 ALA B N 1
ATOM 2975 C CA . ALA B 1 121 ? 15.414 -19.812 -10.375 1 96.75 121 ALA B CA 1
ATOM 2976 C C . ALA B 1 121 ? 15.984 -18.5 -9.867 1 96.75 121 ALA B C 1
ATOM 2978 O O . ALA B 1 121 ? 15.383 -17.438 -10.062 1 96.75 121 ALA B O 1
ATOM 2979 N N . ILE B 1 122 ? 17.125 -18.625 -9.273 1 97.94 122 ILE B N 1
ATOM 2980 C CA . ILE B 1 122 ? 17.781 -17.438 -8.75 1 97.94 122 ILE B CA 1
ATOM 2981 C C . ILE B 1 122 ? 18.156 -16.484 -9.891 1 97.94 122 ILE B C 1
ATOM 2983 O O . ILE B 1 122 ? 17.953 -15.281 -9.789 1 97.94 122 ILE B O 1
ATOM 2987 N N . LYS B 1 123 ? 18.594 -17.047 -10.953 1 97.31 123 LYS B N 1
ATOM 2988 C CA . LYS B 1 123 ? 18.953 -16.266 -12.133 1 97.31 123 LYS B CA 1
ATOM 2989 C C . LYS B 1 123 ? 17.734 -15.578 -12.734 1 97.31 123 LYS B C 1
ATOM 2991 O O . LYS B 1 123 ? 17.812 -14.414 -13.133 1 97.31 123 LYS B O 1
ATOM 2996 N N . LYS B 1 124 ? 16.656 -16.219 -12.766 1 95.31 124 LYS B N 1
ATOM 2997 C CA . LYS B 1 124 ? 15.43 -15.711 -13.383 1 95.31 124 LYS B CA 1
ATOM 2998 C C . LYS B 1 124 ? 14.938 -14.453 -12.664 1 95.31 124 LYS B C 1
ATOM 3000 O O . LYS B 1 124 ? 14.305 -13.594 -13.281 1 95.31 124 LYS B O 1
ATOM 3005 N N . VAL B 1 125 ? 15.25 -14.352 -11.383 1 95.94 125 VAL B N 1
ATOM 3006 C CA . VAL B 1 125 ? 14.766 -13.195 -10.633 1 95.94 125 VAL B CA 1
ATOM 3007 C C . VAL B 1 125 ? 15.883 -12.164 -10.5 1 95.94 125 VAL B C 1
ATOM 3009 O O . VAL B 1 125 ? 15.75 -11.188 -9.758 1 95.94 125 VAL B O 1
ATOM 3012 N N . GLY B 1 126 ? 17.016 -12.398 -11.047 1 95.5 126 GLY B N 1
ATOM 3013 C CA . GLY B 1 126 ? 18.109 -11.43 -11.125 1 95.5 126 GLY B CA 1
ATOM 3014 C C . GLY B 1 126 ? 18.938 -11.375 -9.859 1 95.5 126 GLY B C 1
ATOM 3015 O O . GLY B 1 126 ? 19.453 -10.32 -9.492 1 95.5 126 GLY B O 1
ATOM 3016 N N . LEU B 1 127 ? 19.078 -12.523 -9.18 1 97.31 127 LEU B N 1
ATOM 3017 C CA . LEU B 1 127 ? 19.781 -12.492 -7.906 1 97.31 127 LEU B CA 1
ATOM 3018 C C . LEU B 1 127 ? 21 -13.422 -7.934 1 97.31 127 LEU B C 1
ATOM 3020 O O . LEU B 1 127 ? 21.469 -13.859 -6.887 1 97.31 127 LEU B O 1
ATOM 3024 N N . ILE B 1 128 ? 21.5 -13.75 -9.086 1 97.56 128 ILE B N 1
ATOM 3025 C CA . ILE B 1 128 ? 22.562 -14.734 -9.18 1 97.56 128 ILE B CA 1
ATOM 3026 C C . ILE B 1 128 ? 23.812 -14.211 -8.469 1 97.56 128 ILE B C 1
ATOM 3028 O O . ILE B 1 128 ? 24.531 -14.969 -7.809 1 97.56 128 ILE B O 1
ATOM 3032 N N . LYS B 1 129 ? 24.125 -12.906 -8.516 1 97 129 LYS B N 1
ATOM 3033 C CA . LYS B 1 129 ? 25.281 -12.305 -7.859 1 97 129 LYS B CA 1
ATOM 3034 C C . LYS B 1 129 ? 25.109 -12.266 -6.344 1 97 129 LYS B C 1
ATOM 3036 O O . LYS B 1 129 ? 26.078 -12.234 -5.598 1 97 129 LYS B O 1
ATOM 3041 N N . GLU B 1 130 ? 23.844 -12.336 -5.914 1 97.62 130 GLU B N 1
ATOM 3042 C CA . GLU B 1 130 ? 23.516 -12.242 -4.492 1 97.62 130 GLU B CA 1
ATOM 3043 C C . GLU B 1 130 ? 23.188 -13.617 -3.91 1 97.62 130 GLU B C 1
ATOM 3045 O O . GLU B 1 130 ? 22.719 -13.719 -2.779 1 97.62 130 GLU B O 1
ATOM 3050 N N . LYS B 1 131 ? 23.484 -14.648 -4.625 1 97.56 131 LYS B N 1
ATOM 3051 C CA . LYS B 1 131 ? 23 -15.969 -4.238 1 97.56 131 LYS B CA 1
ATOM 3052 C C . LYS B 1 131 ? 23.547 -16.375 -2.869 1 97.56 131 LYS B C 1
ATOM 3054 O O . LYS B 1 131 ? 22.906 -17.125 -2.131 1 97.56 131 LYS B O 1
ATOM 3059 N N . ASP B 1 132 ? 24.781 -15.852 -2.504 1 97.62 132 ASP B N 1
ATOM 3060 C CA . ASP B 1 132 ? 25.422 -16.25 -1.253 1 97.62 132 ASP B CA 1
ATOM 3061 C C . ASP B 1 132 ? 25.219 -15.188 -0.175 1 97.62 132 ASP B C 1
ATOM 3063 O O . ASP B 1 132 ? 25.75 -15.312 0.932 1 97.62 132 ASP B O 1
ATOM 3067 N N . ARG B 1 133 ? 24.5 -14.172 -0.435 1 97.06 133 ARG B N 1
ATOM 3068 C CA . ARG B 1 133 ? 24.188 -13.156 0.556 1 97.06 133 ARG B CA 1
ATOM 3069 C C . ARG B 1 133 ? 23.047 -13.602 1.456 1 97.06 133 ARG B C 1
ATOM 3071 O O . ARG B 1 133 ? 22.125 -14.297 1.006 1 97.06 133 ARG B O 1
ATOM 3078 N N . THR B 1 134 ? 23.172 -13.203 2.664 1 97.31 134 THR B N 1
ATOM 3079 C CA . THR B 1 134 ? 22.109 -13.539 3.607 1 97.31 134 THR B CA 1
ATOM 3080 C C . THR B 1 134 ? 20.906 -12.617 3.414 1 97.31 134 THR B C 1
ATOM 3082 O O . THR B 1 134 ? 21.047 -11.492 2.92 1 97.31 134 THR B O 1
ATOM 3085 N N . LEU B 1 135 ? 19.703 -13.031 3.848 1 95.31 135 LEU B N 1
ATOM 3086 C CA . LEU B 1 135 ? 18.453 -12.32 3.629 1 95.31 135 LEU B CA 1
ATOM 3087 C C . LEU B 1 135 ? 18.469 -10.961 4.316 1 95.31 135 LEU B C 1
ATOM 3089 O O . LEU B 1 135 ? 17.891 -10 3.814 1 95.31 135 LEU B O 1
ATOM 3093 N N . ASN B 1 136 ? 19.141 -10.828 5.418 1 93.06 136 ASN B N 1
ATOM 3094 C CA . ASN B 1 136 ? 19.188 -9.586 6.184 1 93.06 136 ASN B CA 1
ATOM 3095 C C . ASN B 1 136 ? 19.984 -8.508 5.461 1 93.06 136 ASN B C 1
ATOM 3097 O O . ASN B 1 136 ? 19.906 -7.328 5.812 1 93.06 136 ASN B O 1
ATOM 3101 N N . ASN B 1 137 ? 20.703 -8.891 4.504 1 93.38 137 ASN B N 1
ATOM 3102 C CA . ASN B 1 137 ? 21.547 -7.945 3.768 1 93.38 137 ASN B CA 1
ATOM 3103 C C . ASN B 1 137 ? 20.922 -7.586 2.418 1 93.38 137 ASN B C 1
ATOM 3105 O O . ASN B 1 137 ? 21.594 -7 1.564 1 93.38 137 ASN B O 1
ATOM 3109 N N . LEU B 1 138 ? 19.719 -8.039 2.246 1 93.31 138 LEU B N 1
ATOM 3110 C CA . LEU B 1 138 ? 19.016 -7.742 1.002 1 93.31 138 LEU B CA 1
ATOM 3111 C C . LEU B 1 138 ? 18.047 -6.574 1.189 1 93.31 138 LEU B C 1
ATOM 3113 O O . LEU B 1 138 ? 17.531 -6.367 2.287 1 93.31 138 LEU B O 1
ATOM 3117 N N . SER B 1 139 ? 17.906 -5.805 0.101 1 88.38 139 SER B N 1
ATOM 3118 C CA . SER B 1 139 ? 16.828 -4.828 0.093 1 88.38 139 SER B CA 1
ATOM 3119 C C . SER B 1 139 ? 15.461 -5.516 0.117 1 88.38 139 SER B C 1
ATOM 3121 O O . SER B 1 139 ? 15.367 -6.723 -0.122 1 88.38 139 SER B O 1
ATOM 3123 N N . GLY B 1 140 ? 14.414 -4.734 0.436 1 86.44 140 GLY B N 1
ATOM 3124 C CA . GLY B 1 140 ? 13.07 -5.277 0.418 1 86.44 140 GLY B CA 1
ATOM 3125 C C . GLY B 1 140 ? 12.695 -5.91 -0.911 1 86.44 140 GLY B C 1
ATOM 3126 O O . GLY B 1 140 ? 12.125 -7 -0.948 1 86.44 140 GLY B O 1
ATOM 3127 N N . GLY B 1 141 ? 13.039 -5.258 -1.98 1 90.88 141 GLY B N 1
ATOM 3128 C CA . GLY B 1 141 ? 12.781 -5.781 -3.311 1 90.88 141 GLY B CA 1
ATOM 3129 C C . GLY B 1 141 ? 13.539 -7.062 -3.605 1 90.88 141 GLY B C 1
ATOM 3130 O O . GLY B 1 141 ? 12.984 -8 -4.18 1 90.88 141 GLY B O 1
ATOM 3131 N N . GLN B 1 142 ? 14.766 -7.098 -3.188 1 93.25 142 GLN B N 1
ATOM 3132 C CA . GLN B 1 142 ? 15.586 -8.289 -3.391 1 93.25 142 GLN B CA 1
ATOM 3133 C C . GLN B 1 142 ? 15.055 -9.461 -2.574 1 93.25 142 GLN B C 1
ATOM 3135 O O . GLN B 1 142 ? 15.047 -10.602 -3.047 1 93.25 142 GLN B O 1
ATOM 3140 N N . ARG B 1 143 ? 14.664 -9.148 -1.425 1 93.75 143 ARG B N 1
ATOM 3141 C CA . ARG B 1 143 ? 14.109 -10.195 -0.568 1 93.75 143 ARG B CA 1
ATOM 3142 C C . ARG B 1 143 ? 12.867 -10.812 -1.191 1 93.75 143 ARG B C 1
ATOM 3144 O O . ARG B 1 143 ? 12.711 -12.039 -1.194 1 93.75 143 ARG B O 1
ATOM 3151 N N . GLN B 1 144 ? 12.008 -9.961 -1.668 1 93.12 144 GLN B N 1
ATOM 3152 C CA . GLN B 1 144 ? 10.805 -10.461 -2.324 1 93.12 144 GLN B CA 1
ATOM 3153 C C . GLN B 1 144 ? 11.148 -11.328 -3.529 1 93.12 144 GLN B C 1
ATOM 3155 O O . GLN B 1 144 ? 10.523 -12.367 -3.752 1 93.12 144 GLN B O 1
ATOM 3160 N N . ARG B 1 145 ? 12.109 -10.914 -4.254 1 95.06 145 ARG B N 1
ATOM 3161 C CA . ARG B 1 145 ? 12.57 -11.695 -5.398 1 95.06 145 ARG B CA 1
ATOM 3162 C C . ARG B 1 145 ? 13.078 -13.062 -4.957 1 95.06 145 ARG B C 1
ATOM 3164 O O . ARG B 1 145 ? 12.836 -14.07 -5.629 1 95.06 145 ARG B O 1
ATOM 3171 N N . ALA B 1 146 ? 13.781 -13.055 -3.857 1 96 146 ALA B N 1
ATOM 3172 C CA . ALA B 1 146 ? 14.281 -14.32 -3.33 1 96 146 ALA B CA 1
ATOM 3173 C C . ALA B 1 146 ? 13.141 -15.281 -3.023 1 96 146 ALA B C 1
ATOM 3175 O O . ALA B 1 146 ? 13.227 -16.469 -3.332 1 96 146 ALA B O 1
ATOM 3176 N N . TRP B 1 147 ? 12.109 -14.797 -2.498 1 94.12 147 TRP B N 1
ATOM 3177 C CA . TRP B 1 147 ? 10.953 -15.625 -2.178 1 94.12 147 TRP B CA 1
ATOM 3178 C C . TRP B 1 147 ? 10.266 -16.125 -3.449 1 94.12 147 TRP B C 1
ATOM 3180 O O . TRP B 1 147 ? 9.789 -17.25 -3.504 1 94.12 147 TRP B O 1
ATOM 3190 N N . ILE B 1 148 ? 10.203 -15.266 -4.402 1 94.94 148 ILE B N 1
ATOM 3191 C CA . ILE B 1 148 ? 9.656 -15.695 -5.688 1 94.94 148 ILE B CA 1
ATOM 3192 C C . ILE B 1 148 ? 10.523 -16.812 -6.266 1 94.94 148 ILE B C 1
ATOM 3194 O O . ILE B 1 148 ? 10.008 -17.797 -6.789 1 94.94 148 ILE B O 1
ATOM 3198 N N . ALA B 1 149 ? 11.828 -16.672 -6.113 1 96.31 149 ALA B N 1
ATOM 3199 C CA . ALA B 1 149 ? 12.758 -17.703 -6.594 1 96.31 149 ALA B CA 1
ATOM 3200 C C . ALA B 1 149 ? 12.5 -19.031 -5.918 1 96.31 149 ALA B C 1
ATOM 3202 O O . ALA B 1 149 ? 12.609 -20.094 -6.547 1 96.31 149 ALA B O 1
ATOM 3203 N N . LEU B 1 150 ? 12.203 -18.953 -4.695 1 95.19 150 LEU B N 1
ATOM 3204 C CA . LEU B 1 150 ? 11.852 -20.172 -3.977 1 95.19 150 LEU B CA 1
ATOM 3205 C C . LEU B 1 150 ? 10.68 -20.875 -4.641 1 95.19 150 LEU B C 1
ATOM 3207 O O . LEU B 1 150 ? 10.727 -22.094 -4.891 1 95.19 150 LEU B O 1
ATOM 3211 N N . SER B 1 151 ? 9.68 -20.078 -4.938 1 93.44 151 SER B N 1
ATOM 3212 C CA . SER B 1 151 ? 8.5 -20.625 -5.602 1 93.44 151 SER B CA 1
ATOM 3213 C C . SER B 1 151 ? 8.852 -21.188 -6.977 1 93.44 151 SER B C 1
ATOM 3215 O O . SER B 1 151 ? 8.344 -22.234 -7.375 1 93.44 151 SER B O 1
ATOM 3217 N N . LEU B 1 152 ? 9.75 -20.594 -7.66 1 94.88 152 LEU B N 1
ATOM 3218 C CA . LEU B 1 152 ? 10.141 -21.016 -9.008 1 94.88 152 LEU B CA 1
ATOM 3219 C C . LEU B 1 152 ? 10.961 -22.297 -8.961 1 94.88 152 LEU B C 1
ATOM 3221 O O . LEU B 1 152 ? 10.859 -23.141 -9.859 1 94.88 152 LEU B O 1
ATOM 3225 N N . ALA B 1 153 ? 11.75 -22.391 -7.918 1 94.75 153 ALA B N 1
ATOM 3226 C CA . ALA B 1 153 ? 12.594 -23.578 -7.77 1 94.75 153 ALA B CA 1
ATOM 3227 C C . ALA B 1 153 ? 11.742 -24.828 -7.574 1 94.75 153 ALA B C 1
ATOM 3229 O O . ALA B 1 153 ? 12.203 -25.938 -7.844 1 94.75 153 ALA B O 1
ATOM 3230 N N . GLN B 1 154 ? 10.586 -24.609 -7.074 1 93.06 154 GLN B N 1
ATOM 3231 C CA . GLN B 1 154 ? 9.68 -25.734 -6.93 1 93.06 154 GLN B CA 1
ATOM 3232 C C . GLN B 1 154 ? 9.258 -26.297 -8.289 1 93.06 154 GLN B C 1
ATOM 3234 O O . GLN B 1 154 ? 8.758 -27.406 -8.383 1 93.06 154 GLN B O 1
ATOM 3239 N N . ASP B 1 155 ? 9.461 -25.516 -9.344 1 91.75 155 ASP B N 1
ATOM 3240 C CA . ASP B 1 155 ? 9.312 -25.938 -10.734 1 91.75 155 ASP B CA 1
ATOM 3241 C C . ASP B 1 155 ? 7.914 -26.5 -10.984 1 91.75 155 ASP B C 1
ATOM 3243 O O . ASP B 1 155 ? 7.77 -27.625 -11.477 1 91.75 155 ASP B O 1
ATOM 3247 N N . THR B 1 156 ? 6.93 -25.688 -10.633 1 92.94 156 THR B N 1
ATOM 3248 C CA . THR B 1 156 ? 5.543 -26.094 -10.828 1 92.94 156 THR B CA 1
ATOM 3249 C C . THR B 1 156 ? 4.906 -25.312 -11.977 1 92.94 156 THR B C 1
ATOM 3251 O O . THR B 1 156 ? 5.383 -24.234 -12.344 1 92.94 156 THR B O 1
ATOM 3254 N N . ASP B 1 157 ? 3.859 -25.906 -12.477 1 93.44 157 ASP B N 1
ATOM 3255 C CA . ASP B 1 157 ? 3.162 -25.281 -13.602 1 93.44 157 ASP B CA 1
ATOM 3256 C C . ASP B 1 157 ? 2.318 -24.094 -13.133 1 93.44 157 ASP B C 1
ATOM 3258 O O . ASP B 1 157 ? 2.051 -23.172 -13.914 1 93.44 157 ASP B O 1
ATOM 3262 N N . THR B 1 158 ? 1.931 -24.141 -11.859 1 96.25 158 THR B N 1
ATOM 3263 C CA . THR B 1 158 ? 1.042 -23.125 -11.312 1 96.25 158 THR B CA 1
ATOM 3264 C C . THR B 1 158 ? 1.7 -22.406 -10.133 1 96.25 158 THR B C 1
ATOM 3266 O O . THR B 1 158 ? 2.266 -23.062 -9.25 1 96.25 158 THR B O 1
ATOM 3269 N N . ILE B 1 159 ? 1.611 -21.078 -10.219 1 96.94 159 ILE B N 1
ATOM 3270 C CA . ILE B 1 159 ? 2.164 -20.25 -9.141 1 96.94 159 ILE B CA 1
ATOM 3271 C C . ILE B 1 159 ? 1.073 -19.359 -8.562 1 96.94 159 ILE B C 1
ATOM 3273 O O . ILE B 1 159 ? 0.41 -18.625 -9.289 1 96.94 159 ILE B O 1
ATOM 3277 N N . LEU B 1 160 ? 0.861 -19.469 -7.258 1 97.75 160 LEU B N 1
ATOM 3278 C CA . LEU B 1 160 ? -0.075 -18.641 -6.523 1 97.75 160 LEU B CA 1
ATOM 3279 C C . LEU B 1 160 ? 0.667 -17.594 -5.688 1 97.75 160 LEU B C 1
ATOM 3281 O O . LEU B 1 160 ? 1.594 -17.938 -4.945 1 97.75 160 LEU B O 1
ATOM 3285 N N . LEU B 1 161 ? 0.293 -16.328 -5.84 1 97.62 161 LEU B N 1
ATOM 3286 C CA . LEU B 1 161 ? 0.964 -15.266 -5.102 1 97.62 161 LEU B CA 1
ATOM 3287 C C . LEU B 1 161 ? -0.047 -14.406 -4.355 1 97.62 161 LEU B C 1
ATOM 3289 O O . LEU B 1 161 ? -0.912 -13.781 -4.973 1 97.62 161 LEU B O 1
ATOM 3293 N N . ASP B 1 162 ? 0.077 -14.414 -3.043 1 96.75 162 ASP B N 1
ATOM 3294 C CA . ASP B 1 162 ? -0.781 -13.562 -2.221 1 96.75 162 ASP B CA 1
ATOM 3295 C C . ASP B 1 162 ? -0.125 -12.211 -1.954 1 96.75 162 ASP B C 1
ATOM 3297 O O . ASP B 1 162 ? 0.672 -12.078 -1.023 1 96.75 162 ASP B O 1
ATOM 3301 N N . GLU B 1 163 ? -0.457 -11.203 -2.791 1 95.06 163 GLU B N 1
ATOM 3302 C CA . GLU B 1 163 ? 0.012 -9.828 -2.709 1 95.06 163 GLU B CA 1
ATOM 3303 C C . GLU B 1 163 ? 1.531 -9.75 -2.834 1 95.06 163 GLU B C 1
ATOM 3305 O O . GLU B 1 163 ? 2.209 -9.234 -1.941 1 95.06 163 GLU B O 1
ATOM 3310 N N . PRO B 1 164 ? 2.035 -10.055 -3.947 1 95 164 PRO B N 1
ATOM 3311 C CA . PRO B 1 164 ? 3.484 -10.148 -4.141 1 95 164 PRO B CA 1
ATOM 3312 C C . PRO B 1 164 ? 4.168 -8.781 -4.168 1 95 164 PRO B C 1
ATOM 3314 O O . PRO B 1 164 ? 5.395 -8.695 -4.078 1 95 164 PRO B O 1
ATOM 3317 N N . THR B 1 165 ? 3.398 -7.707 -4.266 1 94.25 165 THR B N 1
ATOM 3318 C CA . THR B 1 165 ? 4.02 -6.402 -4.453 1 94.25 165 THR B CA 1
ATOM 3319 C C . THR B 1 165 ? 3.773 -5.504 -3.246 1 94.25 165 THR B C 1
ATOM 3321 O O . THR B 1 165 ? 4.113 -4.32 -3.266 1 94.25 165 THR B O 1
ATOM 3324 N N . ASN B 1 166 ? 3.182 -6.02 -2.211 1 88.81 166 ASN B N 1
ATOM 3325 C CA . ASN B 1 166 ? 2.834 -5.199 -1.057 1 88.81 166 ASN B CA 1
ATOM 3326 C C . ASN B 1 166 ? 4.074 -4.641 -0.37 1 88.81 166 ASN B C 1
ATOM 3328 O O . ASN B 1 166 ? 5.125 -5.285 -0.355 1 88.81 166 ASN B O 1
ATOM 3332 N N . HIS B 1 167 ? 4.012 -3.408 0.128 1 86.44 167 HIS B N 1
ATOM 3333 C CA . HIS B 1 167 ? 5.004 -2.717 0.943 1 86.44 167 HIS B CA 1
ATOM 3334 C C . HIS B 1 167 ? 6.25 -2.381 0.129 1 86.44 167 HIS B C 1
ATOM 3336 O O . HIS B 1 167 ? 7.285 -2.014 0.691 1 86.44 167 HIS B O 1
ATOM 3342 N N . LEU B 1 168 ? 6.227 -2.623 -1.204 1 91.62 168 LEU B N 1
ATOM 3343 C CA . LEU B 1 168 ? 7.348 -2.303 -2.078 1 91.62 168 LEU B CA 1
ATOM 3344 C C . LEU B 1 168 ? 7.16 -0.934 -2.725 1 91.62 168 LEU B C 1
ATOM 3346 O O . LEU B 1 168 ? 6.027 -0.485 -2.916 1 91.62 168 LEU B O 1
ATOM 3350 N N . ASP B 1 169 ? 8.281 -0.327 -3.098 1 92.25 169 ASP B N 1
ATOM 3351 C CA . ASP B 1 169 ? 8.227 0.881 -3.916 1 92.25 169 ASP B CA 1
ATOM 3352 C C . ASP B 1 169 ? 7.805 0.555 -5.348 1 92.25 169 ASP B C 1
ATOM 3354 O O . ASP B 1 169 ? 7.871 -0.602 -5.77 1 92.25 169 ASP B O 1
ATOM 3358 N N . ILE B 1 170 ? 7.414 1.597 -5.977 1 94.5 170 ILE B N 1
ATOM 3359 C CA . ILE B 1 170 ? 6.852 1.434 -7.312 1 94.5 170 ILE B CA 1
ATOM 3360 C C . ILE B 1 170 ? 7.859 0.717 -8.211 1 94.5 170 ILE B C 1
ATOM 3362 O O . ILE B 1 170 ? 7.48 -0.144 -9.008 1 94.5 170 ILE B O 1
ATOM 3366 N N . LYS B 1 171 ? 9.125 1.019 -8.102 1 95.25 171 LYS B N 1
ATOM 3367 C CA . LYS B 1 171 ? 10.141 0.385 -8.938 1 95.25 171 LYS B CA 1
ATOM 3368 C C . LYS B 1 171 ? 10.141 -1.13 -8.75 1 95.25 171 LYS B C 1
ATOM 3370 O O . LYS B 1 171 ? 10.062 -1.881 -9.727 1 95.25 171 LYS B O 1
ATOM 3375 N N . TYR B 1 172 ? 10.148 -1.51 -7.574 1 94.31 172 TYR B N 1
ATOM 3376 C CA . TYR B 1 172 ? 10.258 -2.932 -7.273 1 94.31 172 TYR B CA 1
ATOM 3377 C C . TYR B 1 172 ? 8.945 -3.656 -7.566 1 94.31 172 TYR B C 1
ATOM 3379 O O . TYR B 1 172 ? 8.953 -4.824 -7.965 1 94.31 172 TYR B O 1
ATOM 3387 N N . GLN B 1 173 ? 7.832 -2.967 -7.363 1 96.31 173 GLN B N 1
ATOM 3388 C CA . GLN B 1 173 ? 6.555 -3.551 -7.766 1 96.31 173 GLN B CA 1
ATOM 3389 C C . GLN B 1 173 ? 6.555 -3.904 -9.25 1 96.31 173 GLN B C 1
ATOM 3391 O O . GLN B 1 173 ? 6.219 -5.031 -9.625 1 96.31 173 GLN B O 1
ATOM 3396 N N . LEU B 1 174 ? 7.027 -2.957 -10.023 1 96.75 174 LEU B N 1
ATOM 3397 C CA . LEU B 1 174 ? 7.031 -3.162 -11.469 1 96.75 174 LEU B CA 1
ATOM 3398 C C . LEU B 1 174 ? 8.023 -4.254 -11.859 1 96.75 174 LEU B C 1
ATOM 3400 O O . LEU B 1 174 ? 7.742 -5.066 -12.75 1 96.75 174 LEU B O 1
ATOM 3404 N N . GLU B 1 175 ? 9.109 -4.293 -11.18 1 95.94 175 GLU B N 1
ATOM 3405 C CA . GLU B 1 175 ? 10.109 -5.316 -11.469 1 95.94 175 GLU B CA 1
ATOM 3406 C C . GLU B 1 175 ? 9.57 -6.711 -11.188 1 95.94 175 GLU B C 1
ATOM 3408 O O . GLU B 1 175 ? 9.75 -7.629 -11.992 1 95.94 175 GLU B O 1
ATOM 3413 N N . ILE B 1 176 ? 8.93 -6.82 -10.07 1 96.06 176 ILE B N 1
ATOM 3414 C CA . ILE B 1 176 ? 8.352 -8.102 -9.688 1 96.06 176 ILE B CA 1
ATOM 3415 C C . ILE B 1 176 ? 7.289 -8.516 -10.703 1 96.06 176 ILE B C 1
ATOM 3417 O O . ILE B 1 176 ? 7.281 -9.656 -11.172 1 96.06 176 ILE B O 1
ATOM 3421 N N . LEU B 1 177 ? 6.43 -7.641 -11.062 1 97.75 177 LEU B N 1
ATOM 3422 C CA . LEU B 1 177 ? 5.348 -7.945 -11.992 1 97.75 177 LEU B CA 1
ATOM 3423 C C . LEU B 1 177 ? 5.895 -8.289 -13.375 1 97.75 177 LEU B C 1
ATOM 3425 O O . LEU B 1 177 ? 5.344 -9.141 -14.07 1 97.75 177 LEU B O 1
ATOM 3429 N N . ASN B 1 178 ? 6.965 -7.676 -13.727 1 97.06 178 ASN B N 1
ATOM 3430 C CA . ASN B 1 178 ? 7.613 -8.008 -14.984 1 97.06 178 ASN B CA 1
ATOM 3431 C C . ASN B 1 178 ? 8.211 -9.414 -14.961 1 97.06 178 ASN B C 1
ATOM 3433 O O . ASN B 1 178 ? 8.172 -10.125 -15.969 1 97.06 178 ASN B O 1
ATOM 3437 N N . ILE B 1 179 ? 8.758 -9.727 -13.828 1 96.44 179 ILE B N 1
ATOM 3438 C CA . ILE B 1 179 ? 9.281 -11.078 -13.68 1 96.44 179 ILE B CA 1
ATOM 3439 C C . ILE B 1 179 ? 8.164 -12.102 -13.883 1 96.44 179 ILE B C 1
ATOM 3441 O O . ILE B 1 179 ? 8.328 -13.07 -14.625 1 96.44 179 ILE B O 1
ATOM 3445 N N . LEU B 1 180 ? 7.051 -11.883 -13.297 1 97.31 180 LEU B N 1
ATOM 3446 C CA . LEU B 1 180 ? 5.914 -12.789 -13.406 1 97.31 180 LEU B CA 1
ATOM 3447 C C . LEU B 1 180 ? 5.398 -12.844 -14.836 1 97.31 180 LEU B C 1
ATOM 3449 O O . LEU B 1 180 ? 5.074 -13.922 -15.344 1 97.31 180 LEU B O 1
ATOM 3453 N N . ARG B 1 181 ? 5.348 -11.734 -15.469 1 97.31 181 ARG B N 1
ATOM 3454 C CA . ARG B 1 181 ? 4.926 -11.68 -16.875 1 97.31 181 ARG B CA 1
ATOM 3455 C C . ARG B 1 181 ? 5.875 -12.477 -17.75 1 97.31 181 ARG B C 1
ATOM 3457 O O . ARG B 1 181 ? 5.434 -13.234 -18.625 1 97.31 181 ARG B O 1
ATOM 3464 N N . ASP B 1 182 ? 7.105 -12.297 -17.547 1 96.38 182 ASP B N 1
ATOM 3465 C CA . ASP B 1 182 ? 8.109 -13.031 -18.312 1 96.38 182 ASP B CA 1
ATOM 3466 C C . ASP B 1 182 ? 7.953 -14.539 -18.125 1 96.38 182 ASP B C 1
ATOM 3468 O O . ASP B 1 182 ? 8.047 -15.297 -19.078 1 96.38 182 ASP B O 1
ATOM 3472 N N . LEU B 1 183 ? 7.781 -14.906 -16.891 1 95.62 183 LEU B N 1
ATOM 3473 C CA . LEU B 1 183 ? 7.594 -16.328 -16.594 1 95.62 183 LEU B CA 1
ATOM 3474 C C . LEU B 1 183 ? 6.379 -16.875 -17.312 1 95.62 183 LEU B C 1
ATOM 3476 O O . LEU B 1 183 ? 6.426 -17.984 -17.859 1 95.62 183 LEU B O 1
ATOM 3480 N N . ASN B 1 184 ? 5.312 -16.141 -17.312 1 97.94 184 ASN B N 1
ATOM 3481 C CA . ASN B 1 184 ? 4.105 -16.562 -18.031 1 97.94 184 ASN B CA 1
ATOM 3482 C C . ASN B 1 184 ? 4.34 -16.656 -19.531 1 97.94 184 ASN B C 1
ATOM 3484 O O . ASN B 1 184 ? 4.016 -17.672 -20.156 1 97.94 184 ASN B O 1
ATOM 3488 N N . GLU B 1 185 ? 4.957 -15.68 -20.125 1 97.19 185 GLU B N 1
ATOM 3489 C CA . GLU B 1 185 ? 5.125 -15.594 -21.578 1 97.19 185 GLU B CA 1
ATOM 3490 C C . GLU B 1 185 ? 6.141 -16.609 -22.078 1 97.19 185 GLU B C 1
ATOM 3492 O O . GLU B 1 185 ? 5.926 -17.25 -23.109 1 97.19 185 GLU B O 1
ATOM 3497 N N . LYS B 1 186 ? 7.18 -16.812 -21.328 1 95.81 186 LYS B N 1
ATOM 3498 C CA . LYS B 1 186 ? 8.289 -17.641 -21.812 1 95.81 186 LYS B CA 1
ATOM 3499 C C . LYS B 1 186 ? 8.094 -19.094 -21.422 1 95.81 186 LYS B C 1
ATOM 3501 O O . LYS B 1 186 ? 8.539 -20 -22.125 1 95.81 186 LYS B O 1
ATOM 3506 N N . GLU B 1 187 ? 7.457 -19.281 -20.297 1 95.44 187 GLU B N 1
ATOM 3507 C CA . GLU B 1 187 ? 7.383 -20.641 -19.797 1 95.44 187 GLU B CA 1
ATOM 3508 C C . GLU B 1 187 ? 5.941 -21.141 -19.734 1 95.44 187 GLU B C 1
ATOM 3510 O O . GLU B 1 187 ? 5.676 -22.266 -19.312 1 95.44 187 GLU B O 1
ATOM 3515 N N . ASN B 1 188 ? 5 -20.359 -20.094 1 96.06 188 ASN B N 1
ATOM 3516 C CA . ASN B 1 188 ? 3.584 -20.703 -20.125 1 96.06 188 ASN B CA 1
ATOM 3517 C C . ASN B 1 188 ? 3.07 -21.125 -18.75 1 96.06 188 ASN B C 1
ATOM 3519 O O . ASN B 1 188 ? 2.271 -22.047 -18.641 1 96.06 188 ASN B O 1
ATOM 3523 N N . ARG B 1 189 ? 3.582 -20.516 -17.719 1 95.31 189 ARG B N 1
ATOM 3524 C CA . ARG B 1 189 ? 3.15 -20.797 -16.359 1 95.31 189 ARG B CA 1
ATOM 3525 C C . ARG B 1 189 ? 1.777 -20.188 -16.078 1 95.31 189 ARG B C 1
ATOM 3527 O O . ARG B 1 189 ? 1.473 -19.094 -16.547 1 95.31 189 ARG B O 1
ATOM 3534 N N . THR B 1 190 ? 0.982 -21 -15.328 1 97.62 190 THR B N 1
ATOM 3535 C CA . THR B 1 190 ? -0.268 -20.453 -14.797 1 97.62 190 THR B CA 1
ATOM 3536 C C . THR B 1 190 ? -0.018 -19.656 -13.523 1 97.62 190 THR B C 1
ATOM 3538 O O . THR B 1 190 ? 0.571 -20.172 -12.57 1 97.62 190 THR B O 1
ATOM 3541 N N . ILE B 1 191 ? -0.441 -18.375 -13.539 1 98.19 191 ILE B N 1
ATOM 3542 C CA . ILE B 1 191 ? -0.166 -17.531 -12.391 1 98.19 191 ILE B CA 1
ATOM 3543 C C . ILE B 1 191 ? -1.473 -16.938 -11.852 1 98.19 191 ILE B C 1
ATOM 3545 O O . ILE B 1 191 ? -2.283 -16.422 -12.617 1 98.19 191 ILE B O 1
ATOM 3549 N N . VAL B 1 192 ? -1.695 -17.109 -10.586 1 98.5 192 VAL B N 1
ATOM 3550 C CA . VAL B 1 192 ? -2.805 -16.484 -9.875 1 98.5 192 VAL B CA 1
ATOM 3551 C C . VAL B 1 192 ? -2.264 -15.555 -8.789 1 98.5 192 VAL B C 1
ATOM 3553 O O . VAL B 1 192 ? -1.486 -15.984 -7.93 1 98.5 192 VAL B O 1
ATOM 3556 N N . MET B 1 193 ? -2.654 -14.289 -8.852 1 98 193 MET B N 1
ATOM 3557 C CA . MET B 1 193 ? -2.109 -13.391 -7.84 1 98 193 MET B CA 1
ATOM 3558 C C . MET B 1 193 ? -3.191 -12.461 -7.301 1 98 193 MET B C 1
ATOM 3560 O O . MET B 1 193 ? -4.082 -12.039 -8.047 1 98 193 MET B O 1
ATOM 3564 N N . VAL B 1 194 ? -3.105 -12.258 -6.039 1 97.69 194 VAL B N 1
ATOM 3565 C CA . VAL B 1 194 ? -3.916 -11.234 -5.391 1 97.69 194 VAL B CA 1
ATOM 3566 C C . VAL B 1 194 ? -3.25 -9.867 -5.559 1 97.69 194 VAL B C 1
ATOM 3568 O O . VAL B 1 194 ? -2.082 -9.695 -5.203 1 97.69 194 VAL B O 1
ATOM 3571 N N . ILE B 1 195 ? -3.953 -8.891 -6.125 1 95.38 195 ILE B N 1
ATOM 3572 C CA . ILE B 1 195 ? -3.398 -7.559 -6.348 1 95.38 195 ILE B CA 1
ATOM 3573 C C . ILE B 1 195 ? -4.379 -6.504 -5.844 1 95.38 195 ILE B C 1
ATOM 3575 O O . ILE B 1 195 ? -5.586 -6.609 -6.07 1 95.38 195 ILE B O 1
ATOM 3579 N N . HIS B 1 196 ? -3.803 -5.488 -5.27 1 91.06 196 HIS B N 1
ATOM 3580 C CA . HIS B 1 196 ? -4.645 -4.418 -4.746 1 91.06 196 HIS B CA 1
ATOM 3581 C C . HIS B 1 196 ? -4.77 -3.273 -5.746 1 91.06 196 HIS B C 1
ATOM 3583 O O . HIS B 1 196 ? -5.766 -2.545 -5.742 1 91.06 196 HIS B O 1
ATOM 3589 N N . ASP B 1 197 ? -3.805 -3.051 -6.598 1 94.06 197 ASP B N 1
ATOM 3590 C CA . ASP B 1 197 ? -3.812 -1.964 -7.57 1 94.06 197 ASP B CA 1
ATOM 3591 C C . ASP B 1 197 ? -4.484 -2.396 -8.875 1 94.06 197 ASP B C 1
ATOM 3593 O O . ASP B 1 197 ? -3.934 -3.205 -9.625 1 94.06 197 ASP B O 1
ATOM 3597 N N . ILE B 1 198 ? -5.566 -1.773 -9.07 1 96.25 198 ILE B N 1
ATOM 3598 C CA . ILE B 1 198 ? -6.352 -2.152 -10.242 1 96.25 198 ILE B CA 1
ATOM 3599 C C . ILE B 1 198 ? -5.535 -1.927 -11.508 1 96.25 198 ILE B C 1
ATOM 3601 O O . ILE B 1 198 ? -5.645 -2.691 -12.469 1 96.25 198 ILE B O 1
ATOM 3605 N N . ASN B 1 199 ? -4.73 -0.912 -11.578 1 96.69 199 ASN B N 1
ATOM 3606 C CA . ASN B 1 199 ? -3.947 -0.636 -12.781 1 96.69 199 ASN B CA 1
ATOM 3607 C C . ASN B 1 199 ? -2.855 -1.68 -12.984 1 96.69 199 ASN B C 1
ATOM 3609 O O . ASN B 1 199 ? -2.484 -1.98 -14.125 1 96.69 199 ASN B O 1
ATOM 3613 N N . HIS B 1 200 ? -2.377 -2.24 -11.93 1 97.06 200 HIS B N 1
ATOM 3614 C CA . HIS B 1 200 ? -1.468 -3.373 -12.062 1 97.06 200 HIS B CA 1
ATOM 3615 C C . HIS B 1 200 ? -2.18 -4.582 -12.656 1 97.06 200 HIS B C 1
ATOM 3617 O O . HIS B 1 200 ? -1.621 -5.277 -13.516 1 97.06 200 HIS B O 1
ATOM 3623 N N . ALA B 1 201 ? -3.375 -4.816 -12.188 1 97.81 201 ALA B N 1
ATOM 3624 C CA . ALA B 1 201 ? -4.16 -5.914 -12.742 1 97.81 201 ALA B CA 1
ATOM 3625 C C . ALA B 1 201 ? -4.414 -5.707 -14.234 1 97.81 201 ALA B C 1
ATOM 3627 O O . ALA B 1 201 ? -4.234 -6.625 -15.031 1 97.81 201 ALA B O 1
ATOM 3628 N N . LEU B 1 202 ? -4.781 -4.508 -14.586 1 97.81 202 LEU B N 1
ATOM 3629 C CA . LEU B 1 202 ? -5.121 -4.191 -15.969 1 97.81 202 LEU B CA 1
ATOM 3630 C C . LEU B 1 202 ? -3.896 -4.316 -16.875 1 97.81 202 LEU B C 1
ATOM 3632 O O . LEU B 1 202 ? -4.016 -4.695 -18.047 1 97.81 202 LEU B O 1
ATOM 3636 N N . LYS B 1 203 ? -2.783 -4.07 -16.344 1 97.19 203 LYS B N 1
ATOM 3637 C CA . LYS B 1 203 ? -1.56 -4.074 -17.141 1 97.19 203 LYS B CA 1
ATOM 3638 C C . LYS B 1 203 ? -0.989 -5.48 -17.281 1 97.19 203 LYS B C 1
ATOM 3640 O O . LYS B 1 203 ? -0.484 -5.859 -18.344 1 97.19 203 LYS B O 1
ATOM 3645 N N . TYR B 1 204 ? -1.147 -6.293 -16.234 1 97.81 204 TYR B N 1
ATOM 3646 C CA . TYR B 1 204 ? -0.316 -7.492 -16.203 1 97.81 204 TYR B CA 1
ATOM 3647 C C . TYR B 1 204 ? -1.169 -8.75 -16.281 1 97.81 204 TYR B C 1
ATOM 3649 O O . TYR B 1 204 ? -0.676 -9.82 -16.672 1 97.81 204 TYR B O 1
ATOM 3657 N N . ALA B 1 205 ? -2.406 -8.68 -15.945 1 98.19 205 ALA B N 1
ATOM 3658 C CA . ALA B 1 205 ? -3.232 -9.883 -15.922 1 98.19 205 ALA B CA 1
ATOM 3659 C C . ALA B 1 205 ? -3.896 -10.117 -17.281 1 98.19 205 ALA B C 1
ATOM 3661 O O . ALA B 1 205 ? -4.156 -9.164 -18.016 1 98.19 205 ALA B O 1
ATOM 3662 N N . ASP B 1 206 ? -4.137 -11.367 -17.609 1 98.38 206 ASP B N 1
ATOM 3663 C CA . ASP B 1 206 ? -4.98 -11.742 -18.75 1 98.38 206 ASP B CA 1
ATOM 3664 C C . ASP B 1 206 ? -6.453 -11.789 -18.344 1 98.38 206 ASP B C 1
ATOM 3666 O O . ASP B 1 206 ? -7.32 -11.32 -19.078 1 98.38 206 ASP B O 1
ATOM 3670 N N . ASN B 1 207 ? -6.648 -12.406 -17.203 1 98.62 207 ASN B N 1
ATOM 3671 C CA . ASN B 1 207 ? -7.984 -12.586 -16.641 1 98.62 207 ASN B CA 1
ATOM 3672 C C . ASN B 1 207 ? -8.102 -11.922 -15.273 1 98.62 207 ASN B C 1
ATOM 3674 O O . ASN B 1 207 ? -7.105 -11.75 -14.57 1 98.62 207 ASN B O 1
ATOM 3678 N N . ILE B 1 208 ? -9.336 -11.594 -14.914 1 98.44 208 ILE B N 1
ATOM 3679 C CA . ILE B 1 208 ? -9.617 -10.977 -13.625 1 98.44 208 ILE B CA 1
ATOM 3680 C C . ILE B 1 208 ? -10.766 -11.711 -12.938 1 98.44 208 ILE B C 1
ATOM 3682 O O . ILE B 1 208 ? -11.711 -12.148 -13.594 1 98.44 208 ILE B O 1
ATOM 3686 N N . VAL B 1 209 ? -10.641 -11.922 -11.703 1 98.62 209 VAL B N 1
ATOM 3687 C CA . VAL B 1 209 ? -11.711 -12.359 -10.812 1 98.62 209 VAL B CA 1
ATOM 3688 C C . VAL B 1 209 ? -12.008 -11.266 -9.789 1 98.62 209 VAL B C 1
ATOM 3690 O O . VAL B 1 209 ? -11.164 -10.938 -8.953 1 98.62 209 VAL B O 1
ATOM 3693 N N . ALA B 1 210 ? -13.195 -10.719 -9.867 1 98.44 210 ALA B N 1
ATOM 3694 C CA . ALA B 1 210 ? -13.602 -9.641 -8.969 1 98.44 210 ALA B CA 1
ATOM 3695 C C . ALA B 1 210 ? -14.469 -10.172 -7.828 1 98.44 210 ALA B C 1
ATOM 3697 O O . ALA B 1 210 ? -15.516 -10.773 -8.07 1 98.44 210 ALA B O 1
ATOM 3698 N N . ILE B 1 211 ? -13.992 -9.922 -6.66 1 97.88 211 ILE B N 1
ATOM 3699 C CA . ILE B 1 211 ? -14.672 -10.453 -5.477 1 97.88 211 ILE B CA 1
ATOM 3700 C C . ILE B 1 211 ? -15.273 -9.305 -4.672 1 97.88 211 ILE B C 1
ATOM 3702 O O . ILE B 1 211 ? -14.625 -8.273 -4.469 1 97.88 211 ILE B O 1
ATOM 3706 N N . LYS B 1 212 ? -16.484 -9.445 -4.293 1 96.56 212 LYS B N 1
ATOM 3707 C CA . LYS B 1 212 ? -17.188 -8.461 -3.467 1 96.56 212 LYS B CA 1
ATOM 3708 C C . LYS B 1 212 ? -18.156 -9.141 -2.512 1 96.56 212 LYS B C 1
ATOM 3710 O O . LYS B 1 212 ? -18.953 -9.984 -2.93 1 96.56 212 LYS B O 1
ATOM 3715 N N . ASN B 1 213 ? -18.031 -8.781 -1.251 1 92.88 213 ASN B N 1
ATOM 3716 C CA . ASN B 1 213 ? -18.984 -9.227 -0.232 1 92.88 213 ASN B CA 1
ATOM 3717 C C . ASN B 1 213 ? -19.109 -10.75 -0.216 1 92.88 213 ASN B C 1
ATOM 3719 O O . ASN B 1 213 ? -20.219 -11.281 -0.206 1 92.88 213 ASN B O 1
ATOM 3723 N N . GLY B 1 214 ? -18.031 -11.375 -0.381 1 94.12 214 GLY B N 1
ATOM 3724 C CA . GLY B 1 214 ? -18 -12.82 -0.198 1 94.12 214 GLY B CA 1
ATOM 3725 C C . GLY B 1 214 ? -18.422 -13.586 -1.433 1 94.12 214 GLY B C 1
ATOM 3726 O O . GLY B 1 214 ? -18.656 -14.797 -1.369 1 94.12 214 GLY B O 1
ATOM 3727 N N . HIS B 1 215 ? -18.578 -12.875 -2.535 1 96.31 215 HIS B N 1
ATOM 3728 C CA . HIS B 1 215 ? -18.984 -13.492 -3.791 1 96.31 215 HIS B CA 1
ATOM 3729 C C . HIS B 1 215 ? -18.109 -13.023 -4.949 1 96.31 215 HIS B C 1
ATOM 3731 O O . HIS B 1 215 ? -17.453 -11.984 -4.848 1 96.31 215 HIS B O 1
ATOM 3737 N N . ILE B 1 216 ? -18.141 -13.82 -5.988 1 97.69 216 ILE B N 1
ATOM 3738 C CA . ILE B 1 216 ? -17.516 -13.391 -7.234 1 97.69 216 ILE B CA 1
ATOM 3739 C C . ILE B 1 216 ? -18.516 -12.586 -8.062 1 97.69 216 ILE B C 1
ATOM 3741 O O . ILE B 1 216 ? -19.547 -13.117 -8.484 1 97.69 216 ILE B O 1
ATOM 3745 N N . LEU B 1 217 ? -18.219 -11.359 -8.297 1 97.38 217 LEU B N 1
ATOM 3746 C CA . LEU B 1 217 ? -19.094 -10.477 -9.055 1 97.38 217 LEU B CA 1
ATOM 3747 C C . LEU B 1 217 ? -18.922 -10.703 -10.555 1 97.38 217 LEU B C 1
ATOM 3749 O O . LEU B 1 217 ? -19.875 -10.562 -11.32 1 97.38 217 LEU B O 1
ATOM 3753 N N . ALA B 1 218 ? -17.734 -10.883 -10.922 1 98.06 218 ALA B N 1
ATOM 3754 C CA . ALA B 1 218 ? -17.391 -11.078 -12.328 1 98.06 218 ALA B CA 1
ATOM 3755 C C . ALA B 1 218 ? -16.062 -11.805 -12.469 1 98.06 218 ALA B C 1
ATOM 3757 O O . ALA B 1 218 ? -15.18 -11.68 -11.609 1 98.06 218 ALA B O 1
ATOM 3758 N N . GLN B 1 219 ? -15.938 -12.562 -13.531 1 98.44 219 GLN B N 1
ATOM 3759 C CA . GLN B 1 219 ? -14.68 -13.234 -13.859 1 98.44 219 GLN B CA 1
ATOM 3760 C C . GLN B 1 219 ? -14.562 -13.461 -15.367 1 98.44 219 GLN B C 1
ATOM 3762 O O . GLN B 1 219 ? -15.562 -13.711 -16.047 1 98.44 219 GLN B O 1
ATOM 3767 N N . GLY B 1 220 ? -13.367 -13.305 -15.891 1 98.25 220 GLY B N 1
ATOM 3768 C CA . GLY B 1 220 ? -13.109 -13.508 -17.312 1 98.25 220 GLY B CA 1
ATOM 3769 C C . GLY B 1 220 ? -11.969 -12.656 -17.844 1 98.25 220 GLY B C 1
ATOM 3770 O O . GLY B 1 220 ? -11.227 -12.062 -17.062 1 98.25 220 GLY B O 1
ATOM 3771 N N . PRO B 1 221 ? -11.758 -12.695 -19.188 1 98.38 221 PRO B N 1
ATOM 3772 C CA . PRO B 1 221 ? -10.75 -11.805 -19.766 1 98.38 221 PRO B CA 1
ATOM 3773 C C . PRO B 1 221 ? -10.953 -10.344 -19.375 1 98.38 221 PRO B C 1
ATOM 3775 O O . PRO B 1 221 ? -12.078 -9.836 -19.438 1 98.38 221 PRO B O 1
ATOM 3778 N N . LYS B 1 222 ? -9.875 -9.734 -18.984 1 97.38 222 LYS B N 1
ATOM 3779 C CA . LYS B 1 222 ? -9.977 -8.391 -18.422 1 97.38 222 LYS B CA 1
ATOM 3780 C C . LYS B 1 222 ? -10.641 -7.434 -19.406 1 97.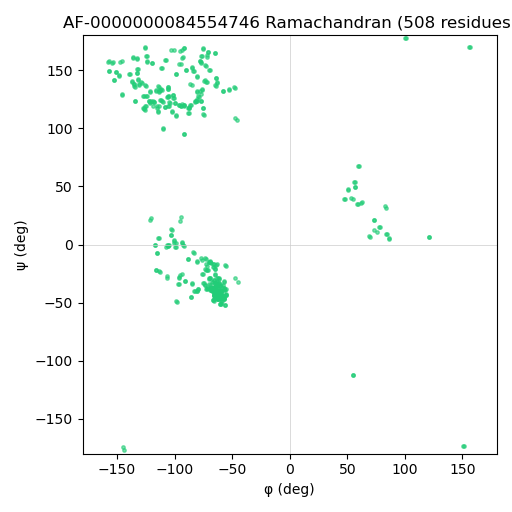38 222 LYS B C 1
ATOM 3782 O O . LYS B 1 222 ? -11.438 -6.582 -19.016 1 97.38 222 LYS B O 1
ATOM 3787 N N . ASP B 1 223 ? -10.359 -7.59 -20.688 1 96.06 223 ASP B N 1
ATOM 3788 C CA . ASP B 1 223 ? -10.852 -6.66 -21.703 1 96.06 223 ASP B CA 1
ATOM 3789 C C . ASP B 1 223 ? -12.352 -6.832 -21.938 1 96.06 223 ASP B C 1
ATOM 3791 O O . ASP B 1 223 ? -13.008 -5.941 -22.469 1 96.06 223 ASP B O 1
ATOM 3795 N N . GLU B 1 224 ? -12.875 -7.922 -21.5 1 97.31 224 GLU B N 1
ATOM 3796 C CA . GLU B 1 224 ? -14.297 -8.211 -21.703 1 97.31 224 GLU B CA 1
ATOM 3797 C C . GLU B 1 224 ? -15.117 -7.797 -20.484 1 97.31 224 GLU B C 1
ATOM 3799 O O . GLU B 1 224 ? -16.297 -7.438 -20.609 1 97.31 224 GLU B O 1
ATOM 3804 N N . ILE B 1 225 ? -14.5 -7.777 -19.344 1 97.31 225 ILE B N 1
ATOM 3805 C CA . ILE B 1 225 ? -15.352 -7.664 -18.156 1 97.31 225 ILE B CA 1
ATOM 3806 C C . ILE B 1 225 ? -15.117 -6.316 -17.484 1 97.31 225 ILE B C 1
ATOM 3808 O O . ILE B 1 225 ? -15.961 -5.836 -16.734 1 97.31 225 ILE B O 1
ATOM 3812 N N . ILE B 1 226 ? -13.984 -5.684 -17.672 1 97.5 226 ILE B N 1
ATOM 3813 C CA . ILE B 1 226 ? -13.664 -4.469 -16.938 1 97.5 226 ILE B CA 1
ATOM 3814 C C . ILE B 1 226 ? -14.461 -3.295 -17.5 1 97.5 226 ILE B C 1
ATOM 3816 O O . ILE B 1 226 ? -14.336 -2.973 -18.688 1 97.5 226 ILE B O 1
ATOM 3820 N N . THR B 1 227 ? -15.258 -2.744 -16.75 1 98.06 227 THR B N 1
ATOM 3821 C CA . THR B 1 227 ? -16.016 -1.532 -17.031 1 98.06 227 THR B CA 1
ATOM 3822 C C . THR B 1 227 ? -16 -0.591 -15.828 1 98.06 227 THR B C 1
ATOM 3824 O O . THR B 1 227 ? -15.68 -1.005 -14.711 1 98.06 227 THR B O 1
ATOM 3827 N N . GLU B 1 228 ? -16.328 0.664 -16.141 1 98.25 228 GLU B N 1
ATOM 3828 C CA . GLU B 1 228 ? -16.422 1.619 -15.039 1 98.25 228 GLU B CA 1
ATOM 3829 C C . GLU B 1 228 ? -17.469 1.176 -14.016 1 98.25 228 GLU B C 1
ATOM 3831 O O . GLU B 1 228 ? -17.281 1.355 -12.812 1 98.25 228 GLU B O 1
ATOM 3836 N N . LYS B 1 229 ? -18.516 0.564 -14.516 1 98.25 229 LYS B N 1
ATOM 3837 C CA . LYS B 1 229 ? -19.578 0.061 -13.648 1 98.25 229 LYS B CA 1
ATOM 3838 C C . LYS B 1 229 ? -19.062 -1.06 -12.75 1 98.25 229 LYS B C 1
ATOM 3840 O O . LYS B 1 229 ? -19.359 -1.084 -11.555 1 98.25 229 LYS B O 1
ATOM 3845 N N . LEU B 1 230 ? -18.328 -1.978 -13.297 1 98.12 230 LEU B N 1
ATOM 3846 C CA . LEU B 1 230 ? -17.781 -3.072 -12.5 1 98.12 230 LEU B CA 1
ATOM 3847 C C . LEU B 1 230 ? -16.859 -2.543 -11.406 1 98.12 230 LEU B C 1
ATOM 3849 O O . LEU B 1 230 ? -16.953 -2.973 -10.258 1 98.12 230 LEU B O 1
ATOM 3853 N N . ILE B 1 231 ? -15.969 -1.593 -11.789 1 97.69 231 ILE B N 1
ATOM 3854 C CA . ILE B 1 231 ? -15.031 -1.019 -10.836 1 97.69 231 ILE B CA 1
ATOM 3855 C C . ILE B 1 231 ? -15.797 -0.332 -9.703 1 97.69 231 ILE B C 1
ATOM 3857 O O . ILE B 1 231 ? -15.445 -0.486 -8.531 1 97.69 231 ILE B O 1
ATOM 3861 N N . LYS B 1 232 ? -16.828 0.386 -10.078 1 98 232 LYS B N 1
ATOM 3862 C CA . LYS B 1 232 ? -17.656 1.039 -9.07 1 98 232 LYS B CA 1
ATOM 3863 C C . LYS B 1 232 ? -18.281 0.018 -8.117 1 98 232 LYS B C 1
ATOM 3865 O O . LYS B 1 232 ? -18.25 0.203 -6.902 1 98 232 LYS B O 1
ATOM 3870 N N . ASN B 1 233 ? -18.734 -1.062 -8.656 1 97.44 233 ASN B N 1
ATOM 3871 C CA . ASN B 1 233 ? -19.391 -2.086 -7.852 1 97.44 233 ASN B CA 1
ATOM 3872 C C . ASN B 1 233 ? -18.406 -2.803 -6.934 1 97.44 233 ASN B C 1
ATOM 3874 O O . ASN B 1 233 ? -18.75 -3.195 -5.82 1 97.44 233 ASN B O 1
ATOM 3878 N N . VAL B 1 234 ? -17.203 -2.975 -7.406 1 97.31 234 VAL B N 1
ATOM 3879 C CA . VAL B 1 234 ? -16.203 -3.758 -6.68 1 97.31 234 VAL B CA 1
ATOM 3880 C C . VAL B 1 234 ? -15.539 -2.889 -5.609 1 97.31 234 VAL B C 1
ATOM 3882 O O . VAL B 1 234 ? -15.344 -3.334 -4.477 1 97.31 234 VAL B O 1
ATOM 3885 N N . PHE B 1 235 ? -15.242 -1.585 -5.941 1 96.56 235 PHE B N 1
ATOM 3886 C CA . PHE B 1 235 ? -14.383 -0.789 -5.074 1 96.56 235 PHE B CA 1
ATOM 3887 C C . PHE B 1 235 ? -15.148 0.385 -4.477 1 96.56 235 PHE B C 1
ATOM 3889 O O . PHE B 1 235 ? -14.625 1.115 -3.637 1 96.56 235 PHE B O 1
ATOM 3896 N N . ASP B 1 236 ? -16.359 0.601 -4.918 1 96 236 ASP B N 1
ATOM 3897 C CA . ASP B 1 236 ? -17.219 1.676 -4.434 1 96 236 ASP B CA 1
ATOM 3898 C C . ASP B 1 236 ? -16.609 3.043 -4.727 1 96 236 ASP B C 1
ATOM 3900 O O . ASP B 1 236 ? -16.656 3.941 -3.883 1 96 236 ASP B O 1
ATOM 3904 N N . VAL B 1 237 ? -15.953 3.137 -5.891 1 96.56 237 VAL B N 1
ATOM 3905 C CA . VAL B 1 237 ? -15.414 4.402 -6.379 1 96.56 237 VAL B CA 1
ATOM 3906 C C . VAL B 1 237 ? -15.789 4.598 -7.844 1 96.56 237 VAL B C 1
ATOM 3908 O O . VAL B 1 237 ? -15.938 3.623 -8.586 1 96.56 237 VAL B O 1
ATOM 3911 N N . GLU B 1 238 ? -15.984 5.828 -8.242 1 97.69 238 GLU B N 1
ATOM 3912 C CA . GLU B 1 238 ? -16.109 6.125 -9.664 1 97.69 238 GLU B CA 1
ATOM 3913 C C . GLU B 1 238 ? -14.75 6.121 -10.352 1 97.69 238 GLU B C 1
ATOM 3915 O O . GLU B 1 238 ? -13.719 6.254 -9.695 1 97.69 238 GLU B O 1
ATOM 3920 N N . CYS B 1 239 ? -14.805 5.906 -11.672 1 97.62 239 CYS B N 1
ATOM 3921 C CA . CYS B 1 239 ? -13.531 5.977 -12.383 1 97.62 239 CYS B CA 1
ATOM 3922 C C . CYS B 1 239 ? -13.758 6.27 -13.867 1 97.62 239 CYS B C 1
ATOM 3924 O O . CYS B 1 239 ? -14.883 6.156 -14.359 1 97.62 239 CYS B O 1
ATOM 3926 N N . ASN B 1 240 ? -12.766 6.793 -14.484 1 97.81 240 ASN B N 1
ATOM 3927 C CA . ASN B 1 240 ? -12.664 6.836 -15.938 1 97.81 240 ASN B CA 1
ATOM 3928 C C . ASN B 1 240 ? -11.641 5.832 -16.453 1 97.81 240 ASN B C 1
ATOM 3930 O O . ASN B 1 240 ? -10.523 5.758 -15.953 1 97.81 240 ASN B O 1
ATOM 3934 N N . LEU B 1 241 ? -12.102 5.043 -17.359 1 97.38 241 LEU B N 1
ATOM 3935 C CA . LEU B 1 241 ? -11.188 4.148 -18.047 1 97.38 241 LEU B CA 1
ATOM 3936 C C . LEU B 1 241 ? -10.648 4.793 -19.328 1 97.38 241 LEU B C 1
ATOM 3938 O O . LEU B 1 241 ? -11.414 5.176 -20.203 1 97.38 241 LEU B O 1
ATOM 3942 N N . ILE B 1 242 ? -9.305 4.949 -19.375 1 96.5 242 ILE B N 1
ATOM 3943 C CA . ILE B 1 242 ? -8.688 5.559 -20.531 1 96.5 242 ILE B CA 1
ATOM 3944 C C . ILE B 1 242 ? -7.602 4.633 -21.078 1 96.5 242 ILE B C 1
ATOM 3946 O O . ILE B 1 242 ? -7.25 3.633 -20.453 1 96.5 242 ILE B O 1
ATOM 3950 N N . ASN B 1 243 ? -7.074 4.934 -22.281 1 96.06 243 ASN B N 1
ATOM 3951 C CA . ASN B 1 243 ? -6.004 4.133 -22.859 1 96.06 243 ASN B CA 1
ATOM 3952 C C . ASN B 1 243 ? -4.648 4.5 -22.266 1 96.06 243 ASN B C 1
ATOM 3954 O O . ASN B 1 243 ? -4.336 5.68 -22.109 1 96.06 243 ASN B O 1
ATOM 3958 N N . SER B 1 244 ? -3.922 3.525 -21.875 1 94.62 244 SER B N 1
ATOM 3959 C CA . SER B 1 244 ? -2.555 3.764 -21.422 1 94.62 244 SER B CA 1
ATOM 3960 C C . SER B 1 244 ? -1.69 4.32 -22.547 1 94.62 244 SER B C 1
ATOM 3962 O O . SER B 1 244 ? -1.802 3.883 -23.703 1 94.62 244 SER B O 1
ATOM 3964 N N . PRO B 1 245 ? -0.853 5.301 -22.188 1 93.31 245 PRO B N 1
ATOM 3965 C CA . PRO B 1 245 ? 0.039 5.848 -23.219 1 93.31 245 PRO B CA 1
ATOM 3966 C C . PRO B 1 245 ? 1.223 4.934 -23.516 1 93.31 245 PRO B C 1
ATOM 3968 O O . PRO B 1 245 ? 1.961 5.168 -24.484 1 93.31 245 PRO B O 1
ATOM 3971 N N . ILE B 1 246 ? 1.45 3.955 -22.734 1 90.44 246 ILE B N 1
ATOM 3972 C CA . ILE B 1 246 ? 2.689 3.189 -22.828 1 90.44 246 ILE B CA 1
ATOM 3973 C C . ILE B 1 246 ? 2.406 1.824 -23.453 1 90.44 246 ILE B C 1
ATOM 3975 O O . ILE B 1 246 ? 3.297 1.208 -24.047 1 90.44 246 ILE B O 1
ATOM 3979 N N . ASP B 1 247 ? 1.185 1.37 -23.234 1 88.19 247 ASP B N 1
ATOM 3980 C CA . ASP B 1 247 ? 0.826 0.052 -23.75 1 88.19 247 ASP B CA 1
ATOM 3981 C C . ASP B 1 247 ? -0.632 0.016 -24.203 1 88.19 247 ASP B C 1
ATOM 3983 O O . ASP B 1 247 ? -1.282 1.059 -24.297 1 88.19 247 ASP B O 1
ATOM 3987 N N . ASN B 1 248 ? -1.122 -1.125 -24.578 1 88.94 248 ASN B N 1
ATOM 3988 C CA . ASN B 1 248 ? -2.455 -1.235 -25.156 1 88.94 248 ASN B CA 1
ATOM 3989 C C . ASN B 1 248 ? -3.5 -1.589 -24.109 1 88.94 248 ASN B C 1
ATOM 3991 O O . ASN B 1 248 ? -4.602 -2.023 -24.438 1 88.94 248 ASN B O 1
ATOM 3995 N N . CYS B 1 249 ? -3.111 -1.313 -22.90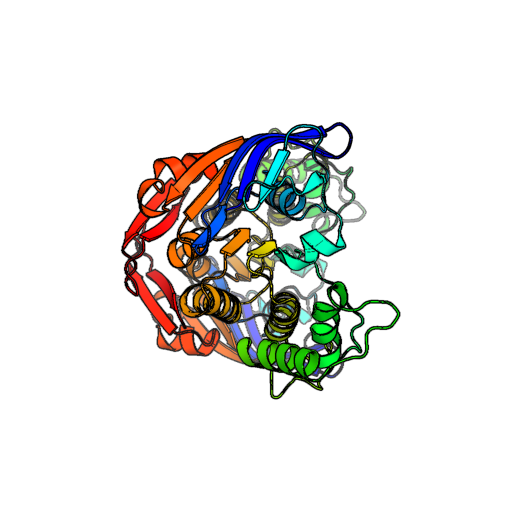6 1 93.19 249 CYS B N 1
ATOM 3996 C CA . CYS B 1 249 ? -4.055 -1.663 -21.859 1 93.19 249 CYS B CA 1
ATOM 3997 C C . CYS B 1 249 ? -4.836 -0.438 -21.391 1 93.19 249 CYS B C 1
ATOM 3999 O O . CYS B 1 249 ? -4.496 0.691 -21.75 1 93.19 249 CYS B O 1
ATOM 4001 N N . LYS B 1 250 ? -5.879 -0.684 -20.641 1 96.12 250 LYS B N 1
ATOM 4002 C CA . LYS B 1 250 ? -6.656 0.397 -20.047 1 96.12 250 LYS B CA 1
ATOM 4003 C C . LYS B 1 250 ? -6.023 0.871 -18.734 1 96.12 250 LYS B C 1
ATOM 4005 O O . LYS B 1 250 ? -5.309 0.114 -18.078 1 96.12 250 LYS B O 1
ATOM 4010 N N . LEU B 1 251 ? -6.23 2.139 -18.484 1 96.69 251 LEU B N 1
ATOM 4011 C CA . LEU B 1 251 ? -5.875 2.762 -17.203 1 96.69 251 LEU B CA 1
ATOM 4012 C C . LEU B 1 251 ? -7.125 3.205 -16.453 1 96.69 251 LEU B C 1
ATOM 4014 O O . LEU B 1 251 ? -8.039 3.785 -17.047 1 96.69 251 LEU B O 1
ATOM 4018 N N . CYS B 1 252 ? -7.148 2.846 -15.219 1 97.12 252 CYS B N 1
ATOM 4019 C CA . CYS B 1 252 ? -8.242 3.262 -14.352 1 97.12 252 CYS B CA 1
ATOM 4020 C C . CYS B 1 252 ? -7.867 4.504 -13.555 1 97.12 252 CYS B C 1
ATOM 4022 O O . CYS B 1 252 ? -6.867 4.508 -12.836 1 97.12 252 CYS B O 1
ATOM 4024 N N . VAL B 1 253 ? -8.602 5.574 -13.727 1 97.56 253 VAL B N 1
ATOM 4025 C CA . VAL B 1 253 ? -8.414 6.805 -12.969 1 97.56 253 VAL B CA 1
ATOM 4026 C C . VAL B 1 253 ? -9.586 6.996 -12.008 1 97.56 253 VAL B C 1
ATOM 4028 O O . VAL B 1 253 ? -10.648 7.484 -12.406 1 97.56 253 VAL B O 1
ATOM 4031 N N . PRO B 1 254 ? -9.398 6.668 -10.75 1 96.69 254 PRO B N 1
ATOM 4032 C CA . PRO B 1 254 ? -10.508 6.672 -9.789 1 96.69 254 PRO B CA 1
ATOM 4033 C C . PRO B 1 254 ? -10.758 8.047 -9.18 1 96.69 254 PRO B C 1
ATOM 4035 O O . PRO B 1 254 ? -9.844 8.875 -9.125 1 96.69 254 PRO B O 1
ATOM 4038 N N . PHE B 1 255 ? -12 8.32 -8.781 1 95 255 PHE B N 1
ATOM 4039 C CA . PHE B 1 255 ? -12.367 9.531 -8.055 1 95 255 PHE B CA 1
ATOM 4040 C C . PHE B 1 255 ? -13.602 9.297 -7.199 1 95 255 PHE B C 1
ATOM 4042 O O . PHE B 1 255 ? -14.266 8.258 -7.328 1 95 255 PHE B O 1
ATOM 4049 N N . ILE B 1 256 ? -13.773 10.094 -6.195 1 93.25 256 ILE B N 1
ATOM 4050 C CA . ILE B 1 256 ? -14.984 10.086 -5.379 1 93.25 256 ILE B CA 1
ATOM 4051 C C . ILE B 1 256 ? -15.453 11.516 -5.141 1 93.25 256 ILE B C 1
ATOM 4053 O O . ILE B 1 256 ? -14.641 12.445 -5.102 1 93.25 256 ILE B O 1
#

Radius of gyration: 24.94 Å; Cα contacts (8 Å, |Δi|>4): 1029; chains: 2; bounding box: 48×74×62 Å

Organism: NCBI:txid1418104

Foldseek 3Di:
DKWWAQFWFDDPPHTLAGGETDDFDFLFEEEEEFDPSNCSLVVLCCQLVVGPTPDTFMDDVRHTVPPDDPLVSLLAEFEAHPDDDDPQFDFLLRLLLVLCVSVDDPVRDDDPVLSVLLLVLCVLLPCNVRRGPGNNPDDPLNNLSSSSSSRSSVVHLEYEYEASCPPHDPVSSVSVLVSVQCCSVVVSGRYYYYHHDVQSCQVRGQKYFAGGNNYTPDIDGCVPPDDQVSCCVRHVWGWDWDADPVDRTIDTGTDD/DKWWAQFWFDDPPHTLAGGETDDFDFLFEEEEEFDPSNCSLVVLCCQLVVGPTPDTFMDDVRHTVVPDDPLVSLLAEFEDAPDDDDPQQDFLLRLLLVLCVSVDDPPRDDDPVLSVLLLVLCVLLPCNVRRGPGNNPDDPLNNLSSSSSSRSSVVHLEYEYEASCPPHDPVSSVSVLVSVQCCSVVVSGRYYYYHHDVQSCQPRGQKYFAGGNNYTPDIDGCVPPDDQVSCCVRHVWGWDWDADPVDRTIDTGTDD

Sequence (512 aa):
MIKAKDLKLCYDEKIILNDINLDIEKGKITALIGSNGCGKSTLIKAIARILKPKNGDILIENKDILKMSSKEVSKLMSMLPQSSNAPEDLTVYDLVKQGRYPYHNLLSFWSKKDENLVLEAIKKVGLIKEKDRTLNNLSGGQRQRAWIALSLAQDTDTILLDEPTNHLDIKYQLEILNILRDLNEKENRTIVMVIHDINHALKYADNIVAIKNGHILAQGPKDEIITEKLIKNVFDVECNLINSPIDNCKLCVPFIMIKAKDLKLCYDEKIILNDINLDIEKGKITALIGSNGCGKSTLIKAIARILKPKNGDILIENKDILKMSSKEVSKLMSMLPQSSNAPEDLTVYDLVKQGRYPYHNLLSFWSKKDENLVLEAIKKVGLIKEKDRTLNNLSGGQRQRAWIALSLAQDTDTILLDEPTNHLDIKYQLEILNILRDLNEKENRTIVMVIHDINHALKYADNIVAIKNGHILAQGPKDEIITEKLIKNVFDVECNLINSPIDNCKLCVPFI

Secondary structure (DSSP, 8-state):
-EEEEEEEEEETTEEEEEEEEEEEPTTSEEEEE-STTSSHHHHHHHHTTSS--SEEEEEETTEEGGGS-HHHHHTTEEEE-SS----TT-BHHHHHHGGGGGG--TT----HHHHHHHHHHHHHTT-GGGTTSBGGGS-HHHHHHHHHHHHHHT--SEEEEESTTTT--HHHHHHHHHHHHHHHHHH--EEEEE-S-HHHHHHH-SEEEEEETTEEEEEEEHHHH--HHHHHHHHS-EEEEEE-SSSSSEEEEEE-/-EEEEEEEEEETTEEEEEEEEEEE-TTSEEEEE-STTSSHHHHHHHHTTSS--SEEEEEETTEEGGGS-HHHHHTTEEEE-SS----TT-BHHHHHHGGGGGG--TT----HHHHHHHHHHHHHTT-GGGTTSBGGGS-HHHHHHHHHHHHHHT--SEEEEESTTTT--HHHHHHHHHHHHHHHHHH--EEEEE-S-HHHHHHH-SEEEEEETTEEEEEEEHHHH--HHHHHHHHS-EEEEEE-SSSSSEEEEEE-

InterPro domains:
  IPR003439 ABC transporter-like, ATP-binding domain [PF00005] (17-166)
  IPR003439 ABC transporter-like, ATP-binding domain [PS50893] (2-238)
  IPR003593 AAA+ ATPase domain [SM00382] (26-215)
  IPR017871 ABC transporter-like, conserved site [PS00211] (138-152)
  IPR027417 P-loop containing nucleoside triphosphate hydrolase [G3DSA:3.40.50.300] (1-249)
  IPR027417 P-loop containing nucleoside triphosphate hydrolase [SSF52540] (2-228)
  IPR051535 Bacterial siderophore ABC transporter ATP-binding [PTHR42771] (1-255)

pLDDT: mean 94.16, std 5.25, range [59.91, 98.81]

Solvent-accessible surface area (backbone atoms only — not comparable to full-atom values): 26998 Å² total; per-residue (Å²): 70,42,36,35,40,52,27,26,35,51,61,89,87,46,78,45,32,47,69,33,70,46,79,44,62,62,44,33,32,34,26,39,35,49,42,81,88,27,34,65,68,59,50,53,30,36,76,70,64,73,38,76,59,77,37,63,49,43,25,47,75,86,34,55,57,86,78,49,53,69,57,60,48,46,53,47,37,30,71,43,62,66,77,79,84,71,70,49,78,39,24,40,48,61,53,18,50,57,27,45,47,73,77,51,51,99,84,52,69,92,42,71,64,56,51,49,40,30,53,50,20,31,44,71,59,70,35,60,92,45,29,80,39,34,48,70,77,43,52,73,59,52,43,52,35,44,53,50,17,16,40,47,23,35,63,36,56,28,42,36,30,36,41,82,48,67,99,50,43,71,44,44,31,51,52,52,53,48,46,53,47,47,44,26,73,75,65,48,27,20,34,40,33,37,49,82,52,65,50,57,41,46,65,66,32,52,25,36,38,36,29,41,88,20,30,72,78,47,72,44,48,39,87,79,61,69,41,52,66,51,46,24,71,41,49,69,30,47,49,48,78,43,77,37,93,86,53,96,33,56,33,71,50,72,48,128,69,41,34,36,42,52,26,26,35,52,62,88,87,46,76,45,32,49,68,34,70,46,80,43,63,62,45,33,33,34,25,39,34,48,43,81,88,27,35,64,68,59,50,54,31,35,76,69,64,73,39,76,59,78,38,63,49,43,25,48,75,86,36,54,56,87,77,47,53,70,58,61,49,47,54,47,36,31,70,42,60,68,78,81,86,69,70,48,77,38,24,40,47,62,54,17,48,56,25,45,47,74,77,50,52,98,82,53,69,92,44,70,64,56,51,50,40,31,53,49,21,31,43,70,59,70,37,59,92,45,29,81,39,34,47,71,78,42,53,74,58,53,43,52,36,42,54,52,17,17,38,48,23,35,64,35,56,28,41,37,29,37,40,81,46,68,98,52,43,71,43,46,29,51,50,52,54,46,47,52,47,48,44,24,73,75,66,48,26,20,34,40,32,38,45,82,50,65,49,56,40,47,65,64,32,52,24,35,38,34,28,42,88,21,30,70,76,45,72,44,48,39,88,79,61,68,42,52,66,50,46,24,71,43,51,68,32,48,49,47,76,43,76,36,94,87,52,93,33,57,32,72,48,72,49,130

Nearest PDB structures (foldseek):
  4g1u-assembly1_D  TM=9.145E-01  e=9.258E-25  Yersinia pestis
  7lb8-assembly1_C  TM=9.314E-01  e=9.428E-23  Escherichia coli K-12
  6xgz-assembly4_G  TM=8.657E-01  e=2.182E-21  Escherichia coli LAU-EC10
  6xgz-assembly3_E  TM=8.422E-01  e=7.965E-22  Escherichia coli LAU-EC10
  6xgz-assembly2_C  TM=8.340E-01  e=3.113E-21  Escherichia coli LAU-EC10